Protein AF-0000000085146302 (afdb_homodimer)

Organism: Naumovozyma dairenensis (strain ATCC 10597 / BCRC 20456 / CBS 421 / NBRC 0211 / NRRL Y-12639) (NCBI:txid1071378)

Structure (mmCIF, N/CA/C/O backbone):
data_AF-0000000085146302-model_v1
#
loop_
_entity.id
_entity.type
_entity.pdbx_description
1 polymer 'Uncharacterized protein'
#
loop_
_atom_site.group_PDB
_atom_site.id
_atom_site.type_symbol
_atom_site.label_atom_id
_atom_site.label_alt_id
_atom_site.label_comp_id
_atom_site.label_asym_id
_atom_site.label_entity_id
_atom_site.label_seq_id
_atom_site.pdbx_PDB_ins_code
_atom_site.Cartn_x
_atom_site.Cartn_y
_atom_site.Cartn_z
_atom_site.occupancy
_atom_site.B_iso_or_equiv
_atom_site.auth_seq_id
_atom_site.auth_comp_id
_atom_site.auth_asym_id
_atom_site.auth_atom_id
_atom_site.pdbx_PDB_model_num
ATOM 1 N N . MET A 1 1 ? -20.672 -5.762 -52.5 1 43.91 1 MET A N 1
ATOM 2 C CA . MET A 1 1 ? -19.625 -5.207 -51.688 1 43.91 1 MET A CA 1
ATOM 3 C C . MET A 1 1 ? -20.172 -4.16 -50.719 1 43.91 1 MET A C 1
ATOM 5 O O . MET A 1 1 ? -19.797 -4.121 -49.531 1 43.91 1 MET A O 1
ATOM 9 N N . ILE A 1 2 ? -21.203 -3.416 -51.094 1 57.03 2 ILE A N 1
ATOM 10 C CA . ILE A 1 2 ? -21.766 -2.328 -50.312 1 57.03 2 ILE A CA 1
ATOM 11 C C . ILE A 1 2 ? -22.656 -2.9 -49.219 1 57.03 2 ILE A C 1
ATOM 13 O O . ILE A 1 2 ? -22.609 -2.439 -48.062 1 57.03 2 ILE A O 1
ATOM 17 N N . LEU A 1 3 ? -23.328 -4.004 -49.469 1 56.38 3 LEU A N 1
ATOM 18 C CA . LEU A 1 3 ? -24.25 -4.547 -48.469 1 56.38 3 LEU A CA 1
ATOM 19 C C . LEU A 1 3 ? -23.5 -5.188 -47.312 1 56.38 3 LEU A C 1
ATOM 21 O O . LEU A 1 3 ? -23.922 -5.074 -46.156 1 56.38 3 LEU A O 1
ATOM 25 N N . TYR A 1 4 ? -22.344 -5.801 -47.562 1 54.72 4 TYR A N 1
ATOM 26 C CA . TYR A 1 4 ? -21.531 -6.402 -46.531 1 54.72 4 TYR A CA 1
ATOM 27 C C . TYR A 1 4 ? -20.891 -5.332 -45.656 1 54.72 4 TYR A C 1
ATOM 29 O O . TYR A 1 4 ? -20.844 -5.469 -44.406 1 54.72 4 TYR A O 1
ATOM 37 N N . LEU A 1 5 ? -20.594 -4.203 -46.219 1 54.47 5 LEU A N 1
ATOM 38 C CA . LEU A 1 5 ? -20.016 -3.105 -45.469 1 54.47 5 LEU A CA 1
ATOM 39 C C . LEU A 1 5 ? -21.062 -2.469 -44.562 1 54.47 5 LEU A C 1
ATOM 41 O O . LEU A 1 5 ? -20.766 -2.141 -43.406 1 54.47 5 LEU A O 1
ATOM 45 N N . ILE A 1 6 ? -22.281 -2.51 -44.938 1 56.41 6 ILE A N 1
ATOM 46 C CA . ILE A 1 6 ? -23.328 -1.913 -44.125 1 56.41 6 ILE A CA 1
ATOM 47 C C . ILE A 1 6 ? -23.641 -2.816 -42.938 1 56.41 6 ILE A C 1
ATOM 49 O O . ILE A 1 6 ? -23.812 -2.336 -41.812 1 56.41 6 ILE A O 1
ATOM 53 N N . SER A 1 7 ? -23.484 -4.117 -43.125 1 54.34 7 SER A N 1
ATOM 54 C CA . SER A 1 7 ? -23.75 -5.039 -42.031 1 54.34 7 SER A CA 1
ATOM 55 C C . SER A 1 7 ? -22.672 -4.977 -40.969 1 54.34 7 SER A C 1
ATOM 57 O O . SER A 1 7 ? -22.953 -5.043 -39.75 1 54.34 7 SER A O 1
ATOM 59 N N . VAL A 1 8 ? -21.438 -4.73 -41.375 1 54.62 8 VAL A N 1
ATOM 60 C CA . VAL A 1 8 ? -20.328 -4.621 -40.438 1 54.62 8 VAL A CA 1
ATOM 61 C C . VAL A 1 8 ? -20.422 -3.301 -39.656 1 54.62 8 VAL A C 1
ATOM 63 O O . VAL A 1 8 ? -20.234 -3.264 -38.438 1 54.62 8 VAL A O 1
ATOM 66 N N . ILE A 1 9 ? -20.891 -2.275 -40.312 1 56.91 9 ILE A N 1
ATOM 67 C CA . ILE A 1 9 ? -21.047 -0.98 -39.656 1 56.91 9 ILE A CA 1
ATOM 68 C C . ILE A 1 9 ? -22.203 -1.035 -38.656 1 56.91 9 ILE A C 1
ATOM 70 O O . ILE A 1 9 ? -22.094 -0.535 -37.562 1 56.91 9 ILE A O 1
ATOM 74 N N . LEU A 1 10 ? -23.25 -1.774 -38.969 1 55.81 10 LEU A N 1
ATOM 75 C CA . LEU A 1 10 ? -24.391 -1.891 -38.031 1 55.81 10 LEU A CA 1
ATOM 76 C C . LEU A 1 10 ? -24.016 -2.723 -36.812 1 55.81 10 LEU A C 1
ATOM 78 O O . LEU A 1 10 ? -24.422 -2.4 -35.688 1 55.81 10 LEU A O 1
ATOM 82 N N . LEU A 1 11 ? -23.141 -3.691 -37 1 54.12 11 LEU A N 1
ATOM 83 C CA . LEU A 1 11 ? -22.688 -4.5 -35.875 1 54.12 11 LEU A CA 1
ATOM 84 C C . LEU A 1 11 ? -21.75 -3.695 -34.969 1 54.12 11 LEU A C 1
ATOM 86 O O . LEU A 1 11 ? -21.859 -3.775 -33.75 1 54.12 11 LEU A O 1
ATOM 90 N N . VAL A 1 12 ? -20.984 -2.826 -35.594 1 53.62 12 VAL A N 1
ATOM 91 C CA . VAL A 1 12 ? -20.094 -1.975 -34.812 1 53.62 12 VAL A CA 1
ATOM 92 C C . VAL A 1 12 ? -20.906 -0.922 -34.062 1 53.62 12 VAL A C 1
ATOM 94 O O . VAL A 1 12 ? -20.656 -0.652 -32.875 1 53.62 12 VAL A O 1
ATOM 97 N N . ILE A 1 13 ? -21.969 -0.398 -34.688 1 56.03 13 ILE A N 1
ATOM 98 C CA . ILE A 1 13 ? -22.828 0.582 -34.031 1 56.03 13 ILE A CA 1
ATOM 99 C C . ILE A 1 13 ? -23.609 -0.085 -32.906 1 56.03 13 ILE A C 1
ATOM 101 O O . ILE A 1 13 ? -23.719 0.475 -31.797 1 56.03 13 ILE A O 1
ATOM 105 N N . LEU A 1 14 ? -24.031 -1.31 -33.062 1 52.62 14 LEU A N 1
ATOM 106 C CA . LEU A 1 14 ? -24.734 -2.023 -32 1 52.62 14 LEU A CA 1
ATOM 107 C C . LEU A 1 14 ? -23.797 -2.34 -30.828 1 52.62 14 LEU A C 1
ATOM 109 O O . LEU A 1 14 ? -24.172 -2.223 -29.672 1 52.62 14 LEU A O 1
ATOM 113 N N . LEU A 1 15 ? -22.531 -2.605 -31.172 1 50.91 15 LEU A N 1
ATOM 114 C CA . LEU A 1 15 ? -21.547 -2.838 -30.109 1 50.91 15 LEU A CA 1
ATOM 115 C C . LEU A 1 15 ? -21.219 -1.539 -29.391 1 50.91 15 LEU A C 1
ATOM 117 O O . LEU A 1 15 ? -21.062 -1.53 -28.172 1 50.91 15 LEU A O 1
ATOM 121 N N . LEU A 1 16 ? -21.297 -0.45 -30.109 1 52.97 16 LEU A N 1
ATOM 122 C CA . LEU A 1 16 ? -21.062 0.848 -29.484 1 52.97 16 LEU A CA 1
ATOM 123 C C . LEU A 1 16 ? -22.25 1.268 -28.641 1 52.97 16 LEU A C 1
ATOM 125 O O . LEU A 1 16 ? -22.078 1.798 -27.531 1 52.97 16 LEU A O 1
ATOM 129 N N . ILE A 1 17 ? -23.438 0.984 -29.078 1 51.91 17 ILE A N 1
ATOM 130 C CA . ILE A 1 17 ? -24.625 1.326 -28.312 1 51.91 17 ILE A CA 1
ATOM 131 C C . ILE A 1 17 ? -24.703 0.463 -27.047 1 51.91 17 ILE A C 1
ATOM 133 O O . ILE A 1 17 ? -25 0.961 -25.969 1 51.91 17 ILE A O 1
ATOM 137 N N . THR A 1 18 ? -24.328 -0.783 -27.172 1 47.75 18 THR A N 1
ATOM 138 C CA . THR A 1 18 ? -24.344 -1.646 -26 1 47.75 18 THR A CA 1
ATOM 139 C C . THR A 1 18 ? -23.25 -1.246 -25.016 1 47.75 18 THR A C 1
ATOM 141 O O . THR A 1 18 ? -23.453 -1.251 -23.812 1 47.75 18 THR A O 1
ATOM 144 N N . ASN A 1 19 ? -22.125 -0.803 -25.562 1 46.56 19 ASN A N 1
ATOM 145 C CA . ASN A 1 19 ? -21.078 -0.301 -24.672 1 46.56 19 ASN A CA 1
ATOM 146 C C . ASN A 1 19 ? -21.469 1.032 -24.047 1 46.56 19 ASN A C 1
ATOM 148 O O . ASN A 1 19 ? -21.172 1.274 -22.875 1 46.56 19 ASN A O 1
ATOM 152 N N . LEU A 1 20 ? -22.156 1.914 -24.766 1 48.25 20 LEU A N 1
ATOM 153 C CA . LEU A 1 20 ? -22.656 3.164 -24.203 1 48.25 20 LEU A CA 1
ATOM 154 C C . LEU A 1 20 ? -23.781 2.9 -23.203 1 48.25 20 LEU A C 1
ATOM 156 O O . LEU A 1 20 ? -23.828 3.535 -22.156 1 48.25 20 LEU A O 1
ATOM 160 N N . LYS A 1 21 ? -24.719 1.999 -23.375 1 46.62 21 LYS A N 1
ATOM 161 C CA . LYS A 1 21 ? -25.75 1.611 -22.406 1 46.62 21 LYS A CA 1
ATOM 162 C C . LYS A 1 21 ? -25.125 1.039 -21.141 1 46.62 21 LYS A C 1
ATOM 164 O O . LYS A 1 21 ? -25.547 1.381 -20.031 1 46.62 21 LYS A O 1
ATOM 169 N N . ASN A 1 22 ? -24.156 0.199 -21.344 1 40.78 22 ASN A N 1
ATOM 170 C CA . ASN A 1 22 ? -23.484 -0.353 -20.172 1 40.78 22 ASN A CA 1
ATOM 171 C C . ASN A 1 22 ? -22.703 0.719 -19.406 1 40.78 22 ASN A C 1
ATOM 173 O O . ASN A 1 22 ? -22.656 0.699 -18.188 1 40.78 22 ASN A O 1
ATOM 177 N N . PHE A 1 23 ? -22.234 1.723 -20.094 1 42.69 23 PHE A N 1
ATOM 178 C CA . PHE A 1 23 ? -21.641 2.902 -19.484 1 42.69 23 PHE A CA 1
ATOM 179 C C . PHE A 1 23 ? -22.703 3.75 -18.797 1 42.69 23 PHE A C 1
ATOM 181 O O . PHE A 1 23 ? -22.5 4.195 -17.656 1 42.69 23 PHE A O 1
ATOM 188 N N . ILE A 1 24 ? -23.906 3.934 -19.359 1 45.41 24 ILE A N 1
ATOM 189 C CA . ILE A 1 24 ? -24.969 4.715 -18.766 1 45.41 24 ILE A CA 1
ATOM 190 C C . ILE A 1 24 ? -25.578 3.943 -17.594 1 45.41 24 ILE A C 1
ATOM 192 O O . ILE A 1 24 ? -25.828 4.512 -16.531 1 45.41 24 ILE A O 1
ATOM 196 N N . ILE A 1 25 ? -25.75 2.693 -17.719 1 38.34 25 ILE A N 1
ATOM 197 C CA . ILE A 1 25 ? -26.281 1.894 -16.625 1 38.34 25 ILE A CA 1
ATOM 198 C C . ILE A 1 25 ? -25.281 1.847 -15.484 1 38.34 25 ILE A C 1
ATOM 200 O O . ILE A 1 25 ? -25.656 1.959 -14.312 1 38.34 25 ILE A O 1
ATOM 204 N N . ARG A 1 26 ? -24.062 1.767 -15.789 1 37.09 26 ARG A N 1
ATOM 205 C CA . ARG A 1 26 ? -23.047 1.844 -14.758 1 37.09 26 ARG A CA 1
ATOM 206 C C . ARG A 1 26 ? -23.016 3.229 -14.117 1 37.09 26 ARG A C 1
ATOM 208 O O . ARG A 1 26 ? -22.844 3.352 -12.906 1 37.09 26 ARG A O 1
ATOM 215 N N . LYS A 1 27 ? -23.344 4.254 -14.844 1 38.81 27 LYS A N 1
ATOM 216 C CA . LYS A 1 27 ? -23.484 5.605 -14.312 1 38.81 27 LYS A CA 1
ATOM 217 C C . LYS A 1 27 ? -24.75 5.742 -13.469 1 38.81 27 LYS A C 1
ATOM 219 O O . LYS A 1 27 ? -24.75 6.406 -12.43 1 38.81 27 LYS A O 1
ATOM 224 N N . LEU A 1 28 ? -25.828 5.105 -13.883 1 36.06 28 LEU A N 1
ATOM 225 C CA . LEU A 1 28 ? -27.062 5.203 -13.102 1 36.06 28 LEU A CA 1
ATOM 226 C C . LEU A 1 28 ? -26.969 4.344 -11.844 1 36.06 28 LEU A C 1
ATOM 228 O O . LEU A 1 28 ? -27.453 4.75 -10.781 1 36.06 28 LEU A O 1
ATOM 232 N N . LYS A 1 29 ? -26.422 3.164 -11.906 1 33.31 29 LYS A N 1
ATOM 233 C CA . LYS A 1 29 ? -26.297 2.332 -10.711 1 33.31 29 LYS A CA 1
ATOM 234 C C . LYS A 1 29 ? -25.312 2.939 -9.719 1 33.31 29 LYS A C 1
ATOM 236 O O . LYS A 1 29 ? -25.516 2.838 -8.508 1 33.31 29 LYS A O 1
ATOM 241 N N . PHE A 1 30 ? -24.297 3.648 -10.125 1 29.28 30 PHE A N 1
ATOM 242 C CA . PHE A 1 30 ? -23.453 4.379 -9.18 1 29.28 30 PHE A CA 1
ATOM 243 C C . PHE A 1 30 ? -24.234 5.531 -8.555 1 29.28 30 PHE A C 1
ATOM 245 O O . PHE A 1 30 ? -23.953 5.93 -7.422 1 29.28 30 PHE A O 1
ATOM 252 N N . LYS A 1 31 ? -25.266 6.098 -9.133 1 34.97 31 LYS A N 1
ATOM 253 C CA . LYS A 1 31 ? -26.125 7.105 -8.508 1 34.97 31 LYS A CA 1
ATOM 254 C C . LYS A 1 31 ? -26.969 6.5 -7.395 1 34.97 31 LYS A C 1
ATOM 256 O O . LYS A 1 31 ? -27.125 7.098 -6.328 1 34.97 31 LYS A O 1
ATOM 261 N N . ASN A 1 32 ? -27.516 5.281 -7.629 1 30.31 32 ASN A N 1
ATOM 262 C CA . ASN A 1 32 ? -28.359 4.699 -6.598 1 30.31 32 ASN A CA 1
ATOM 263 C C . ASN A 1 32 ? -27.531 4.129 -5.449 1 30.31 32 ASN A C 1
ATOM 265 O O . ASN A 1 32 ? -28.031 3.984 -4.332 1 30.31 32 ASN A O 1
ATOM 269 N N . LEU A 1 33 ? -26.422 3.592 -5.715 1 26.34 33 LEU A N 1
ATOM 270 C CA . LEU A 1 33 ? -25.609 3.186 -4.574 1 26.34 33 LEU A CA 1
ATOM 271 C C . LEU A 1 33 ? -25.219 4.391 -3.73 1 26.34 33 LEU A C 1
ATOM 273 O O . LEU A 1 33 ? -24.938 4.254 -2.535 1 26.34 33 LEU A O 1
ATOM 277 N N . LYS A 1 34 ? -25.234 5.555 -4.293 1 28.42 34 LYS A N 1
ATOM 278 C CA . LYS A 1 34 ? -25.141 6.773 -3.496 1 28.42 34 LYS A CA 1
ATOM 279 C C . LYS A 1 34 ? -26.297 6.875 -2.5 1 28.42 34 LYS A C 1
ATOM 281 O O . LYS A 1 34 ? -26.125 7.387 -1.392 1 28.42 34 LYS A O 1
ATOM 286 N N . GLN A 1 35 ? -27.516 6.406 -2.941 1 26.92 35 GLN A N 1
ATOM 287 C CA . GLN A 1 35 ? -28.641 6.621 -2.035 1 26.92 35 GLN A CA 1
ATOM 288 C C . GLN A 1 35 ? -28.578 5.664 -0.849 1 26.92 35 GLN A C 1
ATOM 290 O O . GLN A 1 35 ? -29.062 5.984 0.238 1 26.92 35 GLN A O 1
ATOM 295 N N . MET A 1 36 ? -28.266 4.398 -1.15 1 26.12 36 MET A N 1
ATOM 296 C CA . MET A 1 36 ? -28.484 3.467 -0.046 1 26.12 36 MET A CA 1
ATOM 297 C C . MET A 1 36 ? -27.484 3.715 1.079 1 26.12 36 MET A C 1
ATOM 299 O O . MET A 1 36 ? -27.688 3.27 2.209 1 26.12 36 MET A O 1
ATOM 303 N N . THR A 1 37 ? -26.297 4.078 0.722 1 25.42 37 THR A N 1
ATOM 304 C CA . THR A 1 37 ? -25.484 4.309 1.912 1 25.42 37 THR A CA 1
ATOM 305 C C . THR A 1 37 ? -26.016 5.488 2.713 1 25.42 37 THR A C 1
ATOM 307 O O . THR A 1 37 ? -25.344 5.988 3.621 1 25.42 37 THR A O 1
ATOM 310 N N . LYS A 1 38 ? -27.203 5.98 2.326 1 26.89 38 LYS A N 1
ATOM 311 C CA . LYS A 1 38 ? -27.797 7.102 3.055 1 26.89 38 LYS A CA 1
ATOM 312 C C . LYS A 1 38 ? -28.156 6.699 4.48 1 26.89 38 LYS A C 1
ATOM 314 O O . LYS A 1 38 ? -28.406 7.559 5.332 1 26.89 38 LYS A O 1
ATOM 319 N N . SER A 1 39 ? -28.719 5.5 4.613 1 23.88 39 SER A N 1
ATOM 320 C CA . SER A 1 39 ? -29.469 5.398 5.855 1 23.88 39 SER A CA 1
ATOM 321 C C . SER A 1 39 ? -28.547 5.387 7.066 1 23.88 39 SER A C 1
ATOM 323 O O . SER A 1 39 ? -29 5.191 8.195 1 23.88 39 SER A O 1
ATOM 325 N N . SER A 1 40 ? -27.375 4.938 6.965 1 22.52 40 SER A N 1
ATOM 326 C CA . SER A 1 40 ? -26.953 5.121 8.352 1 22.52 40 SER A CA 1
ATOM 327 C C . SER A 1 40 ? -27 6.594 8.75 1 22.52 40 SER A C 1
ATOM 329 O O . SER A 1 40 ? -26.844 7.473 7.902 1 22.52 40 SER A O 1
ATOM 331 N N . GLU A 1 41 ? -27.656 7.133 9.859 1 24.08 41 GLU A N 1
ATOM 332 C CA . GLU A 1 41 ? -27.812 8.492 10.375 1 24.08 41 GLU A CA 1
ATOM 333 C C . GLU A 1 41 ? -26.578 9.336 10.078 1 24.08 41 GLU A C 1
ATOM 335 O O . GLU A 1 41 ? -26.031 9.984 10.977 1 24.08 41 GLU A O 1
ATOM 340 N N . LEU A 1 42 ? -25.75 8.914 9.047 1 23.14 42 LEU A N 1
ATOM 341 C CA . LEU A 1 42 ? -24.641 9.812 8.789 1 23.14 42 LEU A CA 1
ATOM 342 C C . LEU A 1 42 ? -25.125 11.133 8.188 1 23.14 42 LEU A C 1
ATOM 344 O O . LEU A 1 42 ? -26.203 11.18 7.578 1 23.14 42 LEU A O 1
ATOM 348 N N . LEU A 1 43 ? -24.328 12.328 8.055 1 22.61 43 LEU A N 1
ATOM 349 C CA . LEU A 1 43 ? -24.734 13.68 7.695 1 22.61 43 LEU A CA 1
ATOM 350 C C . LEU A 1 43 ? -25.344 13.719 6.293 1 22.61 43 LEU A C 1
ATOM 352 O O . LEU A 1 43 ? -24.984 12.906 5.438 1 22.61 43 LEU A O 1
ATOM 356 N N . PRO A 1 44 ? -26.562 14.352 5.898 1 23.28 44 PRO A N 1
ATOM 357 C CA . PRO A 1 44 ? -27.344 14.539 4.676 1 23.28 44 PRO A CA 1
ATOM 358 C C . PRO A 1 44 ? -26.469 14.711 3.436 1 23.28 44 PRO A C 1
ATOM 360 O O . PRO A 1 44 ? -25.422 15.367 3.498 1 23.28 44 PRO A O 1
ATOM 363 N N . ARG A 1 45 ? -26.562 13.867 2.543 1 25.33 45 ARG A N 1
ATOM 364 C CA . ARG A 1 45 ? -25.953 13.859 1.219 1 25.33 45 ARG A CA 1
ATOM 365 C C . ARG A 1 45 ? -26.297 15.125 0.446 1 25.33 45 ARG A C 1
ATOM 367 O O . ARG A 1 45 ? -27.469 15.5 0.359 1 25.33 45 ARG A O 1
ATOM 374 N N . TYR A 1 46 ? -25.438 16.078 -0.078 1 21.36 46 TYR A N 1
ATOM 375 C CA . TYR A 1 46 ? -25.5 17.391 -0.696 1 21.36 46 TYR A CA 1
ATOM 376 C C . TYR A 1 46 ? -26.172 17.328 -2.059 1 21.36 46 TYR A C 1
ATOM 378 O O . TYR A 1 46 ? -26.703 18.328 -2.547 1 21.36 46 TYR A O 1
ATOM 386 N N . ASN A 1 47 ? -26.344 16.234 -2.842 1 24.7 47 ASN A N 1
ATOM 387 C CA . ASN A 1 47 ? -26.578 16.5 -4.262 1 24.7 47 ASN A CA 1
ATOM 388 C C . ASN A 1 47 ? -28.062 16.688 -4.562 1 24.7 47 ASN A C 1
ATOM 390 O O . ASN A 1 47 ? -28.438 16.891 -5.719 1 24.7 47 ASN A O 1
ATOM 394 N N . ASP A 1 48 ? -29.047 16.172 -3.922 1 25.39 48 ASP A N 1
ATOM 395 C CA . ASP A 1 48 ? -30.406 16.266 -4.426 1 25.39 48 ASP A CA 1
ATOM 396 C C . ASP A 1 48 ? -30.828 17.719 -4.586 1 25.39 48 ASP A C 1
ATOM 398 O O . ASP A 1 48 ? -32.031 18.016 -4.691 1 25.39 48 ASP A O 1
ATOM 402 N N . ILE A 1 49 ? -30.047 18.781 -4.48 1 24.66 49 ILE A N 1
ATOM 403 C CA . ILE A 1 49 ? -30.594 20.125 -4.551 1 24.66 49 ILE A CA 1
ATOM 404 C C . ILE A 1 49 ? -30.766 20.531 -6.012 1 24.66 49 ILE A C 1
ATOM 406 O O . ILE A 1 49 ? -31.016 21.703 -6.309 1 24.66 49 ILE A O 1
ATOM 410 N N . GLN A 1 50 ? -30.781 19.719 -7 1 21.92 50 GLN A N 1
ATOM 411 C CA . GLN A 1 50 ? -30.703 20.484 -8.242 1 21.92 50 GLN A CA 1
ATOM 412 C C . GLN A 1 50 ? -32.062 21.031 -8.625 1 21.92 50 GLN A C 1
ATOM 414 O O . GLN A 1 50 ? -32.188 22.188 -9.023 1 21.92 50 GLN A O 1
ATOM 419 N N . ASN A 1 51 ? -33.062 20.391 -9.359 1 22.7 51 ASN A N 1
ATOM 420 C CA . ASN A 1 51 ? -33.906 20.906 -10.445 1 22.7 51 ASN A CA 1
ATOM 421 C C . ASN A 1 51 ? -35.094 21.703 -9.922 1 22.7 51 ASN A C 1
ATOM 423 O O . ASN A 1 51 ? -35.938 22.141 -10.703 1 22.7 51 ASN A O 1
ATOM 427 N N . SER A 1 52 ? -35.969 21.297 -9.047 1 23.14 52 SER A N 1
ATOM 428 C CA . SER A 1 52 ? -37.25 21.953 -9.008 1 23.14 52 SER A CA 1
ATOM 429 C C . SER A 1 52 ? -37.094 23.469 -8.883 1 23.14 52 SER A C 1
ATOM 431 O O . SER A 1 52 ? -36.281 23.953 -8.109 1 23.14 52 SER A O 1
ATOM 433 N N . SER A 1 53 ? -37.594 24.422 -10 1 23.88 53 SER A N 1
ATOM 434 C CA . SER A 1 53 ? -37.594 25.875 -10.227 1 23.88 53 SER A CA 1
ATOM 435 C C . SER A 1 53 ? -38.094 26.625 -8.992 1 23.88 53 SER A C 1
ATOM 437 O O . SER A 1 53 ? -38 27.859 -8.938 1 23.88 53 SER A O 1
ATOM 439 N N . GLY A 1 54 ? -39.344 26.25 -8.57 1 21.91 54 GLY A N 1
ATOM 440 C CA . GLY A 1 54 ? -40.031 27.156 -7.66 1 21.91 54 GLY A CA 1
ATOM 441 C C . GLY A 1 54 ? -39.094 27.734 -6.594 1 21.91 54 GLY A C 1
ATOM 442 O O . GLY A 1 54 ? -38.125 27.094 -6.207 1 21.91 54 GLY A O 1
ATOM 443 N N . SER A 1 55 ? -38.969 29.188 -6.539 1 21.03 55 SER A N 1
ATOM 444 C CA . SER A 1 55 ? -38.25 30.078 -5.652 1 21.03 55 SER A CA 1
ATOM 445 C C . SER A 1 55 ? -38.25 29.562 -4.219 1 21.03 55 SER A C 1
ATOM 447 O O . SER A 1 55 ? -37.969 30.312 -3.283 1 21.03 55 SER A O 1
ATOM 449 N N . GLN A 1 56 ? -38.875 28.516 -4.09 1 21.02 56 GLN A N 1
ATOM 450 C CA . GLN A 1 56 ? -39.156 28.5 -2.662 1 21.02 56 GLN A CA 1
ATOM 451 C C . GLN A 1 56 ? -37.906 28.781 -1.831 1 21.02 56 GLN A C 1
ATOM 453 O O . GLN A 1 56 ? -36.844 28.266 -2.121 1 21.02 56 GLN A O 1
ATOM 458 N N . ASN A 1 57 ? -37.969 30 -1.171 1 19.53 57 ASN A N 1
ATOM 459 C CA . ASN A 1 57 ? -37.125 30.656 -0.166 1 19.53 57 ASN A CA 1
ATOM 460 C C . ASN A 1 57 ? -36.469 29.625 0.749 1 19.53 57 ASN A C 1
ATOM 462 O O . ASN A 1 57 ? -37.125 28.922 1.49 1 19.53 57 ASN A O 1
ATOM 466 N N . ILE A 1 58 ? -35.75 28.938 0.176 1 22.38 58 ILE A N 1
ATOM 467 C CA . ILE A 1 58 ? -34.969 28.062 1.049 1 22.38 58 ILE A CA 1
ATOM 468 C C . ILE A 1 58 ? -34.562 28.828 2.301 1 22.38 58 ILE A C 1
ATOM 470 O O . ILE A 1 58 ? -33.719 29.75 2.227 1 22.38 58 ILE A O 1
ATOM 474 N N . SER A 1 59 ? -35.562 29.203 3.027 1 20.98 59 SER A N 1
ATOM 475 C CA . SER A 1 59 ? -35.375 29.828 4.332 1 20.98 59 SER A CA 1
ATOM 476 C C . SER A 1 59 ? -34.062 29.344 4.992 1 20.98 59 SER A C 1
ATOM 478 O O . SER A 1 59 ? -33.562 28.266 4.676 1 20.98 59 SER A O 1
ATOM 480 N N . THR A 1 60 ? -33.312 30.328 5.473 1 20.38 60 THR A N 1
ATOM 481 C CA . THR A 1 60 ? -32.188 30.453 6.379 1 20.38 60 THR A CA 1
ATOM 482 C C . THR A 1 60 ? -32.188 29.312 7.387 1 20.38 60 THR A C 1
ATOM 484 O O . THR A 1 60 ? -33.031 29.25 8.281 1 20.38 60 THR A O 1
ATOM 487 N N . LEU A 1 61 ? -32.188 28.203 6.898 1 22.73 61 LEU A N 1
ATOM 488 C CA . LEU A 1 61 ? -32.156 27.297 8.031 1 22.73 61 LEU A CA 1
ATOM 489 C C . LEU A 1 61 ? -31.266 27.844 9.148 1 22.73 61 LEU A C 1
ATOM 491 O O . LEU A 1 61 ? -30.062 28.062 8.945 1 22.73 61 LEU A O 1
ATOM 495 N N . SER A 1 62 ? -31.672 28.766 9.836 1 22.25 62 SER A N 1
ATOM 496 C CA . SER A 1 62 ? -31.156 29.391 11.055 1 22.25 62 SER A CA 1
ATOM 497 C C . SER A 1 62 ? -30.359 28.375 11.891 1 22.25 62 SER A C 1
ATOM 499 O O . SER A 1 62 ? -30.766 27.219 12.031 1 22.25 62 SER A O 1
ATOM 501 N N . LEU A 1 63 ? -28.969 28.453 11.875 1 23.58 63 LEU A N 1
ATOM 502 C CA . LEU A 1 63 ? -28.016 28.031 12.906 1 23.58 63 LEU A CA 1
ATOM 503 C C . LEU A 1 63 ? -28.75 27.688 14.195 1 23.58 63 LEU A C 1
ATOM 505 O O . LEU A 1 63 ? -28.125 27.297 15.188 1 23.58 63 LEU A O 1
ATOM 509 N N . ASN A 1 64 ? -30.047 27.984 14.125 1 24 64 ASN A N 1
ATOM 510 C CA . ASN A 1 64 ? -30.969 27.734 15.227 1 24 64 ASN A CA 1
ATOM 511 C C . ASN A 1 64 ? -31.359 26.266 15.32 1 24 64 ASN A C 1
ATOM 513 O O . ASN A 1 64 ? -31.984 25.844 16.281 1 24 64 ASN A O 1
ATOM 517 N N . GLU A 1 65 ? -31.391 25.641 14.117 1 25.62 65 GLU A N 1
ATOM 518 C CA . GLU A 1 65 ? -31.969 24.359 14.484 1 25.62 65 GLU A CA 1
ATOM 519 C C . GLU A 1 65 ? -30.891 23.375 14.953 1 25.62 65 GLU A C 1
ATOM 521 O O . GLU A 1 65 ? -30.422 22.547 14.172 1 25.62 65 GLU A O 1
ATOM 526 N N . ILE A 1 66 ? -29.469 23.797 15.258 1 28.8 66 ILE A N 1
ATOM 527 C CA . ILE A 1 66 ? -28.828 23.203 16.422 1 28.8 66 ILE A CA 1
ATOM 528 C C . ILE A 1 66 ? -29.875 22.531 17.297 1 28.8 66 ILE A C 1
ATOM 530 O O . ILE A 1 66 ? -30.812 23.172 17.766 1 28.8 66 ILE A O 1
ATOM 534 N N . ASP A 1 67 ? -30.156 21.312 16.844 1 29.64 67 ASP A N 1
ATOM 535 C CA . ASP A 1 67 ? -31.047 20.734 17.844 1 29.64 67 ASP A CA 1
ATOM 536 C C . ASP A 1 67 ? -30.953 21.469 19.172 1 29.64 67 ASP A C 1
ATOM 538 O O . ASP A 1 67 ? -29.875 21.562 19.766 1 29.64 67 ASP A O 1
ATOM 542 N N . THR A 1 68 ? -31.5 22.578 19.312 1 28.94 68 THR A N 1
ATOM 543 C CA . THR A 1 68 ? -31.922 23.062 20.625 1 28.94 68 THR A CA 1
ATOM 544 C C . THR A 1 68 ? -32.125 21.906 21.594 1 28.94 68 THR A C 1
ATOM 546 O O . THR A 1 68 ? -33.219 21.375 21.734 1 28.94 68 THR A O 1
ATOM 549 N N . TYR A 1 69 ? -31.188 20.906 21.406 1 32.41 69 TYR A N 1
ATOM 550 C CA . TYR A 1 69 ? -31.266 20.203 22.688 1 32.41 69 TYR A CA 1
ATOM 551 C C . TYR A 1 69 ? -31.531 21.172 23.828 1 32.41 69 TYR A C 1
ATOM 553 O O . TYR A 1 69 ? -31.016 22.297 23.828 1 32.41 69 TYR A O 1
ATOM 561 N N . PRO A 1 70 ? -32.469 21.203 24.469 1 34.94 70 PRO A N 1
ATOM 562 C CA . PRO A 1 70 ? -32.625 22.203 25.516 1 34.94 70 PRO A CA 1
ATOM 563 C C . PRO A 1 70 ? -31.312 22.766 26.047 1 34.94 70 PRO A C 1
ATOM 565 O O . PRO A 1 70 ? -30.281 22.094 25.953 1 34.94 70 PRO A O 1
ATOM 568 N N . GLU A 1 71 ? -30.922 24.203 26.188 1 40.19 71 GLU A N 1
ATOM 569 C CA . GLU A 1 71 ? -29.922 24.875 27.016 1 40.19 71 GLU A CA 1
ATOM 570 C C . GLU A 1 71 ? -29.156 23.875 27.875 1 40.19 71 GLU A C 1
ATOM 572 O O . GLU A 1 71 ? -28.047 24.156 28.344 1 40.19 71 GLU A O 1
ATOM 577 N N . THR A 1 72 ? -29.609 22.656 28.109 1 47.16 72 THR A N 1
ATOM 578 C CA . THR A 1 72 ? -29.344 21.734 29.203 1 47.16 72 THR A CA 1
ATOM 579 C C . THR A 1 72 ? -28.266 20.719 28.812 1 47.16 72 THR A C 1
ATOM 581 O O . THR A 1 72 ? -27.672 20.062 29.672 1 47.16 72 THR A O 1
ATOM 584 N N . HIS A 1 73 ? -27.703 20.453 27.391 1 58.72 73 HIS A N 1
ATOM 585 C CA . HIS A 1 73 ? -26.906 19.234 27.281 1 58.72 73 HIS A CA 1
ATOM 586 C C . HIS A 1 73 ? -25.469 19.562 26.875 1 58.72 73 HIS A C 1
ATOM 588 O O . HIS A 1 73 ? -24.797 18.719 26.281 1 58.72 73 HIS A O 1
ATOM 594 N N . TYR A 1 74 ? -24.969 20.781 26.812 1 70.62 74 TYR A N 1
ATOM 595 C CA . TYR A 1 74 ? -23.547 20.984 26.594 1 70.62 74 TYR A CA 1
ATOM 596 C C . TYR A 1 74 ? -22.719 20.438 27.766 1 70.62 74 TYR A C 1
ATOM 598 O O . TYR A 1 74 ? -23.234 20.312 28.875 1 70.62 74 TYR A O 1
ATOM 606 N N . GLN A 1 75 ? -21.531 20.156 27.312 1 81.38 75 GLN A N 1
ATOM 607 C CA . GLN A 1 75 ? -20.625 19.719 28.375 1 81.38 75 GLN A CA 1
ATOM 608 C C . GLN A 1 75 ? -19.703 20.844 28.812 1 81.38 75 GLN A C 1
ATOM 610 O O . GLN A 1 75 ? -19.562 21.109 30 1 81.38 75 GLN A O 1
ATOM 615 N N . LEU A 1 76 ? -19.25 21.656 27.797 1 89.56 76 LEU A N 1
ATOM 616 C CA . LEU A 1 76 ? -18.344 22.766 28.094 1 89.56 76 LEU A CA 1
ATOM 617 C C . LEU A 1 76 ? -18.766 24.031 27.344 1 89.56 76 LEU A C 1
ATOM 619 O O . LEU A 1 76 ? -19.234 23.953 26.203 1 89.56 76 LEU A O 1
ATOM 623 N N . LYS A 1 77 ? -18.719 25.109 27.969 1 91 77 LYS A N 1
ATOM 624 C CA . LYS A 1 77 ? -18.734 26.391 27.281 1 91 77 LYS A CA 1
ATOM 625 C C . LYS A 1 77 ? -17.312 26.906 27.062 1 91 77 LYS A C 1
ATOM 627 O O . LYS A 1 77 ? -16.531 26.984 28.016 1 91 77 LYS A O 1
ATOM 632 N N . ILE A 1 78 ? -17.047 27.219 25.844 1 89.31 78 ILE A N 1
ATOM 633 C CA . ILE A 1 78 ? -15.672 27.578 25.531 1 89.31 78 ILE A CA 1
ATOM 634 C C . ILE A 1 78 ? -15.641 28.938 24.828 1 89.31 78 ILE A C 1
ATOM 636 O O . ILE A 1 78 ? -16.609 29.328 24.172 1 89.31 78 ILE A O 1
ATOM 640 N N . LYS A 1 79 ? -14.586 29.641 25.016 1 87.81 79 LYS A N 1
ATOM 641 C CA . LYS A 1 79 ? -14.305 30.891 24.312 1 87.81 79 LYS A CA 1
ATOM 642 C C . LYS A 1 79 ? -13.164 30.703 23.312 1 87.81 79 LYS A C 1
ATOM 644 O O . LYS A 1 79 ? -12.062 30.297 23.688 1 87.81 79 LYS A O 1
ATOM 649 N N . ILE A 1 80 ? -13.398 31.062 22.094 1 84.44 80 ILE A N 1
ATOM 650 C CA . ILE A 1 80 ? -12.391 30.891 21.047 1 84.44 80 ILE A CA 1
ATOM 651 C C . ILE A 1 80 ? -11.305 31.953 21.203 1 84.44 80 ILE A C 1
ATOM 653 O O . ILE A 1 80 ? -11.594 33.156 21.188 1 84.44 80 ILE A O 1
ATOM 657 N N . ILE A 1 81 ? -10.109 31.531 21.359 1 82.5 81 ILE A N 1
ATOM 658 C CA . ILE A 1 81 ? -8.984 32.438 21.562 1 82.5 81 ILE A CA 1
ATOM 659 C C . ILE A 1 81 ? -8.188 32.562 20.266 1 82.5 81 ILE A C 1
ATOM 661 O O . ILE A 1 81 ? -7.801 33.688 19.875 1 82.5 81 ILE A O 1
ATOM 665 N N . TYR A 1 82 ? -7.898 31.484 19.672 1 80.12 82 TYR A N 1
ATOM 666 C CA . TYR A 1 82 ? -7.195 31.438 18.391 1 80.12 82 TYR A CA 1
ATOM 667 C C . TYR A 1 82 ? -7.926 30.531 17.406 1 80.12 82 TYR A C 1
ATOM 669 O O . TYR A 1 82 ? -8.57 29.562 17.797 1 80.12 82 TYR A O 1
ATOM 677 N N . ILE A 1 83 ? -7.883 30.875 16.141 1 76.31 83 ILE A N 1
ATOM 678 C CA . ILE A 1 83 ? -8.57 30.062 15.148 1 76.31 83 ILE A CA 1
ATOM 679 C C . ILE A 1 83 ? -7.828 30.141 13.812 1 76.31 83 ILE A C 1
ATOM 681 O O . ILE A 1 83 ? -7.309 31.203 13.445 1 76.31 83 ILE A O 1
ATOM 685 N N . ASN A 1 84 ? -7.656 29.078 13.172 1 74.56 84 ASN A N 1
ATOM 686 C CA . ASN A 1 84 ? -7.254 29.016 11.766 1 74.56 84 ASN A CA 1
ATOM 687 C C . ASN A 1 84 ? -8.227 28.172 10.938 1 74.56 84 ASN A C 1
ATOM 689 O O . ASN A 1 84 ? -9.375 27.984 11.336 1 74.56 84 ASN A O 1
ATOM 693 N N . ASN A 1 85 ? -7.812 27.766 9.781 1 69.12 85 ASN A N 1
ATOM 694 C CA . ASN A 1 85 ? -8.742 27.094 8.867 1 69.12 85 ASN A CA 1
ATOM 695 C C . ASN A 1 85 ? -9.086 25.688 9.344 1 69.12 85 ASN A C 1
ATOM 697 O O . ASN A 1 85 ? -10.117 25.141 8.961 1 69.12 85 ASN A O 1
ATOM 701 N N . ARG A 1 86 ? -8.234 25.172 10.344 1 76.38 86 ARG A N 1
ATOM 702 C CA . ARG A 1 86 ? -8.43 23.766 10.648 1 76.38 86 ARG A CA 1
ATOM 703 C C . ARG A 1 86 ? -8.602 23.547 12.148 1 76.38 86 ARG A C 1
ATOM 705 O O . ARG A 1 86 ? -9.25 22.594 12.578 1 76.38 86 ARG A O 1
ATOM 712 N N . TYR A 1 87 ? -8.016 24.469 12.852 1 81.38 87 TYR A N 1
ATOM 713 C CA . TYR A 1 87 ? -7.988 24.234 14.289 1 81.38 87 TYR A CA 1
ATOM 714 C C . TYR A 1 87 ? -8.328 25.516 15.055 1 81.38 87 TYR A C 1
ATOM 716 O O . TYR A 1 87 ? -8.203 26.625 14.516 1 81.38 87 TYR A O 1
ATOM 724 N N . THR A 1 88 ? -8.797 25.297 16.266 1 82.44 88 THR A N 1
ATOM 725 C CA . THR A 1 88 ? -9.008 26.422 17.172 1 82.44 88 THR A CA 1
ATOM 726 C C . THR A 1 88 ? -8.484 26.094 18.562 1 82.44 88 THR A C 1
ATOM 728 O O . THR A 1 88 ? -8.438 24.922 18.953 1 82.44 88 THR A O 1
ATOM 731 N N . ILE A 1 89 ? -7.988 27.094 19.188 1 86.12 89 ILE A N 1
ATOM 732 C CA . ILE A 1 89 ? -7.676 27.016 20.609 1 86.12 89 ILE A CA 1
ATOM 733 C C . ILE A 1 89 ? -8.711 27.812 21.406 1 86.12 89 ILE A C 1
ATOM 735 O O . ILE A 1 89 ? -8.922 29 21.141 1 86.12 89 ILE A O 1
ATOM 739 N N . ALA A 1 90 ? -9.305 27.094 22.297 1 87.5 90 ALA A N 1
ATOM 740 C CA . ALA A 1 90 ? -10.367 27.719 23.078 1 87.5 90 ALA A CA 1
ATOM 741 C C . ALA A 1 90 ? -10.102 27.562 24.578 1 87.5 90 ALA A C 1
ATOM 743 O O . ALA A 1 90 ? -9.391 26.641 25 1 87.5 90 ALA A O 1
ATOM 744 N N . ARG A 1 91 ? -10.648 28.484 25.266 1 89.06 91 ARG A N 1
ATOM 745 C CA . ARG A 1 91 ? -10.586 28.438 26.719 1 89.06 91 ARG A CA 1
ATOM 746 C C . ARG A 1 91 ? -11.914 27.984 27.312 1 89.06 91 ARG A C 1
ATOM 748 O O . ARG A 1 91 ? -12.977 28.438 26.891 1 89.06 91 ARG A O 1
ATOM 755 N N . ILE A 1 92 ? -11.789 27.078 28.25 1 90.5 92 ILE A N 1
ATOM 756 C CA . ILE A 1 92 ? -13.008 26.641 28.938 1 90.5 92 ILE A CA 1
ATOM 757 C C . ILE A 1 92 ? -13.484 27.734 29.891 1 90.5 92 ILE A C 1
ATOM 759 O O . ILE A 1 92 ? -12.766 28.141 30.797 1 90.5 92 ILE A O 1
ATOM 763 N N . ILE A 1 93 ? -14.688 28.172 29.703 1 92.88 93 ILE A N 1
ATOM 764 C CA . ILE A 1 93 ? -15.203 29.266 30.531 1 92.88 93 ILE A CA 1
ATOM 765 C C . ILE A 1 93 ? -16.219 28.719 31.531 1 92.88 93 ILE A C 1
ATOM 767 O O . ILE A 1 93 ? -16.406 29.297 32.594 1 92.88 93 ILE A O 1
ATOM 771 N N . SER A 1 94 ? -16.922 27.672 31.141 1 90.62 94 SER A N 1
ATOM 772 C CA . SER A 1 94 ? -17.844 27.016 32.062 1 90.62 94 SER A CA 1
ATOM 773 C C . SER A 1 94 ? -18.031 25.531 31.703 1 90.62 94 SER A C 1
ATOM 775 O O . SER A 1 94 ? -17.672 25.109 30.609 1 90.62 94 SER A O 1
ATOM 777 N N . LYS A 1 95 ? -18.406 24.766 32.625 1 88.56 95 LYS A N 1
ATOM 778 C CA . LYS A 1 95 ? -18.672 23.344 32.406 1 88.56 95 LYS A CA 1
ATOM 779 C C . LYS A 1 95 ? -19.953 22.906 33.094 1 88.56 95 LYS A C 1
ATOM 781 O O . LYS A 1 95 ? -20.266 23.375 34.188 1 88.56 95 LYS A O 1
ATOM 786 N N . ARG A 1 96 ? -20.578 22.094 32.438 1 85.19 96 ARG A N 1
ATOM 787 C CA . ARG A 1 96 ? -21.812 21.547 33.031 1 85.19 96 ARG A CA 1
ATOM 788 C C . ARG A 1 96 ? -21.5 20.609 34.188 1 85.19 96 ARG A C 1
ATOM 790 O O . ARG A 1 96 ? -20.438 20.016 34.25 1 85.19 96 ARG A O 1
ATOM 797 N N . ILE A 1 97 ? -22.5 20.562 35.062 1 79.75 97 ILE A N 1
ATOM 798 C CA . ILE A 1 97 ? -22.375 19.641 36.188 1 79.75 97 ILE A CA 1
ATOM 799 C C . ILE A 1 97 ? -22.297 18.219 35.688 1 79.75 97 ILE A C 1
ATOM 801 O O . ILE A 1 97 ? -23.031 17.828 34.781 1 79.75 97 ILE A O 1
ATOM 805 N N . GLY A 1 98 ? -21.359 17.438 36.125 1 79.25 98 GLY A N 1
ATOM 806 C CA . GLY A 1 98 ? -21.266 16.031 35.781 1 79.25 98 GLY A CA 1
ATOM 807 C C . GLY A 1 98 ? -20.172 15.758 34.75 1 79.25 98 GLY A C 1
ATOM 808 O O . GLY A 1 98 ? -19.844 14.602 34.5 1 79.25 98 GLY A O 1
ATOM 809 N N . VAL A 1 99 ? -19.734 16.812 34.125 1 83.69 99 VAL A N 1
ATOM 810 C CA . VAL A 1 99 ? -18.641 16.609 33.188 1 83.69 99 VAL A CA 1
ATOM 811 C C . VAL A 1 99 ? -17.391 16.156 33.938 1 83.69 99 VAL A C 1
ATOM 813 O O . VAL A 1 99 ? -17.141 16.594 35.062 1 83.69 99 VAL A O 1
ATOM 816 N N . HIS A 1 100 ? -16.734 15.273 33.344 1 84.69 100 HIS A N 1
ATOM 817 C CA . HIS A 1 100 ? -15.555 14.695 33.969 1 84.69 100 HIS A CA 1
ATOM 818 C C . HIS A 1 100 ? -14.648 15.781 34.562 1 84.69 100 HIS A C 1
ATOM 820 O O . HIS A 1 100 ? -14.422 16.812 33.906 1 84.69 100 HIS A O 1
ATOM 826 N N . PRO A 1 101 ? -14.062 15.594 35.688 1 84.44 101 PRO A N 1
ATOM 827 C CA . PRO A 1 101 ? -13.297 16.625 36.406 1 84.44 101 PRO A CA 1
ATOM 828 C C . PRO A 1 101 ? -11.977 16.969 35.719 1 84.44 101 PRO A C 1
ATOM 830 O O . PRO A 1 101 ? -11.344 17.969 36.062 1 84.44 101 PRO A O 1
ATOM 833 N N . ILE A 1 102 ? -11.594 16.25 34.719 1 86.31 102 ILE A N 1
ATOM 834 C CA . ILE A 1 102 ? -10.344 16.531 34.031 1 86.31 102 ILE A CA 1
ATOM 835 C C . ILE A 1 102 ? -10.438 17.875 33.312 1 86.31 102 ILE A C 1
ATOM 837 O O . ILE A 1 102 ? -9.422 18.547 33.094 1 86.31 102 ILE A O 1
ATOM 841 N N . TRP A 1 103 ? -11.625 18.188 33 1 88.88 103 TRP A N 1
ATOM 842 C CA . TRP A 1 103 ? -11.852 19.469 32.375 1 88.88 103 TRP A CA 1
ATOM 843 C C . TRP A 1 103 ? -12.023 20.578 33.406 1 88.88 103 TRP A C 1
ATOM 845 O O . TRP A 1 103 ? -12.938 20.531 34.219 1 88.88 103 TRP A O 1
ATOM 855 N N . GLU A 1 104 ? -11.164 21.547 33.375 1 88.5 104 GLU A N 1
ATOM 856 C CA . GLU A 1 104 ? -11.227 22.641 34.344 1 88.5 104 GLU A CA 1
ATOM 857 C C . GLU A 1 104 ? -11.414 23.984 33.656 1 88.5 104 GLU A C 1
ATOM 859 O O . GLU A 1 104 ? -10.906 24.203 32.531 1 88.5 104 GLU A O 1
ATOM 864 N N . ILE A 1 105 ? -12.039 24.812 34.375 1 89.62 105 ILE A N 1
ATOM 865 C CA . ILE A 1 105 ? -12.234 26.172 33.906 1 89.62 105 ILE A CA 1
ATOM 866 C C . ILE A 1 105 ? -10.875 26.844 33.688 1 89.62 105 ILE A C 1
ATOM 868 O O . ILE A 1 105 ? -9.977 26.703 34.531 1 89.62 105 ILE A O 1
ATOM 872 N N . ASN A 1 106 ? -10.742 27.5 32.562 1 88.94 106 ASN A N 1
ATOM 873 C CA . ASN A 1 106 ? -9.555 28.234 32.125 1 88.94 106 ASN A CA 1
ATOM 874 C C . ASN A 1 106 ? -8.531 27.328 31.453 1 88.94 106 ASN A C 1
ATOM 876 O O . ASN A 1 106 ? -7.52 27.797 30.938 1 88.94 106 ASN A O 1
ATOM 880 N N . ASP A 1 107 ? -8.773 26.078 31.422 1 89.62 107 ASP A N 1
ATOM 881 C CA . ASP A 1 107 ? -7.961 25.219 30.578 1 89.62 107 ASP A CA 1
ATOM 882 C C . ASP A 1 107 ? -8.078 25.625 29.109 1 89.62 107 ASP A C 1
ATOM 884 O O . ASP A 1 107 ? -9.109 26.141 28.688 1 89.62 107 ASP A O 1
ATOM 888 N N . LEU A 1 108 ? -7.02 25.453 28.453 1 89.31 108 LEU A N 1
ATOM 889 C CA . LEU A 1 108 ? -7.082 25.594 27 1 89.31 108 LEU A CA 1
ATOM 890 C C . LEU A 1 108 ? -7.289 24.25 26.328 1 89.31 108 LEU A C 1
ATOM 892 O O . LEU A 1 108 ? -6.766 23.234 26.781 1 89.31 108 LEU A O 1
ATOM 896 N N . ILE A 1 109 ? -8.07 24.297 25.281 1 89.5 109 ILE A N 1
ATOM 897 C CA . ILE A 1 109 ? -8.305 23.062 24.531 1 89.5 109 ILE A CA 1
ATOM 898 C C . ILE A 1 109 ? -8.133 23.328 23.031 1 89.5 109 ILE A C 1
ATOM 900 O O . ILE A 1 109 ? -8.453 24.422 22.547 1 89.5 109 ILE A O 1
ATOM 904 N N . ILE A 1 110 ? -7.609 22.359 22.359 1 88.69 110 ILE A N 1
ATOM 905 C CA . ILE A 1 110 ? -7.465 22.422 20.906 1 88.69 110 ILE A CA 1
ATOM 906 C C . ILE A 1 110 ? -8.523 21.531 20.25 1 88.69 110 ILE A C 1
ATOM 908 O O . ILE A 1 110 ? -8.711 20.375 20.641 1 88.69 110 ILE A O 1
ATOM 912 N N . LEU A 1 111 ? -9.18 22.125 19.281 1 85.12 111 LEU A N 1
ATOM 913 C CA . LEU A 1 111 ? -10.242 21.438 18.562 1 85.12 111 LEU A CA 1
ATOM 914 C C . LEU A 1 111 ? -10.039 21.547 17.047 1 85.12 111 LEU A C 1
ATOM 916 O O . LEU A 1 111 ? -9.516 22.547 16.562 1 85.12 111 LEU A O 1
ATOM 920 N N . SER A 1 112 ? -10.406 20.469 16.391 1 78.94 112 SER A N 1
ATOM 921 C CA . SER A 1 112 ? -10.5 20.562 14.938 1 78.94 112 SER A CA 1
ATOM 922 C C . SER A 1 112 ? -11.789 21.25 14.508 1 78.94 112 SER A C 1
ATOM 924 O O . SER A 1 112 ? -12.844 21.031 15.102 1 78.94 112 SER A O 1
ATOM 926 N N . ILE A 1 113 ? -11.711 22.266 13.594 1 70.94 113 ILE A N 1
ATOM 927 C CA . ILE A 1 113 ? -12.852 23.062 13.156 1 70.94 113 ILE A CA 1
ATOM 928 C C . ILE A 1 113 ? -13.531 22.375 11.969 1 70.94 113 ILE A C 1
ATOM 930 O O . ILE A 1 113 ? -14.602 22.797 11.531 1 70.94 113 ILE A O 1
ATOM 934 N N . ASN A 1 114 ? -13.742 21.094 11.922 1 60.62 114 ASN A N 1
ATOM 935 C CA . ASN A 1 114 ? -14.391 20.391 10.828 1 60.62 114 ASN A CA 1
ATOM 936 C C . ASN A 1 114 ? -15.602 21.156 10.305 1 60.62 114 ASN A C 1
ATOM 938 O O . ASN A 1 114 ? -16.75 20.797 10.586 1 60.62 114 ASN A O 1
ATOM 942 N N . ASN A 1 115 ? -15.484 22.312 9.523 1 53.62 115 ASN A N 1
ATOM 943 C CA . ASN A 1 115 ? -16.531 23.047 8.844 1 53.62 115 ASN A CA 1
ATOM 944 C C . ASN A 1 115 ? -17.312 23.938 9.805 1 53.62 115 ASN A C 1
ATOM 946 O O . ASN A 1 115 ? -18.438 24.344 9.516 1 53.62 115 ASN A O 1
ATOM 950 N N . LEU A 1 116 ? -16.844 24.062 10.984 1 61 116 LEU A N 1
ATOM 951 C CA . LEU A 1 116 ? -17.484 24.953 11.953 1 61 116 LEU A CA 1
ATOM 952 C C . LEU A 1 116 ? -17.125 26.406 11.672 1 61 116 LEU A C 1
ATOM 954 O O . LEU A 1 116 ? -15.969 26.719 11.367 1 61 116 LEU A O 1
ATOM 958 N N . LYS A 1 117 ? -18.156 27.172 11.484 1 64.19 117 LYS A N 1
ATOM 959 C CA . LYS A 1 117 ? -17.938 28.609 11.352 1 64.19 117 LYS A CA 1
ATOM 960 C C . LYS A 1 117 ? -17.766 29.266 12.719 1 64.19 117 LYS A C 1
ATOM 962 O O . LYS A 1 117 ? -18.75 29.562 13.398 1 64.19 117 LYS A O 1
ATOM 967 N N . LEU A 1 118 ? -16.578 29.328 13.195 1 70.44 118 LEU A N 1
ATOM 968 C CA . LEU A 1 118 ? -16.266 29.938 14.484 1 70.44 118 LEU A CA 1
ATOM 969 C C . LEU A 1 118 ? -15.625 31.312 14.305 1 70.44 118 LEU A C 1
ATOM 971 O O . LEU A 1 118 ? -14.977 31.562 13.281 1 70.44 118 LEU A O 1
ATOM 975 N N . LYS A 1 119 ? -16.062 32.156 15.188 1 71.81 119 LYS A N 1
ATOM 976 C CA . LYS A 1 119 ? -15.453 33.5 15.195 1 71.81 119 LYS A CA 1
ATOM 977 C C . LYS A 1 119 ? -14.602 33.688 16.453 1 71.81 119 LYS A C 1
ATOM 979 O O . LYS A 1 119 ? -14.906 33.156 17.516 1 71.81 119 LYS A O 1
ATOM 984 N N . LEU A 1 120 ? -13.609 34.438 16.25 1 75.31 120 LEU A N 1
ATOM 985 C CA . LEU A 1 120 ? -12.75 34.781 17.375 1 75.31 120 LEU A CA 1
ATOM 986 C C . LEU A 1 120 ? -13.562 35.438 18.484 1 75.31 120 LEU A C 1
ATOM 988 O O . LEU A 1 120 ? -14.445 36.281 18.219 1 75.31 120 LEU A O 1
ATOM 992 N N . ASP A 1 121 ? -13.258 35.094 19.656 1 73.81 121 ASP A N 1
ATOM 993 C CA . ASP A 1 121 ? -13.812 35.656 20.875 1 73.81 121 ASP A CA 1
ATOM 994 C C . ASP A 1 121 ? -15.281 35.281 21.031 1 73.81 121 ASP A C 1
ATOM 996 O O . ASP A 1 121 ? -16 35.875 21.844 1 73.81 121 ASP A O 1
ATOM 1000 N N . GLU A 1 122 ? -15.641 34.344 20.25 1 79.69 122 GLU A N 1
ATOM 1001 C CA . GLU A 1 122 ? -17 33.844 20.359 1 79.69 122 GLU A CA 1
ATOM 1002 C C . GLU A 1 122 ? -17.094 32.719 21.406 1 79.69 122 GLU A C 1
ATOM 1004 O O . GLU A 1 122 ? -16.141 31.953 21.578 1 79.69 122 GLU A O 1
ATOM 1009 N N . ASN A 1 123 ? -18.188 32.844 22.141 1 85.06 123 ASN A N 1
ATOM 1010 C CA . ASN A 1 123 ? -18.484 31.719 23.047 1 85.06 123 ASN A CA 1
ATOM 1011 C C . ASN A 1 123 ? -19.234 30.609 22.328 1 85.06 123 ASN A C 1
ATOM 1013 O O . ASN A 1 123 ? -20.109 30.875 21.5 1 85.06 123 ASN A O 1
ATOM 1017 N N . PHE A 1 124 ? -18.766 29.453 22.562 1 83.75 124 PHE A N 1
ATOM 1018 C CA . PHE A 1 124 ? -19.359 28.297 21.891 1 83.75 124 PHE A CA 1
ATOM 1019 C C . PHE A 1 124 ? -19.656 27.188 22.891 1 83.75 124 PHE A C 1
ATOM 1021 O O . PHE A 1 124 ? -18.844 26.891 23.766 1 83.75 124 PHE A O 1
ATOM 1028 N N . ASN A 1 125 ? -20.875 26.672 22.859 1 82.88 125 ASN A N 1
ATOM 1029 C CA . ASN A 1 125 ? -21.25 25.516 23.656 1 82.88 125 ASN A CA 1
ATOM 1030 C C . ASN A 1 125 ? -20.781 24.219 23.016 1 82.88 125 ASN A C 1
ATOM 1032 O O . ASN A 1 125 ? -21.281 23.812 21.953 1 82.88 125 ASN A O 1
ATOM 1036 N N . PHE A 1 126 ? -19.844 23.562 23.734 1 80.06 126 PHE A N 1
ATOM 1037 C CA . PHE A 1 126 ? -19.234 22.344 23.203 1 80.06 126 PHE A CA 1
ATOM 1038 C C . PHE A 1 126 ? -19.891 21.109 23.812 1 80.06 126 PHE A C 1
ATOM 1040 O O . PHE A 1 126 ? -19.922 20.969 25.031 1 80.06 126 PHE A O 1
ATOM 1047 N N . THR A 1 127 ? -20.344 20.203 22.953 1 72.06 127 THR A N 1
ATOM 1048 C CA . THR A 1 127 ? -21.234 19.156 23.422 1 72.06 127 THR A CA 1
ATOM 1049 C C . THR A 1 127 ? -20.484 17.844 23.609 1 72.06 127 THR A C 1
ATOM 1051 O O . THR A 1 127 ? -20.969 16.922 24.281 1 72.06 127 THR A O 1
ATOM 1054 N N . ASN A 1 128 ? -19.344 17.766 23.031 1 78.31 128 ASN A N 1
ATOM 1055 C CA . ASN A 1 128 ? -18.672 16.469 23.094 1 78.31 128 ASN A CA 1
ATOM 1056 C C . ASN A 1 128 ? -17.172 16.641 23.344 1 78.31 128 ASN A C 1
ATOM 1058 O O . ASN A 1 128 ? -16.406 16.984 22.438 1 78.31 128 ASN A O 1
ATOM 1062 N N . THR A 1 129 ? -16.828 16.25 24.547 1 77.44 129 THR A N 1
ATOM 1063 C CA . THR A 1 129 ? -15.43 16.406 24.953 1 77.44 129 THR A CA 1
ATOM 1064 C C . THR A 1 129 ? -14.539 15.398 24.219 1 77.44 129 THR A C 1
ATOM 1066 O O . THR A 1 129 ? -13.32 15.547 24.203 1 77.44 129 THR A O 1
ATOM 1069 N N . THR A 1 130 ? -15.125 14.422 23.516 1 74.5 130 THR A N 1
ATOM 1070 C CA . THR A 1 130 ? -14.344 13.414 22.812 1 74.5 130 THR A CA 1
ATOM 1071 C C . THR A 1 130 ? -13.672 14.023 21.578 1 74.5 130 THR A C 1
ATOM 1073 O O . THR A 1 130 ? -12.719 13.453 21.047 1 74.5 130 THR A O 1
ATOM 1076 N N . ASN A 1 131 ? -14.07 15.227 21.188 1 77.19 131 ASN A N 1
ATOM 1077 C CA . ASN A 1 131 ? -13.516 15.867 20 1 77.19 131 ASN A CA 1
ATOM 1078 C C . ASN A 1 131 ? -12.344 16.781 20.344 1 77.19 131 ASN A C 1
ATOM 1080 O O . ASN A 1 131 ? -11.742 17.375 19.453 1 77.19 131 ASN A O 1
ATOM 1084 N N . VAL A 1 132 ? -12.117 16.844 21.641 1 85.06 132 VAL A N 1
ATOM 1085 C CA . VAL A 1 132 ? -10.953 17.625 22.047 1 85.06 132 VAL A CA 1
ATOM 1086 C C . VAL A 1 132 ? -9.672 16.875 21.688 1 85.06 132 VAL A C 1
ATOM 1088 O O . VAL A 1 132 ? -9.484 15.719 22.094 1 85.06 132 VAL A O 1
ATOM 1091 N N . LEU A 1 133 ? -8.805 17.5 21.016 1 85.25 133 LEU A N 1
ATOM 1092 C CA . LEU A 1 133 ? -7.562 16.875 20.562 1 85.25 133 LEU A CA 1
ATOM 1093 C C . LEU A 1 133 ? -6.496 16.953 21.656 1 85.25 133 LEU A C 1
ATOM 1095 O O . LEU A 1 133 ? -5.715 16.016 21.828 1 85.25 133 LEU A O 1
ATOM 1099 N N . PHE A 1 134 ? -6.508 18.078 22.281 1 88.25 134 PHE A N 1
ATOM 1100 C CA . PHE A 1 134 ? -5.438 18.312 23.234 1 88.25 134 PHE A CA 1
ATOM 1101 C C . PHE A 1 134 ? -5.867 19.344 24.281 1 88.25 134 PHE A C 1
ATOM 1103 O O . PHE A 1 134 ? -6.496 20.344 23.953 1 88.25 134 PHE A O 1
ATOM 1110 N N . ARG A 1 135 ? -5.574 19 25.5 1 88.69 135 ARG A N 1
ATOM 1111 C CA . ARG A 1 135 ? -5.855 19.891 26.625 1 88.69 135 ARG A CA 1
ATOM 1112 C C . ARG A 1 135 ? -4.566 20.453 27.219 1 88.69 135 ARG A C 1
ATOM 1114 O O . ARG A 1 135 ? -3.605 19.719 27.438 1 88.69 135 ARG A O 1
ATOM 1121 N N . ILE A 1 136 ? -4.543 21.719 27.438 1 86.12 136 ILE A N 1
ATOM 1122 C CA . ILE A 1 136 ? -3.447 22.391 28.125 1 86.12 136 ILE A CA 1
ATOM 1123 C C . ILE A 1 136 ? -3.936 22.953 29.453 1 86.12 136 ILE A C 1
ATOM 1125 O O . ILE A 1 136 ? -4.594 24 29.5 1 86.12 136 ILE A O 1
ATOM 1129 N N . PRO A 1 137 ? -3.57 22.328 30.484 1 86 137 PRO A N 1
ATOM 1130 C CA . PRO A 1 137 ? -4.035 22.781 31.797 1 86 137 PRO A CA 1
ATOM 1131 C C . PRO A 1 137 ? -3.568 24.203 32.125 1 86 137 PRO A C 1
ATOM 1133 O O . PRO A 1 137 ? -2.443 24.578 31.781 1 86 137 PRO A O 1
ATOM 1136 N N . PHE A 1 138 ? -4.438 24.953 32.781 1 78.5 138 PHE A N 1
ATOM 1137 C CA . PHE A 1 138 ? -4.156 26.344 33.125 1 78.5 138 PHE A CA 1
ATOM 1138 C C . PHE A 1 138 ? -2.965 26.438 34.094 1 78.5 138 PHE A C 1
ATOM 1140 O O . PHE A 1 138 ? -2.152 27.359 34 1 78.5 138 PHE A O 1
ATOM 1147 N N . ASN A 1 139 ? -2.85 25.562 35.062 1 68.12 139 ASN A N 1
ATOM 1148 C CA . ASN A 1 139 ? -1.805 25.609 36.062 1 68.12 139 ASN A CA 1
ATOM 1149 C C . ASN A 1 139 ? -0.469 25.109 35.531 1 68.12 139 ASN A C 1
ATOM 1151 O O . ASN A 1 139 ? 0.532 25.109 36.25 1 68.12 139 ASN A O 1
ATOM 1155 N N . SER A 1 140 ? -0.473 24.656 34.406 1 60.06 140 SER A N 1
ATOM 1156 C CA . SER A 1 140 ? 0.801 24.172 33.906 1 60.06 140 SER A CA 1
ATOM 1157 C C . SER A 1 140 ? 1.739 25.312 33.562 1 60.06 140 SER A C 1
ATOM 1159 O O . SER A 1 140 ? 1.336 26.281 32.906 1 60.06 140 SER A O 1
ATOM 1161 N N . ILE A 1 141 ? 2.396 25.953 34.625 1 48.25 141 ILE A N 1
ATOM 1162 C CA . ILE A 1 141 ? 3.295 27.109 34.75 1 48.25 141 ILE A CA 1
ATOM 1163 C C . ILE A 1 141 ? 3.859 27.438 33.375 1 48.25 141 ILE A C 1
ATOM 1165 O O . ILE A 1 141 ? 3.949 28.609 33 1 48.25 141 ILE A O 1
ATOM 1169 N N . SER A 1 142 ? 4.809 26.719 32.938 1 48.34 142 SER A N 1
ATOM 1170 C CA . SER A 1 142 ? 5.945 27.125 32.125 1 48.34 142 SER A CA 1
ATOM 1171 C C . SER A 1 142 ? 5.492 27.609 30.734 1 48.34 142 SER A C 1
ATOM 1173 O O . SER A 1 142 ? 5.926 28.672 30.266 1 48.34 142 SER A O 1
ATOM 1175 N N . LEU A 1 143 ? 5.184 26.922 29.781 1 51.12 143 LEU A N 1
ATOM 1176 C CA . LEU A 1 143 ? 5.316 27.078 28.344 1 51.12 143 LEU A CA 1
ATOM 1177 C C . LEU A 1 143 ? 3.969 27.391 27.703 1 51.12 143 LEU A C 1
ATOM 1179 O O . LEU A 1 143 ? 3.906 28.047 26.656 1 51.12 143 LEU A O 1
ATOM 1183 N N . SER A 1 144 ? 2.75 26.984 28.391 1 54.16 144 SER A N 1
ATOM 1184 C CA . SER A 1 144 ? 1.606 26.516 27.609 1 54.16 144 SER A CA 1
ATOM 1185 C C . SER A 1 144 ? 0.642 27.672 27.312 1 54.16 144 SER A C 1
ATOM 1187 O O . SER A 1 144 ? -0.05 27.641 26.281 1 54.16 144 SER A O 1
ATOM 1189 N N . HIS A 1 145 ? 0.65 28.766 28.188 1 58.66 145 HIS A N 1
ATOM 1190 C CA . HIS A 1 145 ? -0.376 29.75 27.875 1 58.66 145 HIS A CA 1
ATOM 1191 C C . HIS A 1 145 ? 0.238 31 27.266 1 58.66 145 HIS A C 1
ATOM 1193 O O . HIS A 1 145 ? -0.432 32.031 27.141 1 58.66 145 HIS A O 1
ATOM 1199 N N . ASN A 1 146 ? 1.532 30.781 26.812 1 75.38 146 ASN A N 1
ATOM 1200 C CA . ASN A 1 146 ? 2.23 31.844 26.109 1 75.38 146 ASN A CA 1
ATOM 1201 C C . ASN A 1 146 ? 1.723 32 24.672 1 75.38 146 ASN A C 1
ATOM 1203 O O . ASN A 1 146 ? 1.576 31.016 23.953 1 75.38 146 ASN A O 1
ATOM 1207 N N . HIS A 1 147 ? 1.455 33.25 24.391 1 76.38 147 HIS A N 1
ATOM 1208 C CA . HIS A 1 147 ? 0.92 33.625 23.078 1 76.38 147 HIS A CA 1
ATOM 1209 C C . HIS A 1 147 ? 1.792 33.062 21.953 1 76.38 147 HIS A C 1
ATOM 1211 O O . HIS A 1 147 ? 1.28 32.469 20.984 1 76.38 147 HIS A O 1
ATOM 1217 N N . ASP A 1 148 ? 3.086 33.219 22.141 1 76.69 148 ASP A N 1
ATOM 1218 C CA . ASP A 1 148 ? 4.012 32.781 21.094 1 76.69 148 ASP A CA 1
ATOM 1219 C C . ASP A 1 148 ? 3.926 31.266 20.891 1 76.69 148 ASP A C 1
ATOM 1221 O O . ASP A 1 148 ? 3.951 30.797 19.75 1 76.69 148 ASP A O 1
ATOM 1225 N N . TYR A 1 149 ? 3.857 30.516 21.969 1 83.19 149 TYR A N 1
ATOM 1226 C CA . TYR A 1 149 ? 3.738 29.062 21.906 1 83.19 149 TYR A CA 1
ATOM 1227 C C . TYR A 1 149 ? 2.439 28.656 21.219 1 83.19 149 TYR A C 1
ATOM 1229 O O . TYR A 1 149 ? 2.443 27.797 20.328 1 83.19 149 TYR A O 1
ATOM 1237 N N . LEU A 1 150 ? 1.334 29.25 21.625 1 83.25 150 LEU A N 1
ATOM 1238 C CA . LEU A 1 150 ? 0.021 28.859 21.125 1 83.25 150 LEU A CA 1
ATOM 1239 C C . LEU A 1 150 ? -0.104 29.172 19.625 1 83.25 150 LEU A C 1
ATOM 1241 O O . LEU A 1 150 ? -0.672 28.375 18.875 1 83.25 150 LEU A O 1
ATOM 1245 N N . VAL A 1 151 ? 0.446 30.266 19.219 1 78.88 151 VAL A N 1
ATOM 1246 C CA . VAL A 1 151 ? 0.409 30.656 17.812 1 78.88 151 VAL A CA 1
ATOM 1247 C C . VAL A 1 151 ? 1.248 29.688 17 1 78.88 151 VAL A C 1
ATOM 1249 O O . VAL A 1 151 ? 0.821 29.234 15.922 1 78.88 151 VAL A O 1
ATOM 1252 N N . LYS A 1 152 ? 2.414 29.422 17.484 1 82.31 152 LYS A N 1
ATOM 1253 C CA . LYS A 1 152 ? 3.287 28.484 16.781 1 82.31 152 LYS A CA 1
ATOM 1254 C C . LYS A 1 152 ? 2.656 27.094 16.703 1 82.31 152 LYS A C 1
ATOM 1256 O O . LYS A 1 152 ? 2.74 26.438 15.664 1 82.31 152 LYS A O 1
ATOM 1261 N N . LEU A 1 153 ? 2.072 26.688 17.828 1 86.56 153 LEU A N 1
ATOM 1262 C CA . LEU A 1 153 ? 1.424 25.391 17.859 1 86.56 153 LEU A CA 1
ATOM 1263 C C . LEU A 1 153 ? 0.308 25.297 16.828 1 86.56 153 LEU A C 1
ATOM 1265 O O . LEU A 1 153 ? 0.257 24.359 16.047 1 86.56 153 LEU A O 1
ATOM 1269 N N . LEU A 1 154 ? -0.549 26.25 16.812 1 82.88 154 LEU A N 1
ATOM 1270 C CA . LEU A 1 154 ? -1.661 26.25 15.867 1 82.88 154 LEU A CA 1
ATOM 1271 C C . LEU A 1 154 ? -1.153 26.281 14.43 1 82.88 154 LEU A C 1
ATOM 1273 O O . LEU A 1 154 ? -1.758 25.672 13.539 1 82.88 154 LEU A O 1
ATOM 1277 N N . THR A 1 155 ? -0.079 27.016 14.242 1 79.88 155 THR A N 1
ATOM 1278 C CA . THR A 1 155 ? 0.491 27.125 12.906 1 79.88 155 THR A CA 1
ATOM 1279 C C . THR A 1 155 ? 1.021 25.766 12.43 1 79.88 155 THR A C 1
ATOM 1281 O O . THR A 1 155 ? 0.746 25.344 11.305 1 79.88 155 THR A O 1
ATOM 1284 N N . VAL A 1 156 ? 1.779 25.125 13.289 1 84.56 156 VAL A N 1
ATOM 1285 C CA . VAL A 1 156 ? 2.367 23.844 12.93 1 84.56 156 VAL A CA 1
ATOM 1286 C C . VAL A 1 156 ? 1.263 22.812 12.703 1 84.56 156 VAL A C 1
ATOM 1288 O O . VAL A 1 156 ? 1.358 21.969 11.805 1 84.56 156 VAL A O 1
ATOM 1291 N N . LEU A 1 157 ? 0.237 22.922 13.461 1 84.5 157 LEU A N 1
ATOM 1292 C CA . LEU A 1 157 ? -0.882 22 13.297 1 84.5 157 LEU A CA 1
ATOM 1293 C C . LEU A 1 157 ? -1.589 22.234 11.961 1 84.5 157 LEU A C 1
ATOM 1295 O O . LEU A 1 157 ? -2.049 21.297 11.32 1 84.5 157 LEU A O 1
ATOM 1299 N N . ASN A 1 158 ? -1.657 23.438 11.57 1 79.94 158 ASN A N 1
ATOM 1300 C CA . ASN A 1 158 ? -2.355 23.812 10.344 1 79.94 158 ASN A CA 1
ATOM 1301 C C . ASN A 1 158 ? -1.672 23.234 9.109 1 79.94 158 ASN A C 1
ATOM 1303 O O . ASN A 1 158 ? -2.324 22.969 8.102 1 79.94 158 ASN A O 1
ATOM 1307 N N . VAL A 1 159 ? -0.409 23.094 9.211 1 81.94 159 VAL A N 1
ATOM 1308 C CA . VAL A 1 159 ? 0.316 22.594 8.047 1 81.94 159 VAL A CA 1
ATOM 1309 C C . VAL A 1 159 ? 0.587 21.094 8.203 1 81.94 159 VAL A C 1
ATOM 1311 O O . VAL A 1 159 ? 1.662 20.625 7.836 1 81.94 159 VAL A O 1
ATOM 1314 N N . ASN A 1 160 ? -0.203 20.328 8.828 1 87.44 160 ASN A N 1
ATOM 1315 C CA . ASN A 1 160 ? -0.316 18.875 8.852 1 87.44 160 ASN A CA 1
ATOM 1316 C C . ASN A 1 160 ? 0.751 18.234 9.742 1 87.44 160 ASN A C 1
ATOM 1318 O O . ASN A 1 160 ? 1.155 17.094 9.516 1 87.44 160 ASN A O 1
ATOM 1322 N N . ALA A 1 161 ? 1.204 18.938 10.766 1 90.06 161 ALA A N 1
ATOM 1323 C CA . ALA A 1 161 ? 2.24 18.406 11.641 1 90.06 161 ALA A CA 1
ATOM 1324 C C . ALA A 1 161 ? 1.794 17.094 12.273 1 90.06 161 ALA A C 1
ATOM 1326 O O . ALA A 1 161 ? 2.598 16.172 12.445 1 90.06 161 ALA A O 1
ATOM 1327 N N . ILE A 1 162 ? 0.522 17.016 12.633 1 90.81 162 ILE A N 1
ATOM 1328 C CA . ILE A 1 162 ? 0.014 15.805 13.258 1 90.81 162 ILE A CA 1
ATOM 1329 C C . ILE A 1 162 ? 0.085 14.648 12.266 1 90.81 162 ILE A C 1
ATOM 1331 O O . ILE A 1 162 ? 0.531 13.555 12.609 1 90.81 162 ILE A O 1
ATOM 1335 N N . GLY A 1 163 ? -0.344 14.883 11.094 1 91.56 163 GLY A N 1
ATOM 1336 C CA . GLY A 1 163 ? -0.275 13.867 10.055 1 91.56 163 GLY A CA 1
ATOM 1337 C C . GLY A 1 163 ? 1.143 13.422 9.75 1 91.56 163 GLY A C 1
ATOM 1338 O O . GLY A 1 163 ? 1.404 12.219 9.609 1 91.56 163 GLY A O 1
ATOM 1339 N N . TRP A 1 164 ? 2.041 14.375 9.648 1 94.31 164 TRP A N 1
ATOM 1340 C CA . TRP A 1 164 ? 3.449 14.062 9.43 1 94.31 164 TRP A CA 1
ATOM 1341 C C . TRP A 1 164 ? 3.99 13.172 10.555 1 94.31 164 TRP A C 1
ATOM 1343 O O . TRP A 1 164 ? 4.605 12.141 10.289 1 94.31 164 TRP A O 1
ATOM 1353 N N . ASN A 1 165 ? 3.744 13.641 11.734 1 94.69 165 ASN A N 1
ATOM 1354 C CA . ASN A 1 165 ? 4.25 12.891 12.883 1 94.69 165 ASN A CA 1
ATOM 1355 C C . ASN A 1 165 ? 3.73 11.461 12.891 1 94.69 165 ASN A C 1
ATOM 1357 O O . ASN A 1 165 ? 4.488 10.523 13.148 1 94.69 165 ASN A O 1
ATOM 1361 N N . HIS A 1 166 ? 2.521 11.328 12.602 1 94.31 166 HIS A N 1
ATOM 1362 C CA . HIS A 1 166 ? 1.917 10 12.586 1 94.31 166 HIS A CA 1
ATOM 1363 C C . HIS A 1 166 ? 2.486 9.148 11.453 1 94.31 166 HIS A C 1
ATOM 1365 O O . HIS A 1 166 ? 2.818 7.977 11.664 1 94.31 166 HIS A O 1
ATOM 1371 N N . ALA A 1 167 ? 2.572 9.695 10.297 1 95.19 167 ALA A N 1
ATOM 1372 C CA . ALA A 1 167 ? 3.08 8.984 9.125 1 95.19 167 ALA A CA 1
ATOM 1373 C C . ALA A 1 167 ? 4.504 8.484 9.359 1 95.19 167 ALA A C 1
ATOM 1375 O O . ALA A 1 167 ? 4.848 7.371 8.961 1 95.19 167 ALA A O 1
ATOM 1376 N N . LEU A 1 168 ? 5.312 9.266 10.031 1 96.06 168 LEU A N 1
ATOM 1377 C CA . LEU A 1 168 ? 6.727 8.961 10.242 1 96.06 168 LEU A CA 1
ATOM 1378 C C . LEU A 1 168 ? 6.906 7.969 11.383 1 96.06 168 LEU A C 1
ATOM 1380 O O . LEU A 1 168 ? 7.91 7.254 11.445 1 96.06 168 LEU A O 1
ATOM 1384 N N . ASN A 1 169 ? 5.887 7.914 12.227 1 92 169 ASN A N 1
ATOM 1385 C CA . ASN A 1 169 ? 6.07 7.141 13.453 1 92 169 ASN A CA 1
ATOM 1386 C C . ASN A 1 169 ? 5.359 5.793 13.375 1 92 169 ASN A C 1
ATOM 1388 O O . ASN A 1 169 ? 5.688 4.867 14.117 1 92 169 ASN A O 1
ATOM 1392 N N . GLN A 1 170 ? 4.465 5.629 12.57 1 90.94 170 GLN A N 1
ATOM 1393 C CA . GLN A 1 170 ? 3.676 4.406 12.578 1 90.94 170 GLN A CA 1
ATOM 1394 C C . GLN A 1 170 ? 4.504 3.215 12.094 1 90.94 170 GLN A C 1
ATOM 1396 O O . GLN A 1 170 ? 5.383 3.367 11.25 1 90.94 170 GLN A O 1
ATOM 1401 N N . PRO A 1 171 ? 4.148 2.051 12.625 1 86.62 171 PRO A N 1
ATOM 1402 C CA . PRO A 1 171 ? 4.953 0.869 12.312 1 86.62 171 PRO A CA 1
ATOM 1403 C C . PRO A 1 171 ? 4.945 0.526 10.82 1 86.62 171 PRO A C 1
ATOM 1405 O O . PRO A 1 171 ? 5.938 0.016 10.297 1 86.62 171 PRO A O 1
ATOM 1408 N N . ARG A 1 172 ? 3.959 0.771 10.125 1 90.25 172 ARG A N 1
ATOM 1409 C CA . ARG A 1 172 ? 3.834 0.426 8.719 1 90.25 172 ARG A CA 1
ATOM 1410 C C . ARG A 1 172 ? 4.812 1.232 7.867 1 90.25 172 ARG A C 1
ATOM 1412 O O . ARG A 1 172 ? 5.062 0.896 6.707 1 90.25 172 ARG A O 1
ATOM 1419 N N . SER A 1 173 ? 5.309 2.35 8.352 1 91.81 173 SER A N 1
ATOM 1420 C CA . SER A 1 173 ? 6.203 3.223 7.598 1 91.81 173 SER A CA 1
ATOM 1421 C C . SER A 1 173 ? 7.566 2.572 7.391 1 91.81 173 SER A C 1
ATOM 1423 O O . SER A 1 173 ? 8.32 2.971 6.5 1 91.81 173 SER A O 1
ATOM 1425 N N . GLN A 1 174 ? 7.945 1.646 8.242 1 88.69 174 GLN A N 1
ATOM 1426 C CA . GLN A 1 174 ? 9.219 0.935 8.234 1 88.69 174 GLN A CA 1
ATOM 1427 C C . GLN A 1 174 ? 10.391 1.897 8.43 1 88.69 174 GLN A C 1
ATOM 1429 O O . GLN A 1 174 ? 11.484 1.667 7.906 1 88.69 174 GLN A O 1
ATOM 1434 N N . LEU A 1 175 ? 10.109 3.035 9.047 1 94.5 175 LEU A N 1
ATOM 1435 C CA . LEU A 1 175 ? 11.148 4.043 9.266 1 94.5 175 LEU A CA 1
ATOM 1436 C C . LEU A 1 175 ? 11.789 3.875 10.641 1 94.5 175 LEU A C 1
ATOM 1438 O O . LEU A 1 175 ? 11.086 3.689 11.633 1 94.5 175 LEU A O 1
ATOM 1442 N N . ARG A 1 176 ? 13.125 3.836 10.617 1 93.19 176 ARG A N 1
ATOM 1443 C CA . ARG A 1 176 ? 13.992 3.826 11.797 1 93.19 176 ARG A CA 1
ATOM 1444 C C . ARG A 1 176 ? 15.148 4.805 11.625 1 93.19 176 ARG A C 1
ATOM 1446 O O . ARG A 1 176 ? 15.484 5.195 10.508 1 93.19 176 ARG A O 1
ATOM 1453 N N . PRO A 1 177 ? 15.656 5.238 12.812 1 94.81 177 PRO A N 1
ATOM 1454 C CA . PRO A 1 177 ? 16.781 6.164 12.688 1 94.81 177 PRO A CA 1
ATOM 1455 C C . PRO A 1 177 ? 17.844 5.676 11.695 1 94.81 177 PRO A C 1
ATOM 1457 O O . PRO A 1 177 ? 18.141 4.48 11.648 1 94.81 177 PRO A O 1
ATOM 1460 N N . GLY A 1 178 ? 18.312 6.574 10.883 1 96.25 178 GLY A N 1
ATOM 1461 C CA . GLY A 1 178 ? 19.344 6.258 9.922 1 96.25 178 GLY A CA 1
ATOM 1462 C C . GLY A 1 178 ? 18.812 5.926 8.547 1 96.25 178 GLY A C 1
ATOM 1463 O O . GLY A 1 178 ? 19.547 5.914 7.562 1 96.25 178 GLY A O 1
ATOM 1464 N N . LYS A 1 179 ? 17.547 5.621 8.391 1 97.44 179 LYS A N 1
ATOM 1465 C CA . LYS A 1 179 ? 16.938 5.289 7.105 1 97.44 179 LYS A CA 1
ATOM 1466 C C . LYS A 1 179 ? 16.578 6.551 6.324 1 97.44 179 LYS A C 1
ATOM 1468 O O . LYS A 1 179 ? 16.312 7.602 6.91 1 97.44 179 LYS A O 1
ATOM 1473 N N . TRP A 1 180 ? 16.531 6.445 5.023 1 98.25 180 TRP A N 1
ATOM 1474 C CA . TRP A 1 180 ? 16.25 7.566 4.137 1 98.25 180 TRP A CA 1
ATOM 1475 C C . TRP A 1 180 ? 14.742 7.742 3.961 1 98.25 180 TRP A C 1
ATOM 1477 O O . TRP A 1 180 ? 14.016 6.766 3.729 1 98.25 180 TRP A O 1
ATOM 1487 N N . VAL A 1 181 ? 14.312 8.938 4.074 1 98.62 181 VAL A N 1
ATOM 1488 C CA . VAL A 1 181 ? 12.945 9.305 3.734 1 98.62 181 VAL A CA 1
ATOM 1489 C C . VAL A 1 181 ? 12.953 10.453 2.725 1 98.62 181 VAL A C 1
ATOM 1491 O O . VAL A 1 181 ? 13.727 11.398 2.857 1 98.62 181 VAL A O 1
ATOM 1494 N N . LEU A 1 182 ? 12.211 10.312 1.676 1 98.44 182 LEU A N 1
ATOM 1495 C CA . LEU A 1 182 ? 12.031 11.359 0.673 1 98.44 182 LEU A CA 1
ATOM 1496 C C . LEU A 1 182 ? 10.703 12.086 0.875 1 98.44 182 LEU A C 1
ATOM 1498 O O . LEU A 1 182 ? 9.664 11.453 1.021 1 98.44 182 LEU A O 1
ATOM 1502 N N . ILE A 1 183 ? 10.727 13.359 0.898 1 97.12 183 ILE A N 1
ATOM 1503 C CA . ILE A 1 183 ? 9.547 14.219 1.013 1 97.12 183 ILE A CA 1
ATOM 1504 C C . ILE A 1 183 ? 9.406 15.078 -0.239 1 97.12 183 ILE A C 1
ATOM 1506 O O . ILE A 1 183 ? 10.148 16.047 -0.412 1 97.12 183 ILE A O 1
ATOM 1510 N N . PRO A 1 184 ? 8.492 14.703 -1.104 1 94.88 184 PRO A N 1
ATOM 1511 C CA . PRO A 1 184 ? 8.227 15.555 -2.266 1 94.88 184 PRO A CA 1
ATOM 1512 C C . PRO A 1 184 ? 7.281 16.703 -1.948 1 94.88 184 PRO A C 1
ATOM 1514 O O . PRO A 1 184 ? 6.395 16.578 -1.104 1 94.88 184 PRO A O 1
ATOM 1517 N N . ALA A 1 185 ? 7.453 17.844 -2.617 1 89.31 185 ALA A N 1
ATOM 1518 C CA . ALA A 1 185 ? 6.574 19 -2.41 1 89.31 185 ALA A CA 1
ATOM 1519 C C . ALA A 1 185 ? 6.418 19.797 -3.695 1 89.31 185 ALA A C 1
ATOM 1521 O O . ALA A 1 185 ? 7.355 19.906 -4.488 1 89.31 185 ALA A O 1
ATOM 1522 N N . LEU A 1 186 ? 5.254 20.312 -3.803 1 83.81 186 LEU A N 1
ATOM 1523 C CA . LEU A 1 186 ? 5 21.266 -4.887 1 83.81 186 LEU A CA 1
ATOM 1524 C C . LEU A 1 186 ? 5.344 22.688 -4.457 1 83.81 186 LEU A C 1
ATOM 1526 O O . LEU A 1 186 ? 5.07 23.078 -3.32 1 83.81 186 LEU A O 1
ATOM 1530 N N . THR A 1 187 ? 5.871 23.453 -5.32 1 77.81 187 THR A N 1
ATOM 1531 C CA . THR A 1 187 ? 6.281 24.812 -4.984 1 77.81 187 THR A CA 1
ATOM 1532 C C . THR A 1 187 ? 5.176 25.812 -5.328 1 77.81 187 THR A C 1
ATOM 1534 O O . THR A 1 187 ? 5.414 27.016 -5.355 1 77.81 187 THR A O 1
ATOM 1537 N N . ASP A 1 188 ? 4.059 25.359 -5.621 1 70.88 188 ASP A N 1
ATOM 1538 C CA . ASP A 1 188 ? 2.984 26.219 -6.117 1 70.88 188 ASP A CA 1
ATOM 1539 C C . ASP A 1 188 ? 2.465 27.141 -5.016 1 70.88 188 ASP A C 1
ATOM 1541 O O . ASP A 1 188 ? 1.953 28.219 -5.301 1 70.88 188 ASP A O 1
ATOM 1545 N N . ASN A 1 189 ? 2.545 26.688 -3.816 1 70.19 189 ASN A N 1
ATOM 1546 C CA . ASN A 1 189 ? 2.072 27.516 -2.721 1 70.19 189 ASN A CA 1
ATOM 1547 C C . ASN A 1 189 ? 2.957 27.375 -1.484 1 70.19 189 ASN A C 1
ATOM 1549 O O . ASN A 1 189 ? 3.625 26.359 -1.308 1 70.19 189 ASN A O 1
ATOM 1553 N N . VAL A 1 190 ? 2.893 28.406 -0.728 1 71.62 190 VAL A N 1
ATOM 1554 C CA . VAL A 1 190 ? 3.746 28.516 0.452 1 71.62 190 VAL A CA 1
ATOM 1555 C C . VAL A 1 190 ? 3.352 27.438 1.468 1 71.62 190 VAL A C 1
ATOM 1557 O O . VAL A 1 190 ? 4.207 26.891 2.166 1 71.62 190 VAL A O 1
ATOM 1560 N N . ASP A 1 191 ? 2.072 27.062 1.528 1 74.56 191 ASP A N 1
ATOM 1561 C CA . ASP A 1 191 ? 1.607 26.078 2.504 1 74.56 191 ASP A CA 1
ATOM 1562 C C . ASP A 1 191 ? 2.217 24.703 2.234 1 74.56 191 ASP A C 1
ATOM 1564 O O . ASP A 1 191 ? 2.582 24 3.168 1 74.56 191 ASP A O 1
ATOM 1568 N N . ASN A 1 192 ? 2.373 24.438 0.99 1 80 192 ASN A N 1
ATOM 1569 C CA . ASN A 1 192 ? 2.969 23.156 0.63 1 80 192 ASN A CA 1
ATOM 1570 C C . ASN A 1 192 ? 4.438 23.094 1.038 1 80 192 ASN A C 1
ATOM 1572 O O . ASN A 1 192 ? 4.898 22.062 1.543 1 80 192 ASN A O 1
ATOM 1576 N N . ILE A 1 193 ? 5.082 24.172 0.876 1 81.56 193 ILE A N 1
ATOM 1577 C CA . ILE A 1 193 ? 6.5 24.234 1.217 1 81.56 193 ILE A CA 1
ATOM 1578 C C . ILE A 1 193 ? 6.668 24.188 2.734 1 81.56 193 ILE A C 1
ATOM 1580 O O . ILE A 1 193 ? 7.523 23.469 3.246 1 81.56 193 ILE A O 1
ATOM 1584 N N . THR A 1 194 ? 5.859 24.984 3.398 1 82.12 194 THR A N 1
ATOM 1585 C CA . THR A 1 194 ? 5.93 24.984 4.855 1 82.12 194 THR A CA 1
ATOM 1586 C C . THR A 1 194 ? 5.625 23.609 5.422 1 82.12 194 THR A C 1
ATOM 1588 O O . THR A 1 194 ? 6.305 23.141 6.34 1 82.12 194 THR A O 1
ATOM 1591 N N . SER A 1 195 ? 4.609 23.016 4.84 1 87 195 SER A N 1
ATOM 1592 C CA . SER A 1 195 ? 4.266 21.672 5.281 1 87 195 SER A CA 1
ATOM 1593 C C . SER A 1 195 ? 5.434 20.703 5.09 1 87 195 SER A C 1
ATOM 1595 O O . SER A 1 195 ? 5.766 19.938 5.996 1 87 195 SER A O 1
ATOM 1597 N N . ALA A 1 196 ? 6.043 20.828 3.98 1 90.38 196 ALA A N 1
ATOM 1598 C CA . ALA A 1 196 ? 7.176 19.953 3.691 1 90.38 196 ALA A CA 1
ATOM 1599 C C . ALA A 1 196 ? 8.312 20.188 4.68 1 90.38 196 ALA A C 1
ATOM 1601 O O . ALA A 1 196 ? 8.938 19.234 5.152 1 90.38 196 ALA A O 1
ATOM 1602 N N . LEU A 1 197 ? 8.586 21.422 5.027 1 89 197 LEU A N 1
ATOM 1603 C CA . LEU A 1 197 ? 9.656 21.75 5.957 1 89 197 LEU A CA 1
ATOM 1604 C C . LEU A 1 197 ? 9.352 21.219 7.355 1 89 197 LEU A C 1
ATOM 1606 O O . LEU A 1 197 ? 10.25 20.781 8.07 1 89 197 LEU A O 1
ATOM 1610 N N . VAL A 1 198 ? 8.086 21.297 7.684 1 90.06 198 VAL A N 1
ATOM 1611 C CA . VAL A 1 198 ? 7.672 20.719 8.961 1 90.06 198 VAL A CA 1
ATOM 1612 C C . VAL A 1 198 ? 7.906 19.203 8.938 1 90.06 198 VAL A C 1
ATOM 1614 O O . VAL A 1 198 ? 8.406 18.641 9.914 1 90.06 198 VAL A O 1
ATOM 1617 N N . GLY A 1 199 ? 7.578 18.578 7.836 1 94.25 199 GLY A N 1
ATOM 1618 C CA . GLY A 1 199 ? 7.863 17.172 7.676 1 94.25 199 GLY A CA 1
ATOM 1619 C C . GLY A 1 199 ? 9.336 16.844 7.789 1 94.25 199 GLY A C 1
ATOM 1620 O O . GLY A 1 199 ? 9.711 15.852 8.43 1 94.25 199 GLY A O 1
ATOM 1621 N N . VAL A 1 200 ? 10.141 17.703 7.223 1 95.06 200 VAL A N 1
ATOM 1622 C CA . VAL A 1 200 ? 11.594 17.516 7.273 1 95.06 200 VAL A CA 1
ATOM 1623 C C . VAL A 1 200 ? 12.07 17.578 8.719 1 95.06 200 VAL A C 1
ATOM 1625 O O . VAL A 1 200 ? 12.836 16.734 9.172 1 95.06 200 VAL A O 1
ATOM 1628 N N . ARG A 1 201 ? 11.648 18.547 9.391 1 93.75 201 ARG A N 1
ATOM 1629 C CA . ARG A 1 201 ? 12.078 18.734 10.773 1 93.75 201 ARG A CA 1
ATOM 1630 C C . ARG A 1 201 ? 11.672 17.547 11.641 1 93.75 201 ARG A C 1
ATOM 1632 O O . ARG A 1 201 ? 12.477 17.031 12.414 1 93.75 201 ARG A O 1
ATOM 1639 N N . LEU A 1 202 ? 10.445 17.141 11.492 1 95.62 202 LEU A N 1
ATOM 1640 C CA . LEU A 1 202 ? 9.961 16.016 12.289 1 95.62 202 LEU A CA 1
ATOM 1641 C C . LEU A 1 202 ? 10.727 14.734 11.953 1 95.62 202 LEU A C 1
ATOM 1643 O O . LEU A 1 202 ? 11.039 13.945 12.844 1 95.62 202 LEU A O 1
ATOM 1647 N N . ALA A 1 203 ? 11.023 14.516 10.688 1 97.62 203 ALA A N 1
ATOM 1648 C CA . ALA A 1 203 ? 11.812 13.359 10.281 1 97.62 203 ALA A CA 1
ATOM 1649 C C . ALA A 1 203 ? 13.219 13.414 10.875 1 97.62 203 ALA A C 1
ATOM 1651 O O . ALA A 1 203 ? 13.727 12.414 11.383 1 97.62 203 ALA A O 1
ATOM 1652 N N . ALA A 1 204 ? 13.828 14.617 10.867 1 96 204 ALA A N 1
ATOM 1653 C CA . ALA A 1 204 ? 15.172 14.797 11.414 1 96 204 ALA A CA 1
ATOM 1654 C C . ALA A 1 204 ? 15.195 14.531 12.914 1 96 204 ALA A C 1
ATOM 1656 O O . ALA A 1 204 ? 16.141 13.93 13.43 1 96 204 ALA A O 1
ATOM 1657 N N . LEU A 1 205 ? 14.195 14.984 13.555 1 94 205 LEU A N 1
ATOM 1658 C CA . LEU A 1 205 ? 14.109 14.781 14.992 1 94 205 LEU A CA 1
ATOM 1659 C C . LEU A 1 205 ? 14.055 13.297 15.328 1 94 205 LEU A C 1
ATOM 1661 O O . LEU A 1 205 ? 14.383 12.891 16.453 1 94 205 LEU A O 1
ATOM 1665 N N . ARG A 1 206 ? 13.719 12.477 14.375 1 94.56 206 ARG A N 1
ATOM 1666 C CA . ARG A 1 206 ? 13.617 11.031 14.586 1 94.56 206 ARG A CA 1
ATOM 1667 C C . ARG A 1 206 ? 14.906 10.328 14.172 1 94.56 206 ARG A C 1
ATOM 1669 O O . ARG A 1 206 ? 15 9.102 14.25 1 94.56 206 ARG A O 1
ATOM 1676 N N . GLY A 1 207 ? 15.82 11.117 13.711 1 95.81 207 GLY A N 1
ATOM 1677 C CA . GLY A 1 207 ? 17.109 10.555 13.344 1 95.81 207 GLY A CA 1
ATOM 1678 C C . GLY A 1 207 ? 17.141 10 11.938 1 95.81 207 GLY A C 1
ATOM 1679 O O . GLY A 1 207 ? 18.016 9.211 11.586 1 95.81 207 GLY A O 1
ATOM 1680 N N . LEU A 1 208 ? 16.203 10.305 11.141 1 97.75 208 LEU A N 1
ATOM 1681 C CA . LEU A 1 208 ? 16.156 9.852 9.758 1 97.75 208 LEU A CA 1
ATOM 1682 C C . LEU A 1 208 ? 17.062 10.703 8.875 1 97.75 208 LEU A C 1
ATOM 1684 O O . LEU A 1 208 ? 17.359 11.852 9.211 1 97.75 208 LEU A O 1
ATOM 1688 N N . ARG A 1 209 ? 17.5 10.148 7.852 1 98.31 209 ARG A N 1
ATOM 1689 C CA . ARG A 1 209 ? 18.125 10.914 6.781 1 98.31 209 ARG A CA 1
ATOM 1690 C C . ARG A 1 209 ? 17.094 11.438 5.793 1 98.31 209 ARG A C 1
ATOM 1692 O O . ARG A 1 209 ? 16.328 10.656 5.211 1 98.31 209 ARG A O 1
ATOM 1699 N N . VAL A 1 210 ? 17.047 12.758 5.574 1 98.44 210 VAL A N 1
ATOM 1700 C CA . VAL A 1 210 ? 15.883 13.344 4.91 1 98.44 210 VAL A CA 1
ATOM 1701 C C . VAL A 1 210 ? 16.297 13.945 3.572 1 98.44 210 VAL A C 1
ATOM 1703 O O . VAL A 1 210 ? 17.25 14.719 3.508 1 98.44 210 VAL A O 1
ATOM 1706 N N . ALA A 1 211 ? 15.664 13.547 2.51 1 98.5 211 ALA A N 1
ATOM 1707 C CA . ALA A 1 211 ? 15.742 14.164 1.188 1 98.5 211 ALA A CA 1
ATOM 1708 C C . ALA A 1 211 ? 14.461 14.922 0.854 1 98.5 211 ALA A C 1
ATOM 1710 O O . ALA A 1 211 ? 13.359 14.461 1.167 1 98.5 211 ALA A O 1
ATOM 1711 N N . LEU A 1 212 ? 14.602 16.125 0.304 1 96.69 212 LEU A N 1
ATOM 1712 C CA . LEU A 1 212 ? 13.484 16.922 -0.19 1 96.69 212 LEU A CA 1
ATOM 1713 C C . LEU A 1 212 ? 13.602 17.156 -1.692 1 96.69 212 LEU A C 1
ATOM 1715 O O . LEU A 1 212 ? 14.68 17.484 -2.189 1 96.69 212 LEU A O 1
ATOM 1719 N N . VAL A 1 213 ? 12.523 16.875 -2.416 1 94.88 213 VAL A N 1
ATOM 1720 C CA . VAL A 1 213 ? 12.5 17.188 -3.84 1 94.88 213 VAL A CA 1
ATOM 1721 C C . VAL A 1 213 ? 11.352 18.141 -4.137 1 94.88 213 VAL A C 1
ATOM 1723 O O . VAL A 1 213 ? 10.203 17.875 -3.766 1 94.88 213 VAL A O 1
ATOM 1726 N N . LEU A 1 214 ? 11.672 19.25 -4.746 1 90.44 214 LEU A N 1
ATOM 1727 C CA . LEU A 1 214 ? 10.68 20.25 -5.098 1 90.44 214 LEU A CA 1
ATOM 1728 C C . LEU A 1 214 ? 10.242 20.109 -6.551 1 90.44 214 LEU A C 1
ATOM 1730 O O . LEU A 1 214 ? 11.078 20.016 -7.453 1 90.44 214 LEU A O 1
ATOM 1734 N N . PHE A 1 215 ? 8.953 19.969 -6.715 1 86.56 215 PHE A N 1
ATOM 1735 C CA . PHE A 1 215 ? 8.383 19.922 -8.055 1 86.56 215 PHE A CA 1
ATOM 1736 C C . PHE A 1 215 ? 7.66 21.219 -8.383 1 86.56 215 PHE A C 1
ATOM 1738 O O . PHE A 1 215 ? 6.984 21.797 -7.523 1 86.56 215 PHE A O 1
ATOM 1745 N N . HIS A 1 216 ? 8.016 21.797 -9.469 1 72.81 216 HIS A N 1
ATOM 1746 C CA . HIS A 1 216 ? 7.402 23.047 -9.883 1 72.81 216 HIS A CA 1
ATOM 1747 C C . HIS A 1 216 ? 6.078 22.797 -10.594 1 72.81 216 HIS A C 1
ATOM 1749 O O . HIS A 1 216 ? 5.957 21.859 -11.383 1 72.81 216 HIS A O 1
ATOM 1755 N N . ASP A 1 217 ? 5.055 23.375 -9.883 1 57.03 217 ASP A N 1
ATOM 1756 C CA . ASP A 1 217 ? 3.848 23.406 -10.703 1 57.03 217 ASP A CA 1
ATOM 1757 C C . ASP A 1 217 ? 3.984 24.406 -11.852 1 57.03 217 ASP A C 1
ATOM 1759 O O . ASP A 1 217 ? 4.434 25.531 -11.648 1 57.03 217 ASP A O 1
ATOM 1763 N N . VAL A 1 218 ? 4.02 23.906 -13.039 1 47.94 218 VAL A N 1
ATOM 1764 C CA . VAL A 1 218 ? 4.18 24.734 -14.227 1 47.94 218 VAL A CA 1
ATOM 1765 C C . VAL A 1 218 ? 3.346 26.016 -14.086 1 47.94 218 VAL A C 1
ATOM 1767 O O . VAL A 1 218 ? 3.643 27.031 -14.711 1 47.94 218 VAL A O 1
ATOM 1770 N N . LEU A 1 219 ? 2.303 25.891 -13.367 1 46.22 219 LEU A N 1
ATOM 1771 C CA . LEU A 1 219 ? 1.341 26.984 -13.414 1 46.22 219 LEU A CA 1
ATOM 1772 C C . LEU A 1 219 ? 1.719 28.078 -12.43 1 46.22 219 LEU A C 1
ATOM 1774 O O . LEU A 1 219 ? 1.154 29.172 -12.469 1 46.22 219 LEU A O 1
ATOM 1778 N N . SER A 1 220 ? 2.459 27.656 -11.508 1 48.69 220 SER A N 1
ATOM 1779 C CA . SER A 1 220 ? 2.619 28.719 -10.516 1 48.69 220 SER A CA 1
ATOM 1780 C C . SER A 1 220 ? 3.945 29.453 -10.688 1 48.69 220 SER A C 1
ATOM 1782 O O . SER A 1 220 ? 4.969 28.828 -10.977 1 48.69 220 SER A O 1
ATOM 1784 N N . ASN A 1 221 ? 3.863 30.547 -11.188 1 44.94 221 ASN A N 1
ATOM 1785 C CA . ASN A 1 221 ? 4.898 31.562 -11.352 1 44.94 221 ASN A CA 1
ATOM 1786 C C . ASN A 1 221 ? 5.68 31.781 -10.062 1 44.94 221 ASN A C 1
ATOM 1788 O O . ASN A 1 221 ? 6.562 32.656 -10 1 44.94 221 ASN A O 1
ATOM 1792 N N . HIS A 1 222 ? 5.168 31.234 -9.039 1 48.81 222 HIS A N 1
ATOM 1793 C CA . HIS A 1 222 ? 5.812 31.641 -7.793 1 48.81 222 HIS A CA 1
ATOM 1794 C C . HIS A 1 222 ? 6.965 30.703 -7.441 1 48.81 222 HIS A C 1
ATOM 1796 O O . HIS A 1 222 ? 6.738 29.531 -7.113 1 48.81 222 HIS A O 1
ATOM 1802 N N . VAL A 1 223 ? 8.047 30.969 -8.133 1 48.91 223 VAL A N 1
ATOM 1803 C CA . VAL A 1 223 ? 9.281 30.25 -7.82 1 48.91 223 VAL A CA 1
ATOM 1804 C C . VAL A 1 223 ? 9.781 30.656 -6.434 1 48.91 223 VAL A C 1
ATOM 1806 O O . VAL A 1 223 ? 10.156 31.812 -6.211 1 48.91 223 VAL A O 1
ATOM 1809 N N . ALA A 1 224 ? 9.289 29.969 -5.367 1 55.81 224 ALA A N 1
ATOM 1810 C CA . ALA A 1 224 ? 10.039 30.188 -4.133 1 55.81 224 ALA A CA 1
ATOM 1811 C C . ALA A 1 224 ? 11.539 30.219 -4.41 1 55.81 224 ALA A C 1
ATOM 1813 O O . ALA A 1 224 ? 12.023 29.578 -5.348 1 55.81 224 ALA A O 1
ATOM 1814 N N . ASN A 1 225 ? 12.172 31.344 -3.98 1 64 225 ASN A N 1
ATOM 1815 C CA . ASN A 1 225 ? 13.625 31.391 -4.027 1 64 225 ASN A CA 1
ATOM 1816 C C . ASN A 1 225 ? 14.242 30.078 -3.531 1 64 225 ASN A C 1
ATOM 1818 O O . ASN A 1 225 ? 14.227 29.797 -2.332 1 64 225 ASN A O 1
ATOM 1822 N N . THR A 1 226 ? 14.617 29.266 -4.414 1 74.75 226 THR A N 1
ATOM 1823 C CA . THR A 1 226 ? 15.141 27.922 -4.16 1 74.75 226 THR A CA 1
ATOM 1824 C C . THR A 1 226 ? 16.297 27.984 -3.17 1 74.75 226 THR A C 1
ATOM 1826 O O . THR A 1 226 ? 16.453 27.078 -2.334 1 74.75 226 THR A O 1
ATOM 1829 N N . ASP A 1 227 ? 17.047 29.109 -3.174 1 79 227 ASP A N 1
ATOM 1830 C CA . ASP A 1 227 ? 18.188 29.203 -2.268 1 79 227 ASP A CA 1
ATOM 1831 C C . ASP A 1 227 ? 17.734 29.406 -0.825 1 79 227 ASP A C 1
ATOM 1833 O O . ASP A 1 227 ? 18.266 28.781 0.094 1 79 227 ASP A O 1
ATOM 1837 N N . ASP A 1 228 ? 16.859 30.266 -0.672 1 78.25 228 ASP A N 1
ATOM 1838 C CA . ASP A 1 228 ? 16.297 30.484 0.659 1 78.25 228 ASP A CA 1
ATOM 1839 C C . ASP A 1 228 ? 15.664 29.219 1.206 1 78.25 228 ASP A C 1
ATOM 1841 O O . ASP A 1 228 ? 15.82 28.891 2.383 1 78.25 228 ASP A O 1
ATOM 1845 N N . LEU A 1 229 ? 15.062 28.516 0.317 1 83.25 229 LEU A N 1
ATOM 1846 C CA . LEU A 1 229 ? 14.406 27.281 0.74 1 83.25 229 LEU A CA 1
ATOM 1847 C C . LEU A 1 229 ? 15.43 26.219 1.12 1 83.25 229 LEU A C 1
ATOM 1849 O O . LEU A 1 229 ? 15.211 25.438 2.055 1 83.25 229 LEU A O 1
ATOM 1853 N N . LYS A 1 230 ? 16.5 26.203 0.413 1 88.69 230 LYS A N 1
ATOM 1854 C CA . LYS A 1 230 ? 17.562 25.25 0.725 1 88.69 230 LYS A CA 1
ATOM 1855 C C . LYS A 1 230 ? 18.156 25.516 2.111 1 88.69 230 LYS A C 1
ATOM 1857 O O . LYS A 1 230 ? 18.406 24.578 2.867 1 88.69 230 LYS A O 1
ATOM 1862 N N . GLU A 1 231 ? 18.391 26.719 2.406 1 87.31 231 GLU A N 1
ATOM 1863 C CA . GLU A 1 231 ? 18.906 27.078 3.727 1 87.31 231 GLU A CA 1
ATOM 1864 C C . GLU A 1 231 ? 17.953 26.641 4.828 1 87.31 231 GLU A C 1
ATOM 1866 O O . GLU A 1 231 ? 18.375 26.047 5.824 1 87.31 231 GLU A O 1
ATOM 1871 N N . LYS A 1 232 ? 16.688 26.906 4.602 1 84.81 232 LYS A N 1
ATOM 1872 C CA . LYS A 1 232 ? 15.68 26.5 5.586 1 84.81 232 LYS A CA 1
ATOM 1873 C C . LYS A 1 232 ? 15.617 24.984 5.719 1 84.81 232 LYS A C 1
ATOM 1875 O O . LYS A 1 232 ? 15.422 24.453 6.816 1 84.81 232 LYS A O 1
ATOM 1880 N N . PHE A 1 233 ? 15.781 24.344 4.598 1 91.19 233 PHE A N 1
ATOM 1881 C CA . PHE A 1 233 ? 15.797 22.875 4.57 1 91.19 233 PHE A CA 1
ATOM 1882 C C . PHE A 1 233 ? 16.953 22.344 5.414 1 91.19 233 PHE A C 1
ATOM 1884 O O . PHE A 1 233 ? 16.75 21.438 6.23 1 91.19 233 PHE A O 1
ATOM 1891 N N . LEU A 1 234 ? 18.078 22.891 5.273 1 93.06 234 LEU A N 1
ATOM 1892 C CA . LEU A 1 234 ? 19.25 22.453 6.031 1 93.06 234 LEU A CA 1
ATOM 1893 C C . LEU A 1 234 ? 19.078 22.766 7.516 1 93.06 234 LEU A C 1
ATOM 1895 O O . LEU A 1 234 ? 19.422 21.953 8.367 1 93.06 234 LEU A O 1
ATOM 1899 N N . GLU A 1 235 ? 18.516 23.906 7.777 1 88.38 235 GLU A N 1
ATOM 1900 C CA . GLU A 1 235 ? 18.266 24.281 9.164 1 88.38 235 GLU A CA 1
ATOM 1901 C C . GLU A 1 235 ? 17.281 23.312 9.828 1 88.38 235 GLU A C 1
ATOM 1903 O O . GLU A 1 235 ? 17.375 23.062 11.023 1 88.38 235 GLU A O 1
ATOM 1908 N N . ALA A 1 236 ? 16.375 22.812 9.016 1 91.31 236 ALA A N 1
ATOM 1909 C CA . ALA A 1 236 ? 15.383 21.875 9.539 1 91.31 236 ALA A CA 1
ATOM 1910 C C . ALA A 1 236 ? 15.977 20.5 9.758 1 91.31 236 ALA A C 1
ATOM 1912 O O . ALA A 1 236 ? 15.336 19.625 10.344 1 91.31 236 ALA A O 1
ATOM 1913 N N . GLY A 1 237 ? 17.203 20.281 9.297 1 94.38 237 GLY A N 1
ATOM 1914 C CA . GLY A 1 237 ? 17.875 19.016 9.523 1 94.38 237 GLY A CA 1
ATOM 1915 C C . GLY A 1 237 ? 17.922 18.125 8.289 1 94.38 237 GLY A C 1
ATOM 1916 O O . GLY A 1 237 ? 18.281 16.953 8.367 1 94.38 237 GLY A O 1
ATOM 1917 N N . GLY A 1 238 ? 17.562 18.656 7.16 1 96.56 238 GLY A N 1
ATOM 1918 C CA . GLY A 1 238 ? 17.594 17.906 5.914 1 96.56 238 GLY A CA 1
ATOM 1919 C C . GLY A 1 238 ? 19.016 17.609 5.438 1 96.56 238 GLY A C 1
ATOM 1920 O O . GLY A 1 238 ? 19.938 18.344 5.77 1 96.56 238 GLY A O 1
ATOM 1921 N N . GLU A 1 239 ? 19.141 16.625 4.609 1 97.62 239 GLU A N 1
ATOM 1922 C CA . GLU A 1 239 ? 20.469 16.188 4.16 1 97.62 239 GLU A CA 1
ATOM 1923 C C . GLU A 1 239 ? 20.625 16.359 2.652 1 97.62 239 GLU A C 1
ATOM 1925 O O . GLU A 1 239 ? 21.672 16.766 2.168 1 97.62 239 GLU A O 1
ATOM 1930 N N . LEU A 1 240 ? 19.625 16.047 1.883 1 97.88 240 LEU A N 1
ATOM 1931 C CA . LEU A 1 240 ? 19.688 16.078 0.426 1 97.88 240 LEU A CA 1
ATOM 1932 C C . LEU A 1 240 ? 18.562 16.938 -0.152 1 97.88 240 LEU A C 1
ATOM 1934 O O . LEU A 1 240 ? 17.391 16.594 -0.057 1 97.88 240 LEU A O 1
ATOM 1938 N N . PHE A 1 241 ? 18.953 18.109 -0.68 1 95.75 241 PHE A N 1
ATOM 1939 C CA . PHE A 1 241 ? 18.031 19.047 -1.292 1 95.75 241 PHE A CA 1
ATOM 1940 C C . PHE A 1 241 ? 18.016 18.891 -2.809 1 95.75 241 PHE A C 1
ATOM 1942 O O . PHE A 1 241 ? 19.047 19.031 -3.459 1 95.75 241 PHE A O 1
ATOM 1949 N N . LEU A 1 242 ? 16.812 18.562 -3.398 1 94.56 242 LEU A N 1
ATOM 1950 C CA . LEU A 1 242 ? 16.703 18.266 -4.82 1 94.56 242 LEU A CA 1
ATOM 1951 C C . LEU A 1 242 ? 15.609 19.109 -5.469 1 94.56 242 LEU A C 1
ATOM 1953 O O . LEU A 1 242 ? 14.703 19.594 -4.785 1 94.56 242 LEU A O 1
ATOM 1957 N N . THR A 1 243 ? 15.773 19.344 -6.738 1 89.56 243 THR A N 1
ATOM 1958 C CA . THR A 1 243 ? 14.75 19.984 -7.555 1 89.56 243 THR A CA 1
ATOM 1959 C C . THR A 1 243 ? 14.367 19.109 -8.742 1 89.56 243 THR A C 1
ATOM 1961 O O . THR A 1 243 ? 15.227 18.438 -9.328 1 89.56 243 THR A O 1
ATOM 1964 N N . GLY A 1 244 ? 13.102 19.031 -9.016 1 85 244 GLY A N 1
ATOM 1965 C CA . GLY A 1 244 ? 12.594 18.219 -10.109 1 85 244 GLY A CA 1
ATOM 1966 C C . GLY A 1 244 ? 13.188 18.578 -11.453 1 85 244 GLY A C 1
ATOM 1967 O O . GLY A 1 244 ? 13.117 17.797 -12.398 1 85 244 GLY A O 1
ATOM 1968 N N . GLU A 1 245 ? 13.766 19.734 -11.586 1 79.38 245 GLU A N 1
ATOM 1969 C CA . GLU A 1 245 ? 14.328 20.219 -12.844 1 79.38 245 GLU A CA 1
ATOM 1970 C C . GLU A 1 245 ? 15.711 19.625 -13.102 1 79.38 245 GLU A C 1
ATOM 1972 O O . GLU A 1 245 ? 16.188 19.594 -14.234 1 79.38 245 GLU A O 1
ATOM 1977 N N . GLU A 1 246 ? 16.328 19.172 -12.078 1 82.56 246 GLU A N 1
ATOM 1978 C CA . GLU A 1 246 ? 17.625 18.516 -12.211 1 82.56 246 GLU A CA 1
ATOM 1979 C C . GLU A 1 246 ? 17.484 17 -12.336 1 82.56 246 GLU A C 1
ATOM 1981 O O . GLU A 1 246 ? 16.359 16.5 -12.477 1 82.56 246 GLU A O 1
ATOM 1986 N N . ASP A 1 247 ? 18.531 16.297 -12.445 1 90.94 247 ASP A N 1
ATOM 1987 C CA . ASP A 1 247 ? 18.516 14.844 -12.453 1 90.94 247 ASP A CA 1
ATOM 1988 C C . ASP A 1 247 ? 18.344 14.281 -11.047 1 90.94 247 ASP A C 1
ATOM 1990 O O . ASP A 1 247 ? 19.234 13.586 -10.539 1 90.94 247 ASP A O 1
ATOM 1994 N N . TRP A 1 248 ? 17.234 14.672 -10.461 1 93.94 248 TRP A N 1
ATOM 1995 C CA . TRP A 1 248 ? 17 14.383 -9.055 1 93.94 248 TRP A CA 1
ATOM 1996 C C . TRP A 1 248 ? 16.938 12.875 -8.812 1 93.94 248 TRP A C 1
ATOM 1998 O O . TRP A 1 248 ? 17.266 12.398 -7.73 1 93.94 248 TRP A O 1
ATOM 2008 N N . VAL A 1 249 ? 16.5 12.078 -9.836 1 95 249 VAL A N 1
ATOM 2009 C CA . VAL A 1 249 ? 16.438 10.625 -9.703 1 95 249 VAL A CA 1
ATOM 2010 C C . VAL A 1 249 ? 17.844 10.062 -9.5 1 95 249 VAL A C 1
ATOM 2012 O O . VAL A 1 249 ? 18.078 9.281 -8.578 1 95 249 VAL A O 1
ATOM 2015 N N . PHE A 1 250 ? 18.75 10.523 -10.344 1 95.62 250 PHE A N 1
ATOM 2016 C CA . PHE A 1 250 ? 20.141 10.078 -10.25 1 95.62 250 PHE A CA 1
ATOM 2017 C C . PHE A 1 250 ? 20.75 10.5 -8.922 1 95.62 250 PHE A C 1
ATOM 2019 O O . PHE A 1 250 ? 21.422 9.703 -8.258 1 95.62 250 PHE A O 1
ATOM 2026 N N . GLN A 1 251 ? 20.547 11.734 -8.578 1 96.62 251 GLN A N 1
ATOM 2027 C CA . GLN A 1 251 ? 21.109 12.25 -7.332 1 96.62 251 GLN A CA 1
ATOM 2028 C C . GLN A 1 251 ? 20.578 11.461 -6.133 1 96.62 251 GLN A C 1
ATOM 2030 O O . GLN A 1 251 ? 21.344 11.156 -5.207 1 96.62 251 GLN A O 1
ATOM 2035 N N . THR A 1 252 ? 19.312 11.109 -6.129 1 97.38 252 THR A N 1
ATOM 2036 C CA . THR A 1 252 ? 18.719 10.328 -5.055 1 97.38 252 THR A CA 1
ATOM 2037 C C . THR A 1 252 ? 19.344 8.938 -4.992 1 97.38 252 THR A C 1
ATOM 2039 O O . THR A 1 252 ? 19.719 8.469 -3.916 1 97.38 252 THR A O 1
ATOM 2042 N N . MET A 1 253 ? 19.484 8.289 -6.152 1 96.38 253 MET A N 1
ATOM 2043 C CA . MET A 1 253 ? 20.047 6.945 -6.203 1 96.38 253 MET A CA 1
ATOM 2044 C C . MET A 1 253 ? 21.5 6.949 -5.754 1 96.38 253 MET A C 1
ATOM 2046 O O . MET A 1 253 ? 21.938 6.047 -5.035 1 96.38 253 MET A O 1
ATOM 2050 N N . ASP A 1 254 ? 22.188 7.977 -6.164 1 96.5 254 ASP A N 1
ATOM 2051 C CA . ASP A 1 254 ? 23.594 8.086 -5.777 1 96.5 254 ASP A CA 1
ATOM 2052 C C . ASP A 1 254 ? 23.734 8.266 -4.266 1 96.5 254 ASP A C 1
ATOM 2054 O O . ASP A 1 254 ? 24.547 7.594 -3.629 1 96.5 254 ASP A O 1
ATOM 2058 N N . ALA A 1 255 ? 22.938 9.094 -3.707 1 97.06 255 ALA A N 1
ATOM 2059 C CA . ALA A 1 255 ? 23 9.383 -2.277 1 97.06 255 ALA A CA 1
ATOM 2060 C C . ALA A 1 255 ? 22.625 8.148 -1.454 1 97.06 255 ALA A C 1
ATOM 2062 O O . ALA A 1 255 ? 23.016 8.031 -0.29 1 97.06 255 ALA A O 1
ATOM 2063 N N . THR A 1 256 ? 21.875 7.227 -1.989 1 97.38 256 THR A N 1
ATOM 2064 C CA . THR A 1 256 ? 21.391 6.051 -1.277 1 97.38 256 THR A CA 1
ATOM 2065 C C . THR A 1 256 ? 22.141 4.801 -1.721 1 97.38 256 THR A C 1
ATOM 2067 O O . THR A 1 256 ? 21.625 3.686 -1.598 1 97.38 256 THR A O 1
ATOM 2070 N N . ASP A 1 257 ? 23.266 4.973 -2.41 1 95.88 257 ASP A N 1
ATOM 2071 C CA . ASP A 1 257 ? 24.156 3.893 -2.832 1 95.88 257 ASP A CA 1
ATOM 2072 C C . ASP A 1 257 ? 23.469 2.982 -3.848 1 95.88 257 ASP A C 1
ATOM 2074 O O . ASP A 1 257 ? 23.641 1.763 -3.814 1 95.88 257 ASP A O 1
ATOM 2078 N N . GLY A 1 258 ? 22.547 3.582 -4.52 1 95.31 258 GLY A N 1
ATOM 2079 C CA . GLY A 1 258 ? 21.922 2.869 -5.617 1 95.31 258 GLY A CA 1
ATOM 2080 C C . GLY A 1 258 ? 20.703 2.061 -5.18 1 95.31 258 GLY A C 1
ATOM 2081 O O . GLY A 1 258 ? 20.031 1.446 -6.008 1 95.31 258 GLY A O 1
ATOM 2082 N N . GLU A 1 259 ? 20.344 2.043 -3.984 1 95.5 259 GLU A N 1
ATOM 2083 C CA . GLU A 1 259 ? 19.281 1.192 -3.477 1 95.5 259 GLU A CA 1
ATOM 2084 C C . GLU A 1 259 ? 17.938 1.92 -3.506 1 95.5 259 GLU A C 1
ATOM 2086 O O . GLU A 1 259 ? 16.891 1.285 -3.594 1 95.5 259 GLU A O 1
ATOM 2091 N N . GLY A 1 260 ? 17.969 3.264 -3.414 1 97.31 260 GLY A N 1
ATOM 2092 C CA . GLY A 1 260 ? 16.75 4.043 -3.303 1 97.31 260 GLY A CA 1
ATOM 2093 C C . GLY A 1 260 ? 16.375 4.371 -1.868 1 97.31 260 GLY A C 1
ATOM 2094 O O . GLY A 1 260 ? 17.031 3.916 -0.932 1 97.31 260 GLY A O 1
ATOM 2095 N N . VAL A 1 261 ? 15.375 5.125 -1.702 1 98.19 261 VAL A N 1
ATOM 2096 C CA . VAL A 1 261 ? 14.969 5.574 -0.373 1 98.19 261 VAL A CA 1
ATOM 2097 C C . VAL A 1 261 ? 14.109 4.504 0.293 1 98.19 261 VAL A C 1
ATOM 2099 O O . VAL A 1 261 ? 13.453 3.711 -0.388 1 98.19 261 VAL A O 1
ATOM 2102 N N . HIS A 1 262 ? 14.109 4.492 1.592 1 98 262 HIS A N 1
ATOM 2103 C CA . HIS A 1 262 ? 13.336 3.525 2.361 1 98 262 HIS A CA 1
ATOM 2104 C C . HIS A 1 262 ? 11.844 3.859 2.33 1 98 262 HIS A C 1
ATOM 2106 O O . HIS A 1 262 ? 11.008 2.963 2.229 1 98 262 HIS A O 1
ATOM 2112 N N . SER A 1 263 ? 11.547 5.109 2.453 1 98.25 263 SER A N 1
ATOM 2113 C CA . SER A 1 263 ? 10.148 5.523 2.434 1 98.25 263 SER A CA 1
ATOM 2114 C C . SER A 1 263 ? 9.984 6.879 1.759 1 98.25 263 SER A C 1
ATOM 2116 O O . SER A 1 263 ? 10.945 7.648 1.656 1 98.25 263 SER A O 1
ATOM 2118 N N . ILE A 1 264 ? 8.836 7.094 1.248 1 98 264 ILE A N 1
ATOM 2119 C CA . ILE A 1 264 ? 8.375 8.352 0.672 1 98 264 ILE A CA 1
ATOM 2120 C C . ILE A 1 264 ? 7.109 8.82 1.386 1 98 264 ILE A C 1
ATOM 2122 O O . ILE A 1 264 ? 6.172 8.039 1.567 1 98 264 ILE A O 1
ATOM 2126 N N . VAL A 1 265 ? 7.082 10.023 1.81 1 97 265 VAL A N 1
ATOM 2127 C CA . VAL A 1 265 ? 5.887 10.539 2.469 1 97 265 VAL A CA 1
ATOM 2128 C C . VAL A 1 265 ? 5.324 11.711 1.674 1 97 265 VAL A C 1
ATOM 2130 O O . VAL A 1 265 ? 6.023 12.703 1.444 1 97 265 VAL A O 1
ATOM 2133 N N . VAL A 1 266 ? 4.094 11.586 1.292 1 93.31 266 VAL A N 1
ATOM 2134 C CA . VAL A 1 266 ? 3.432 12.602 0.481 1 93.31 266 VAL A CA 1
ATOM 2135 C C . VAL A 1 266 ? 2.289 13.234 1.274 1 93.31 266 VAL A C 1
ATOM 2137 O O . VAL A 1 266 ? 1.417 12.531 1.786 1 93.31 266 VAL A O 1
ATOM 2140 N N . ASP A 1 267 ? 2.354 14.523 1.422 1 90.88 267 ASP A N 1
ATOM 2141 C CA . ASP A 1 267 ? 1.226 15.258 1.985 1 90.88 267 ASP A CA 1
ATOM 2142 C C . ASP A 1 267 ? 0.145 15.492 0.933 1 90.88 267 ASP A C 1
ATOM 2144 O O . ASP A 1 267 ? 0.359 16.234 -0.027 1 90.88 267 ASP A O 1
ATOM 2148 N N . CYS A 1 268 ? -1.014 14.852 1.113 1 87.38 268 CYS A N 1
ATOM 2149 C CA . CYS A 1 268 ? -2.072 14.883 0.11 1 87.38 268 CYS A CA 1
ATOM 2150 C C . CYS A 1 268 ? -3.096 15.969 0.426 1 87.38 268 CYS A C 1
ATOM 2152 O O . CYS A 1 268 ? -4.164 16.016 -0.186 1 87.38 268 CYS A O 1
ATOM 2154 N N . ASN A 1 269 ? -2.875 16.656 1.368 1 78.19 269 ASN A N 1
ATOM 2155 C CA . ASN A 1 269 ? -3.795 17.75 1.665 1 78.19 269 ASN A CA 1
ATOM 2156 C C . ASN A 1 269 ? -3.818 18.781 0.542 1 78.19 269 ASN A C 1
ATOM 2158 O O . ASN A 1 269 ? -2.793 19.047 -0.092 1 78.19 269 ASN A O 1
ATOM 2162 N N . GLU A 1 270 ? -5.16 18.688 -0.331 1 58.88 270 GLU A N 1
ATOM 2163 C CA . GLU A 1 270 ? -5.371 19.578 -1.464 1 58.88 270 GLU A CA 1
ATOM 2164 C C . GLU A 1 270 ? -4.891 21 -1.145 1 58.88 270 GLU A C 1
ATOM 2166 O O . GLU A 1 270 ? -5.613 21.781 -0.528 1 58.88 270 GLU A O 1
ATOM 2171 N N . PHE A 1 271 ? -3.645 21.047 -1.244 1 53 271 PHE A N 1
ATOM 2172 C CA . PHE A 1 271 ? -3.486 22.5 -1.313 1 53 271 PHE A CA 1
ATOM 2173 C C . PHE A 1 271 ? -3.791 23.016 -2.717 1 53 271 PHE A C 1
ATOM 2175 O O . PHE A 1 271 ? -3.711 22.25 -3.688 1 53 271 PHE A O 1
ATOM 2182 N N . GLN A 1 272 ? -4.77 23.922 -3.064 1 49.09 272 GLN A N 1
ATOM 2183 C CA . GLN A 1 272 ? -5.594 24.562 -4.082 1 49.09 272 GLN A CA 1
ATOM 2184 C C . GLN A 1 272 ? -5.184 24.125 -5.484 1 49.09 272 GLN A C 1
ATOM 2186 O O . GLN A 1 272 ? -6.016 24.062 -6.391 1 49.09 272 GLN A O 1
ATOM 2191 N N . THR A 1 273 ? -4 24.016 -6.02 1 49.47 273 THR A N 1
ATOM 2192 C CA . THR A 1 273 ? -3.721 24.156 -7.441 1 49.47 273 THR A CA 1
ATOM 2193 C C . THR A 1 273 ? -2.955 22.938 -7.969 1 49.47 273 THR A C 1
ATOM 2195 O O . THR A 1 273 ? -2.75 22.812 -9.18 1 49.47 273 THR A O 1
ATOM 2198 N N . GLY A 1 274 ? -3.35 21.625 -7.391 1 62.75 274 GLY A N 1
ATOM 2199 C CA . GLY A 1 274 ? -2.375 20.828 -8.117 1 62.75 274 GLY A CA 1
ATOM 2200 C C . GLY A 1 274 ? -2.596 19.344 -7.973 1 62.75 274 GLY A C 1
ATOM 2201 O O . GLY A 1 274 ? -1.64 18.578 -7.797 1 62.75 274 GLY A O 1
ATOM 2202 N N . LYS A 1 275 ? -3.916 18.953 -8.336 1 73.56 275 LYS A N 1
ATOM 2203 C CA . LYS A 1 275 ? -4.215 17.531 -8.172 1 73.56 275 LYS A CA 1
ATOM 2204 C C . LYS A 1 275 ? -3.4 16.688 -9.156 1 73.56 275 LYS A C 1
ATOM 2206 O O . LYS A 1 275 ? -2.785 15.688 -8.758 1 73.56 275 LYS A O 1
ATOM 2211 N N . ASP A 1 276 ? -3.348 17.125 -10.352 1 76.81 276 ASP A N 1
ATOM 2212 C CA . ASP A 1 276 ? -2.613 16.375 -11.375 1 76.81 276 ASP A CA 1
ATOM 2213 C C . ASP A 1 276 ? -1.12 16.344 -11.055 1 76.81 276 ASP A C 1
ATOM 2215 O O . ASP A 1 276 ? -0.456 15.328 -11.297 1 76.81 276 ASP A O 1
ATOM 2219 N N . ALA A 1 277 ? -0.728 17.469 -10.523 1 79.81 277 ALA A N 1
ATOM 2220 C CA . ALA A 1 277 ? 0.691 17.562 -10.188 1 79.81 277 ALA A CA 1
ATOM 2221 C C . ALA A 1 277 ? 1.041 16.594 -9.055 1 79.81 277 ALA A C 1
ATOM 2223 O O . ALA A 1 277 ? 2.105 15.969 -9.078 1 79.81 277 ALA A O 1
ATOM 2224 N N . ILE A 1 278 ? 0.136 16.438 -8.156 1 82.19 278 ILE A N 1
ATOM 2225 C CA . ILE A 1 278 ? 0.379 15.539 -7.035 1 82.19 278 ILE A CA 1
ATOM 2226 C C . ILE A 1 278 ? 0.383 14.094 -7.527 1 82.19 278 ILE A C 1
ATOM 2228 O O . ILE A 1 278 ? 1.237 13.297 -7.129 1 82.19 278 ILE A O 1
ATOM 2232 N N . GLU A 1 279 ? -0.558 13.766 -8.383 1 85 279 GLU A N 1
ATOM 2233 C CA . GLU A 1 279 ? -0.638 12.414 -8.93 1 85 279 GLU A CA 1
ATOM 2234 C C . GLU A 1 279 ? 0.628 12.055 -9.695 1 85 279 GLU A C 1
ATOM 2236 O O . GLU A 1 279 ? 1.172 10.961 -9.539 1 85 279 GLU A O 1
ATOM 2241 N N . SER A 1 280 ? 1.098 12.992 -10.477 1 84.12 280 SER A N 1
ATOM 2242 C CA . SER A 1 280 ? 2.328 12.773 -11.234 1 84.12 280 SER A CA 1
ATOM 2243 C C . SER A 1 280 ? 3.531 12.648 -10.305 1 84.12 280 SER A C 1
ATOM 2245 O O . SER A 1 280 ? 4.422 11.828 -10.547 1 84.12 280 SER A O 1
ATOM 2247 N N . MET A 1 281 ? 3.518 13.453 -9.32 1 86.44 281 MET A N 1
ATOM 2248 C CA . MET A 1 281 ? 4.598 13.438 -8.336 1 86.44 281 MET A CA 1
ATOM 2249 C C . MET A 1 281 ? 4.691 12.07 -7.66 1 86.44 281 MET A C 1
ATOM 2251 O O . MET A 1 281 ? 5.789 11.547 -7.465 1 86.44 281 MET A O 1
ATOM 2255 N N . ILE A 1 282 ? 3.574 11.5 -7.359 1 87.44 282 ILE A N 1
ATOM 2256 C CA . ILE A 1 282 ? 3.539 10.195 -6.707 1 87.44 282 ILE A CA 1
ATOM 2257 C C . ILE A 1 282 ? 4.164 9.141 -7.621 1 87.44 282 ILE A C 1
ATOM 2259 O O . ILE A 1 282 ? 5.02 8.367 -7.188 1 87.44 282 ILE A O 1
ATOM 2263 N N . ILE A 1 283 ? 3.832 9.117 -8.859 1 85.94 283 ILE A N 1
ATOM 2264 C CA . ILE A 1 283 ? 4.34 8.156 -9.836 1 85.94 283 ILE A CA 1
ATOM 2265 C C . ILE A 1 283 ? 5.855 8.305 -9.953 1 85.94 283 ILE A C 1
ATOM 2267 O O . ILE A 1 283 ? 6.586 7.309 -9.93 1 85.94 283 ILE A O 1
ATOM 2271 N N . ASP A 1 284 ? 6.254 9.531 -10.047 1 87.12 284 ASP A N 1
ATOM 2272 C CA . ASP A 1 284 ? 7.672 9.812 -10.234 1 87.12 284 ASP A CA 1
ATOM 2273 C C . ASP A 1 284 ? 8.484 9.359 -9.031 1 87.12 284 ASP A C 1
ATOM 2275 O O . ASP A 1 284 ? 9.578 8.812 -9.18 1 87.12 284 ASP A O 1
ATOM 2279 N N . CYS A 1 285 ? 7.973 9.562 -7.895 1 92.62 285 CYS A N 1
ATOM 2280 C CA . CYS A 1 285 ? 8.727 9.273 -6.68 1 92.62 285 CYS A CA 1
ATOM 2281 C C . CYS A 1 285 ? 8.875 7.773 -6.473 1 92.62 285 CYS A C 1
ATOM 2283 O O . CYS A 1 285 ? 9.852 7.316 -5.875 1 92.62 285 CYS A O 1
ATOM 2285 N N . LEU A 1 286 ? 7.945 6.992 -6.98 1 92.31 286 LEU A N 1
ATOM 2286 C CA . LEU A 1 286 ? 8 5.543 -6.801 1 92.31 286 LEU A CA 1
ATOM 2287 C C . LEU A 1 286 ? 9.227 4.961 -7.496 1 92.31 286 LEU A C 1
ATOM 2289 O O . LEU A 1 286 ? 9.719 3.896 -7.109 1 92.31 286 LEU A O 1
ATOM 2293 N N . VAL A 1 287 ? 9.766 5.664 -8.43 1 90.56 287 VAL A N 1
ATOM 2294 C CA . VAL A 1 287 ? 10.906 5.203 -9.211 1 90.56 287 VAL A CA 1
ATOM 2295 C C . VAL A 1 287 ? 12.141 5.105 -8.312 1 90.56 287 VAL A C 1
ATOM 2297 O O . VAL A 1 287 ? 12.984 4.23 -8.508 1 90.56 287 VAL A O 1
ATOM 2300 N N . VAL A 1 288 ? 12.211 5.914 -7.27 1 95.44 288 VAL A N 1
ATOM 2301 C CA . VAL A 1 288 ? 13.422 5.969 -6.453 1 95.44 288 VAL A CA 1
ATOM 2302 C C . VAL A 1 288 ? 13.203 5.203 -5.152 1 95.44 288 VAL A C 1
ATOM 2304 O O . VAL A 1 288 ? 14 5.309 -4.219 1 95.44 288 VAL A O 1
ATOM 2307 N N . SER A 1 289 ? 12.07 4.523 -5.082 1 96.38 289 SER A N 1
ATOM 2308 C CA . SER A 1 289 ? 11.852 3.662 -3.924 1 96.38 289 SER A CA 1
ATOM 2309 C C . SER A 1 289 ? 12.75 2.432 -3.975 1 96.38 289 SER A C 1
ATOM 2311 O O . SER A 1 289 ? 12.945 1.839 -5.039 1 96.38 289 SER A O 1
ATOM 2313 N N . ARG A 1 290 ? 13.32 2.061 -2.895 1 96.44 290 ARG A N 1
ATOM 2314 C CA . ARG A 1 290 ? 14.078 0.813 -2.842 1 96.44 290 ARG A CA 1
ATOM 2315 C C . ARG A 1 290 ? 13.148 -0.394 -2.846 1 96.44 290 ARG A C 1
ATOM 2317 O O . ARG A 1 290 ? 11.938 -0.252 -2.658 1 96.44 290 ARG A O 1
ATOM 2324 N N . LYS A 1 291 ? 13.719 -1.613 -3.025 1 94 291 LYS A N 1
ATOM 2325 C CA . LYS A 1 291 ? 12.945 -2.834 -2.82 1 94 291 LYS A CA 1
ATOM 2326 C C . LYS A 1 291 ? 12.352 -2.879 -1.414 1 94 291 LYS A C 1
ATOM 2328 O O . LYS A 1 291 ? 13.023 -2.533 -0.44 1 94 291 LYS A O 1
ATOM 2333 N N . ASN A 1 292 ? 11.047 -3.254 -1.337 1 93.69 292 ASN A N 1
ATOM 2334 C CA . ASN A 1 292 ? 10.289 -3.312 -0.092 1 93.69 292 ASN A CA 1
ATOM 2335 C C . ASN A 1 292 ? 10.102 -1.928 0.519 1 93.69 292 ASN A C 1
ATOM 2337 O O . ASN A 1 292 ? 9.891 -1.8 1.727 1 93.69 292 ASN A O 1
ATOM 2341 N N . GLY A 1 293 ? 10.305 -0.864 -0.244 1 96.19 293 GLY A N 1
ATOM 2342 C CA . GLY A 1 293 ? 10.078 0.49 0.234 1 96.19 293 GLY A CA 1
ATOM 2343 C C . GLY A 1 293 ? 8.609 0.792 0.485 1 96.19 293 GLY A C 1
ATOM 2344 O O . GLY A 1 293 ? 7.738 0.003 0.118 1 96.19 293 GLY A O 1
ATOM 2345 N N . THR A 1 294 ? 8.367 1.882 1.114 1 97.44 294 THR A N 1
ATOM 2346 C CA . THR A 1 294 ? 7 2.256 1.466 1 97.44 294 THR A CA 1
ATOM 2347 C C . THR A 1 294 ? 6.711 3.697 1.053 1 97.44 294 THR A C 1
ATOM 2349 O O . THR A 1 294 ? 7.523 4.59 1.291 1 97.44 294 THR A O 1
ATOM 2352 N N . LEU A 1 295 ? 5.633 3.916 0.346 1 97.38 295 LEU A N 1
ATOM 2353 C CA . LEU A 1 295 ? 5.098 5.25 0.1 1 97.38 295 LEU A CA 1
ATOM 2354 C C . LEU A 1 295 ? 3.895 5.527 0.996 1 97.38 295 LEU A C 1
ATOM 2356 O O . LEU A 1 295 ? 2.93 4.758 1.003 1 97.38 295 LEU A O 1
ATOM 2360 N N . ILE A 1 296 ? 3.928 6.57 1.703 1 97 296 ILE A N 1
ATOM 2361 C CA . ILE A 1 296 ? 2.891 6.914 2.67 1 97 296 ILE A CA 1
ATOM 2362 C C . ILE A 1 296 ? 2.133 8.148 2.195 1 97 296 ILE A C 1
ATOM 2364 O O . ILE A 1 296 ? 2.734 9.203 1.951 1 97 296 ILE A O 1
ATOM 2368 N N . LEU A 1 297 ? 0.874 7.977 2.029 1 94.44 297 LEU A N 1
ATOM 2369 C CA . LEU A 1 297 ? -0.026 9.086 1.743 1 94.44 297 LEU A CA 1
ATOM 2370 C C . LEU A 1 297 ? -0.647 9.633 3.027 1 94.44 297 LEU A C 1
ATOM 2372 O O . LEU A 1 297 ? -1.407 8.93 3.697 1 94.44 297 LEU A O 1
ATOM 2376 N N . THR A 1 298 ? -0.298 10.797 3.348 1 91.88 298 THR A N 1
ATOM 2377 C CA . THR A 1 298 ? -0.867 11.375 4.559 1 91.88 298 THR A CA 1
ATOM 2378 C C . THR A 1 298 ? -1.754 12.57 4.227 1 91.88 298 THR A C 1
ATOM 2380 O O . THR A 1 298 ? -1.474 13.312 3.281 1 91.88 298 THR A O 1
ATOM 2383 N N . GLY A 1 299 ? -2.805 12.656 4.949 1 82.88 299 GLY A N 1
ATOM 2384 C CA . GLY A 1 299 ? -3.75 13.742 4.777 1 82.88 299 GLY A CA 1
ATOM 2385 C C . GLY A 1 299 ? -4.844 13.758 5.828 1 82.88 299 GLY A C 1
ATOM 2386 O O . GLY A 1 299 ? -4.918 12.859 6.664 1 82.88 299 GLY A O 1
ATOM 2387 N N . GLN A 1 300 ? -5.477 14.797 5.883 1 70.75 300 GLN A N 1
ATOM 2388 C CA . GLN A 1 300 ? -6.59 14.93 6.812 1 70.75 300 GLN A CA 1
ATOM 2389 C C . GLN A 1 300 ? -7.918 15.039 6.066 1 70.75 300 GLN A C 1
ATOM 2391 O O . GLN A 1 300 ? -7.984 15.641 4.988 1 70.75 300 GLN A O 1
ATOM 2396 N N . GLU A 1 301 ? -8.828 14.102 6.652 1 59.12 301 GLU A N 1
ATOM 2397 C CA . GLU A 1 301 ? -10.18 14.258 6.129 1 59.12 301 GLU A CA 1
ATOM 2398 C C . GLU A 1 301 ? -10.68 15.688 6.312 1 59.12 301 GLU A C 1
ATOM 2400 O O . GLU A 1 301 ? -10.742 16.188 7.434 1 59.12 301 GLU A O 1
ATOM 2405 N N . SER A 1 302 ? -10.367 16.609 5.457 1 57.25 302 SER A N 1
ATOM 2406 C CA . SER A 1 302 ? -10.859 17.984 5.594 1 57.25 302 SER A CA 1
ATOM 2407 C C . SER A 1 302 ? -11.461 18.484 4.289 1 57.25 302 SER A C 1
ATOM 2409 O O . SER A 1 302 ? -11.656 17.719 3.348 1 57.25 302 SER A O 1
ATOM 2411 N N . GLN A 1 303 ? -11.797 19.672 4.363 1 56.25 303 GLN A N 1
ATOM 2412 C CA . GLN A 1 303 ? -12.25 20.438 3.207 1 56.25 303 GLN A CA 1
ATOM 2413 C C . GLN A 1 303 ? -11.273 20.312 2.043 1 56.25 303 GLN A C 1
ATOM 2415 O O . GLN A 1 303 ? -11.656 20.469 0.883 1 56.25 303 GLN A O 1
ATOM 2420 N N . ASP A 1 304 ? -10.141 19.625 2.453 1 62.78 304 ASP A N 1
ATOM 2421 C CA . ASP A 1 304 ? -9.117 19.719 1.418 1 62.78 304 ASP A CA 1
ATOM 2422 C C . ASP A 1 304 ? -9.023 18.406 0.632 1 62.78 304 ASP A C 1
ATOM 2424 O O . ASP A 1 304 ? -8.812 18.422 -0.583 1 62.78 304 ASP A O 1
ATOM 2428 N N . LEU A 1 305 ? -9.242 17.25 1.354 1 70.06 305 LEU A N 1
ATOM 2429 C CA . LEU A 1 305 ? -9.211 15.961 0.66 1 70.06 305 LEU A CA 1
ATOM 2430 C C . LEU A 1 305 ? -10.609 15.367 0.574 1 70.06 305 LEU A C 1
ATOM 2432 O O . LEU A 1 305 ? -11.211 15.031 1.599 1 70.06 305 LEU A O 1
ATOM 2436 N N . LYS A 1 306 ? -11.109 15.359 -0.671 1 75.06 306 LYS A N 1
ATOM 2437 C CA . LYS A 1 306 ? -12.453 14.844 -0.913 1 75.06 306 LYS A CA 1
ATOM 2438 C C . LYS A 1 306 ? -12.406 13.555 -1.73 1 75.06 306 LYS A C 1
ATOM 2440 O O . LYS A 1 306 ? -11.438 13.305 -2.451 1 75.06 306 LYS A O 1
ATOM 2445 N N . PRO A 1 307 ? -13.445 12.836 -1.549 1 78.25 307 PRO A N 1
ATOM 2446 C CA . PRO A 1 307 ? -13.492 11.609 -2.348 1 78.25 307 PRO A CA 1
ATOM 2447 C C . PRO A 1 307 ? -13.359 11.875 -3.846 1 78.25 307 PRO A C 1
ATOM 2449 O O . PRO A 1 307 ? -13.906 12.852 -4.355 1 78.25 307 PRO A O 1
ATOM 2452 N N . HIS A 1 308 ? -12.57 11.078 -4.496 1 78.31 308 HIS A N 1
ATOM 2453 C CA . HIS A 1 308 ? -12.406 11.039 -5.945 1 78.31 308 HIS A CA 1
ATOM 2454 C C . HIS A 1 308 ? -11.664 12.273 -6.449 1 78.31 308 HIS A C 1
ATOM 2456 O O . HIS A 1 308 ? -11.57 12.492 -7.656 1 78.31 308 HIS A O 1
ATOM 2462 N N . ASP A 1 309 ? -11.227 13.102 -5.48 1 78.62 309 ASP A N 1
ATOM 2463 C CA . ASP A 1 309 ? -10.516 14.305 -5.895 1 78.62 309 ASP A CA 1
ATOM 2464 C C . ASP A 1 309 ? -9.094 13.977 -6.355 1 78.62 309 ASP A C 1
ATOM 2466 O O . ASP A 1 309 ? -8.594 14.578 -7.309 1 78.62 309 ASP A O 1
ATOM 2470 N N . LEU A 1 310 ? -8.492 13.141 -5.605 1 86.38 310 LEU A N 1
ATOM 2471 C CA . LEU A 1 310 ? -7.098 12.781 -5.84 1 86.38 310 LEU A CA 1
ATOM 2472 C C . LEU A 1 310 ? -6.934 11.273 -5.957 1 86.38 310 LEU A C 1
ATOM 2474 O O . LEU A 1 310 ? -7.488 10.523 -5.148 1 86.38 310 LEU A O 1
ATOM 2478 N N . LYS A 1 311 ? -6.199 10.906 -7.043 1 88.69 311 LYS A N 1
ATOM 2479 C CA . LYS A 1 311 ? -5.934 9.484 -7.262 1 88.69 311 LYS A CA 1
ATOM 2480 C C . LYS A 1 311 ? -4.457 9.164 -7.07 1 88.69 311 LYS A C 1
ATOM 2482 O O . LYS A 1 311 ? -3.594 10.008 -7.332 1 88.69 311 LYS A O 1
ATOM 2487 N N . CYS A 1 312 ? -4.234 8.039 -6.512 1 91.31 312 CYS A N 1
ATOM 2488 C CA . CYS A 1 312 ? -2.891 7.477 -6.48 1 91.31 312 CYS A CA 1
ATOM 2489 C C . CYS A 1 312 ? -2.727 6.398 -7.543 1 91.31 312 CYS A C 1
ATOM 2491 O O . CYS A 1 312 ? -3.469 5.414 -7.559 1 91.31 312 CYS A O 1
ATOM 2493 N N . ILE A 1 313 ? -1.791 6.645 -8.445 1 90.56 313 ILE A N 1
ATOM 2494 C CA . ILE A 1 313 ? -1.556 5.723 -9.547 1 90.56 313 ILE A CA 1
ATOM 2495 C C . ILE A 1 313 ? -0.161 5.113 -9.43 1 90.56 313 ILE A C 1
ATOM 2497 O O . ILE A 1 313 ? 0.815 5.828 -9.18 1 90.56 313 ILE A O 1
ATOM 2501 N N . SER A 1 314 ? -0.107 3.85 -9.5 1 91.56 314 SER A N 1
ATOM 2502 C CA . SER A 1 314 ? 1.18 3.162 -9.492 1 91.56 314 SER A CA 1
ATOM 2503 C C . SER A 1 314 ? 1.267 2.143 -10.625 1 91.56 314 SER A C 1
ATOM 2505 O O . SER A 1 314 ? 0.243 1.653 -11.102 1 91.56 314 SER A O 1
ATOM 2507 N N . ASP A 1 315 ? 2.475 1.979 -11.078 1 88.75 315 ASP A N 1
ATOM 2508 C CA . ASP A 1 315 ? 2.756 0.898 -12.023 1 88.75 315 ASP A CA 1
ATOM 2509 C C . ASP A 1 315 ? 2.803 -0.451 -11.305 1 88.75 315 ASP A C 1
ATOM 2511 O O . ASP A 1 315 ? 3.674 -0.683 -10.461 1 88.75 315 ASP A O 1
ATOM 2515 N N . VAL A 1 316 ? 1.92 -1.365 -11.672 1 88.06 316 VAL A N 1
ATOM 2516 C CA . VAL A 1 316 ? 1.792 -2.645 -10.984 1 88.06 316 VAL A CA 1
ATOM 2517 C C . VAL A 1 316 ? 3.094 -3.432 -11.109 1 88.06 316 VAL A C 1
ATOM 2519 O O . VAL A 1 316 ? 3.527 -4.086 -10.156 1 88.06 316 VAL A O 1
ATOM 2522 N N . PHE A 1 317 ? 3.707 -3.371 -12.25 1 87.5 317 PHE A N 1
ATOM 2523 C CA . PHE A 1 317 ? 4.961 -4.086 -12.461 1 87.5 317 PHE A CA 1
ATOM 2524 C C . PHE A 1 317 ? 6.004 -3.658 -11.43 1 87.5 317 PHE A C 1
ATOM 2526 O O . PHE A 1 317 ? 6.609 -4.5 -10.766 1 87.5 317 PHE A O 1
ATOM 2533 N N . THR A 1 318 ? 6.117 -2.4 -11.297 1 86.44 318 THR A N 1
ATOM 2534 C CA . THR A 1 318 ? 7.098 -1.857 -10.367 1 86.44 318 THR A CA 1
ATOM 2535 C C . THR A 1 318 ? 6.719 -2.189 -8.93 1 86.44 318 THR A C 1
ATOM 2537 O O . THR A 1 318 ? 7.574 -2.584 -8.133 1 86.44 318 THR A O 1
ATOM 2540 N N . GLN A 1 319 ? 5.496 -2.008 -8.578 1 90.44 319 GLN A N 1
ATOM 2541 C CA . GLN A 1 319 ? 5.051 -2.256 -7.211 1 90.44 319 GLN A CA 1
ATOM 2542 C C . GLN A 1 319 ? 5.266 -3.715 -6.816 1 90.44 319 GLN A C 1
ATOM 2544 O O . GLN A 1 319 ? 5.691 -4.004 -5.699 1 90.44 319 GLN A O 1
ATOM 2549 N N . VAL A 1 320 ? 4.996 -4.609 -7.758 1 89.38 320 VAL A N 1
ATOM 2550 C CA . VAL A 1 320 ? 5.109 -6.031 -7.457 1 89.38 320 VAL A CA 1
ATOM 2551 C C . VAL A 1 320 ? 6.582 -6.441 -7.43 1 89.38 320 VAL A C 1
ATOM 2553 O O . VAL A 1 320 ? 7.043 -7.062 -6.473 1 89.38 320 VAL A O 1
ATOM 2556 N N . THR A 1 321 ? 7.324 -6.043 -8.453 1 88.06 321 THR A N 1
ATOM 2557 C CA . THR A 1 321 ? 8.695 -6.52 -8.586 1 88.06 321 THR A CA 1
ATOM 2558 C C . THR A 1 321 ? 9.57 -5.961 -7.461 1 88.06 321 THR A C 1
ATOM 2560 O O . THR A 1 321 ? 10.492 -6.633 -6.996 1 88.06 321 THR A O 1
ATOM 2563 N N . LYS A 1 322 ? 9.227 -4.746 -6.98 1 90 322 LYS A N 1
ATOM 2564 C CA . LYS A 1 322 ? 9.984 -4.156 -5.883 1 90 322 LYS A CA 1
ATOM 2565 C C . LYS A 1 322 ? 9.305 -4.414 -4.539 1 90 322 LYS A C 1
ATOM 2567 O O . LYS A 1 322 ? 9.828 -4.039 -3.49 1 90 322 LYS A O 1
ATOM 2572 N N . SER A 1 323 ? 8.133 -5.016 -4.637 1 92.62 323 SER A N 1
ATOM 2573 C CA . SER A 1 323 ? 7.348 -5.277 -3.434 1 92.62 323 SER A CA 1
ATOM 2574 C C . SER A 1 323 ? 7.125 -4 -2.631 1 92.62 323 SER A C 1
ATOM 2576 O O . SER A 1 323 ? 7.316 -3.984 -1.413 1 92.62 323 SER A O 1
ATOM 2578 N N . VAL A 1 324 ? 6.773 -2.951 -3.311 1 94.38 324 VAL A N 1
ATOM 2579 C CA . VAL A 1 324 ? 6.559 -1.646 -2.695 1 94.38 324 VAL A CA 1
ATOM 2580 C C . VAL A 1 324 ? 5.203 -1.619 -1.999 1 94.38 324 VAL A C 1
ATOM 2582 O O . VAL A 1 324 ? 4.234 -2.203 -2.492 1 94.38 324 VAL A O 1
ATOM 2585 N N . SER A 1 325 ? 5.152 -0.939 -0.879 1 96.38 325 SER A N 1
ATOM 2586 C CA . SER A 1 325 ? 3.908 -0.697 -0.157 1 96.38 325 SER A CA 1
ATOM 2587 C C . SER A 1 325 ? 3.453 0.751 -0.308 1 96.38 325 SER A C 1
ATOM 2589 O O . SER A 1 325 ? 4.25 1.678 -0.132 1 96.38 325 SER A O 1
ATOM 2591 N N . ILE A 1 326 ? 2.217 0.944 -0.655 1 96.75 326 ILE A N 1
ATOM 2592 C CA . ILE A 1 326 ? 1.594 2.264 -0.619 1 96.75 326 ILE A CA 1
ATOM 2593 C C . ILE A 1 326 ? 0.513 2.295 0.458 1 96.75 326 ILE A C 1
ATOM 2595 O O . ILE A 1 326 ? -0.507 1.61 0.344 1 96.75 326 IL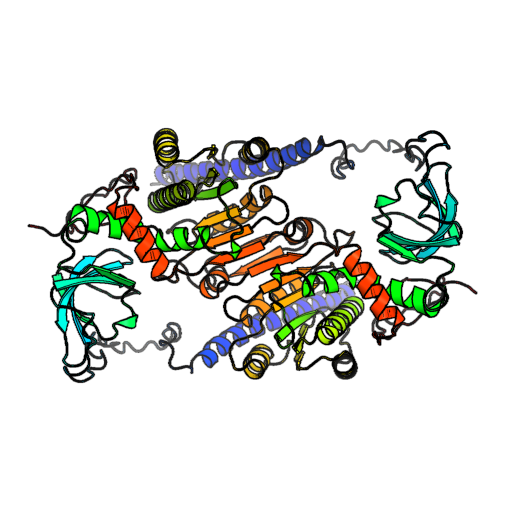E A O 1
ATOM 2599 N N . ILE A 1 327 ? 0.715 3.117 1.475 1 96.62 327 ILE A N 1
ATOM 2600 C CA . ILE A 1 327 ? -0.188 3.055 2.619 1 96.62 327 ILE A CA 1
ATOM 2601 C C . ILE A 1 327 ? -0.831 4.422 2.844 1 96.62 327 ILE A C 1
ATOM 2603 O O . ILE A 1 327 ? -0.198 5.457 2.621 1 96.62 327 ILE A O 1
ATOM 2607 N N . GLY A 1 328 ? -2.064 4.352 3.238 1 94.19 328 GLY A N 1
ATOM 2608 C CA . GLY A 1 328 ? -2.732 5.547 3.729 1 94.19 328 GLY A CA 1
ATOM 2609 C C . GLY A 1 328 ? -2.527 5.777 5.215 1 94.19 328 GLY A C 1
ATOM 2610 O O . GLY A 1 328 ? -2.57 4.836 6.008 1 94.19 328 GLY A O 1
ATOM 2611 N N . SER A 1 329 ? -2.275 6.949 5.523 1 92.62 329 SER A N 1
ATOM 2612 C CA . SER A 1 329 ? -2.107 7.344 6.918 1 92.62 329 SER A CA 1
ATOM 2613 C C . SER A 1 329 ? -3.072 8.461 7.297 1 92.62 329 SER A C 1
ATOM 2615 O O . SER A 1 329 ? -2.908 9.602 6.863 1 92.62 329 SER A O 1
ATOM 2617 N N . ASN A 1 330 ? -4.07 7.91 7.992 1 82.06 330 ASN A N 1
ATOM 2618 C CA . ASN A 1 330 ? -5.086 8.867 8.414 1 82.06 330 ASN A CA 1
ATOM 2619 C C . ASN A 1 330 ? -4.605 9.711 9.594 1 82.06 330 ASN A C 1
ATOM 2621 O O . ASN A 1 330 ? -3.738 9.281 10.359 1 82.06 330 ASN A O 1
ATOM 2625 N N . GLU A 1 331 ? -5.336 10.859 9.734 1 72.38 331 GLU A N 1
ATOM 2626 C CA . GLU A 1 331 ? -4.969 11.875 10.711 1 72.38 331 GLU A CA 1
ATOM 2627 C C . GLU A 1 331 ? -4.414 11.242 11.984 1 72.38 331 GLU A C 1
ATOM 2629 O O . GLU A 1 331 ? -4.664 10.07 12.258 1 72.38 331 GLU A O 1
ATOM 2634 N N . GLY A 1 332 ? -3.379 11.68 12.695 1 78.75 332 GLY A N 1
ATOM 2635 C CA . GLY A 1 332 ? -2.617 11.266 13.867 1 78.75 332 GLY A CA 1
ATOM 2636 C C . GLY A 1 332 ? -3.473 11.086 15.102 1 78.75 332 GLY A C 1
ATOM 2637 O O . GLY A 1 332 ? -4.699 11.188 15.039 1 78.75 332 GLY A O 1
ATOM 2638 N N . THR A 1 333 ? -3.102 10.523 16.109 1 81.38 333 THR A N 1
ATOM 2639 C CA . THR A 1 333 ? -3.725 10.258 17.406 1 81.38 333 THR A CA 1
ATOM 2640 C C . THR A 1 333 ? -3.416 11.383 18.391 1 81.38 333 THR A C 1
ATOM 2642 O O . THR A 1 333 ? -2.664 12.305 18.062 1 81.38 333 THR A O 1
ATOM 2645 N N . ARG A 1 334 ? -4.148 11.438 19.438 1 85.69 334 ARG A N 1
ATOM 2646 C CA . ARG A 1 334 ? -3.865 12.398 20.5 1 85.69 334 ARG A CA 1
ATOM 2647 C C . ARG A 1 334 ? -2.412 12.305 20.953 1 85.69 334 ARG A C 1
ATOM 2649 O O . ARG A 1 334 ? -1.814 13.305 21.359 1 85.69 334 ARG A O 1
ATOM 2656 N N . PHE A 1 335 ? -1.889 11.133 20.781 1 87.62 335 PHE A N 1
ATOM 2657 C CA . PHE A 1 335 ? -0.474 10.953 21.094 1 87.62 335 PHE A CA 1
ATOM 2658 C C . PHE A 1 335 ? 0.388 11.82 20.172 1 87.62 335 PHE A C 1
ATOM 2660 O O . PHE A 1 335 ? 1.345 12.453 20.625 1 87.62 335 PHE A O 1
ATOM 2667 N N . ASP A 1 336 ? 0.027 11.859 18.969 1 90.56 336 ASP A N 1
ATOM 2668 C CA . ASP A 1 336 ? 0.771 12.672 18 1 90.56 336 ASP A CA 1
ATOM 2669 C C . ASP A 1 336 ? 0.664 14.156 18.328 1 90.56 336 ASP A C 1
ATOM 2671 O O . ASP A 1 336 ? 1.642 14.898 18.203 1 90.56 336 ASP A O 1
ATOM 2675 N N . VAL A 1 337 ? -0.514 14.578 18.719 1 88.94 337 VAL A N 1
ATOM 2676 C CA . VAL A 1 337 ? -0.715 15.984 19.062 1 88.94 337 VAL A CA 1
ATOM 2677 C C . VAL A 1 337 ? 0.155 16.344 20.266 1 88.94 337 VAL A C 1
ATOM 2679 O O . VAL A 1 337 ? 0.793 17.406 20.281 1 88.94 337 VAL A O 1
ATOM 2682 N N . ARG A 1 338 ? 0.209 15.531 21.234 1 88.38 338 ARG A N 1
ATOM 2683 C CA . ARG A 1 338 ? 1.028 15.766 22.422 1 88.38 338 ARG A CA 1
ATOM 2684 C C . ARG A 1 338 ? 2.506 15.867 22.047 1 88.38 338 ARG A C 1
ATOM 2686 O O . ARG A 1 338 ? 3.215 16.75 22.547 1 88.38 338 ARG A O 1
ATOM 2693 N N . GLN A 1 339 ? 2.92 15.016 21.203 1 90.88 339 GLN A N 1
ATOM 2694 C CA . GLN A 1 339 ? 4.324 15.031 20.797 1 90.88 339 GLN A CA 1
ATOM 2695 C C . GLN A 1 339 ? 4.664 16.312 20.047 1 90.88 339 GLN A C 1
ATOM 2697 O O . GLN A 1 339 ? 5.672 16.969 20.344 1 90.88 339 GLN A O 1
ATOM 2702 N N . VAL A 1 340 ? 3.812 16.625 19.109 1 91.75 340 VAL A N 1
ATOM 2703 C CA . VAL A 1 340 ? 4.051 17.828 18.328 1 91.75 340 VAL A CA 1
ATOM 2704 C C . VAL A 1 340 ? 4.035 19.047 19.25 1 91.75 340 VAL A C 1
ATOM 2706 O O . VAL A 1 340 ? 4.879 19.938 19.141 1 91.75 340 VAL A O 1
ATOM 2709 N N . SER A 1 341 ? 3.096 19.031 20.156 1 89.75 341 SER A N 1
ATOM 2710 C CA . SER A 1 341 ? 3.023 20.109 21.141 1 89.75 341 SER A CA 1
ATOM 2711 C C . SER A 1 341 ? 4.309 20.203 21.953 1 89.75 341 SER A C 1
ATOM 2713 O O . SER A 1 341 ? 4.793 21.297 22.25 1 89.75 341 SER A O 1
ATOM 2715 N N . GLY A 1 342 ? 4.805 19.078 22.344 1 88.81 342 GLY A N 1
ATOM 2716 C CA . GLY A 1 342 ? 6.066 19.047 23.062 1 88.81 342 GLY A CA 1
ATOM 2717 C C . GLY A 1 342 ? 7.23 19.578 22.25 1 88.81 342 GLY A C 1
ATOM 2718 O O . GLY A 1 342 ? 8.078 20.312 22.781 1 88.81 342 GLY A O 1
ATOM 2719 N N . PHE A 1 343 ? 7.277 19.266 21 1 91.19 343 PHE A N 1
ATOM 2720 C CA . PHE A 1 343 ? 8.336 19.766 20.125 1 91.19 343 PHE A CA 1
ATOM 2721 C C . PHE A 1 343 ? 8.266 21.281 20 1 91.19 343 PHE A C 1
ATOM 2723 O O . PHE A 1 343 ? 9.297 21.953 20 1 91.19 343 PHE A O 1
ATOM 2730 N N . VAL A 1 344 ? 7.07 21.781 19.844 1 88.38 344 VAL A N 1
ATOM 2731 C CA . VAL A 1 344 ? 6.887 23.219 19.734 1 88.38 344 VAL A CA 1
ATOM 2732 C C . VAL A 1 344 ? 7.312 23.891 21.031 1 88.38 344 VAL A C 1
ATOM 2734 O O . VAL A 1 344 ? 7.992 24.922 21.016 1 88.38 344 VAL A O 1
ATOM 2737 N N . GLY A 1 345 ? 6.93 23.312 22.141 1 86.44 345 GLY A N 1
ATOM 2738 C CA . GLY A 1 345 ? 7.293 23.859 23.453 1 86.44 345 GLY A CA 1
ATOM 2739 C C . GLY A 1 345 ? 8.789 23.922 23.672 1 86.44 345 GLY A C 1
ATOM 2740 O O . GLY A 1 345 ? 9.281 24.844 24.328 1 86.44 345 GLY A O 1
ATOM 2741 N N . ARG A 1 346 ? 9.484 23.031 23.078 1 88.5 346 ARG A N 1
ATOM 2742 C CA . ARG A 1 346 ? 10.938 22.984 23.219 1 88.5 346 ARG A CA 1
ATOM 2743 C C . ARG A 1 346 ? 11.617 23.797 22.125 1 88.5 346 ARG A C 1
ATOM 2745 O O . ARG A 1 346 ? 12.844 23.766 22 1 88.5 346 ARG A O 1
ATOM 2752 N N . LYS A 1 347 ? 10.781 24.453 21.281 1 86.69 347 LYS A N 1
ATOM 2753 C CA . LYS A 1 347 ? 11.242 25.359 20.234 1 86.69 347 LYS A CA 1
ATOM 2754 C C . LYS A 1 347 ? 12.078 24.625 19.188 1 86.69 347 LYS A C 1
ATOM 2756 O O . LYS A 1 347 ? 13.133 25.125 18.766 1 86.69 347 LYS A O 1
ATOM 2761 N N . LEU A 1 348 ? 11.617 23.469 18.891 1 87.38 348 LEU A N 1
ATOM 2762 C CA . LEU A 1 348 ? 12.359 22.656 17.938 1 87.38 348 LEU A CA 1
ATOM 2763 C C . LEU A 1 348 ? 11.938 22.953 16.516 1 87.38 348 LEU A C 1
ATOM 2765 O O . LEU A 1 348 ? 12.516 22.422 15.562 1 87.38 348 LEU A O 1
ATOM 2769 N N . PHE A 1 349 ? 10.969 23.766 16.328 1 81.44 349 PHE A N 1
ATOM 2770 C CA . PHE A 1 349 ? 10.555 24.203 15.008 1 81.44 349 PHE A CA 1
ATOM 2771 C C . PHE A 1 349 ? 11.023 25.625 14.742 1 81.44 349 PHE A C 1
ATOM 2773 O O . PHE A 1 349 ? 10.828 26.516 15.57 1 81.44 349 PHE A O 1
ATOM 2780 N N . GLN A 1 350 ? 11.797 25.797 13.656 1 72.5 350 GLN A N 1
ATOM 2781 C CA . GLN A 1 350 ? 12.172 27.141 13.227 1 72.5 350 GLN A CA 1
ATOM 2782 C C . GLN A 1 350 ? 11.406 27.547 11.969 1 72.5 350 GLN A C 1
ATOM 2784 O O . GLN A 1 350 ? 11.844 27.25 10.852 1 72.5 350 GLN A O 1
ATOM 2789 N N . LEU A 1 351 ? 10.203 27.828 12.094 1 66.88 351 LEU A N 1
ATOM 2790 C CA . LEU A 1 351 ? 9.383 28.219 10.953 1 66.88 351 LEU A CA 1
ATOM 2791 C C . LEU A 1 351 ? 9.188 29.734 10.914 1 66.88 351 LEU A C 1
ATOM 2793 O O . LEU A 1 351 ? 9.07 30.375 11.961 1 66.88 351 LEU A O 1
ATOM 2797 N N . PRO A 1 352 ? 9.453 30.234 9.711 1 58.16 352 PRO A N 1
ATOM 2798 C CA . PRO A 1 352 ? 9.141 31.656 9.602 1 58.16 352 PRO A CA 1
ATOM 2799 C C . PRO A 1 352 ? 7.648 31.953 9.727 1 58.16 352 PRO A C 1
ATOM 2801 O O . PRO A 1 352 ? 6.863 31.562 8.859 1 58.16 352 PRO A O 1
ATOM 2804 N N . ILE A 1 353 ? 7.223 32.219 10.859 1 59.31 353 ILE A N 1
ATOM 2805 C CA . ILE A 1 353 ? 5.809 32.469 11.109 1 59.31 353 ILE A CA 1
ATOM 2806 C C . ILE A 1 353 ? 5.555 33.969 11.102 1 59.31 353 ILE A C 1
ATOM 2808 O O . ILE A 1 353 ? 6.27 34.75 11.758 1 59.31 353 ILE A O 1
ATOM 2812 N N . THR A 1 354 ? 4.809 34.438 10.086 1 55.94 354 THR A N 1
ATOM 2813 C CA . THR A 1 354 ? 4.336 35.812 10.125 1 55.94 354 THR A CA 1
ATOM 2814 C C . THR A 1 354 ? 2.947 35.875 10.75 1 55.94 354 THR A C 1
ATOM 2816 O O . THR A 1 354 ? 2.029 35.188 10.336 1 55.94 354 THR A O 1
ATOM 2819 N N . VAL A 1 355 ? 2.826 36.562 11.844 1 52.75 355 VAL A N 1
ATOM 2820 C CA . VAL A 1 355 ? 1.558 36.719 12.547 1 52.75 355 VAL A CA 1
ATOM 2821 C C . VAL A 1 355 ? 0.833 37.969 12.016 1 52.75 355 VAL A C 1
ATOM 2823 O O . VAL A 1 355 ? 1.402 39.062 11.977 1 52.75 355 VAL A O 1
ATOM 2826 N N . ILE A 1 356 ? -0.239 37.688 11.18 1 55.5 356 ILE A N 1
ATOM 2827 C CA . ILE A 1 356 ? -1.002 38.844 10.672 1 55.5 356 ILE A CA 1
ATOM 2828 C C . ILE A 1 356 ? -2.248 39.062 11.523 1 55.5 356 ILE A C 1
ATOM 2830 O O . ILE A 1 356 ? -2.859 38.094 11.992 1 55.5 356 ILE A O 1
ATOM 2834 N N . GLN A 1 357 ? -2.34 40.188 12.039 1 46.22 357 GLN A N 1
ATOM 2835 C CA . GLN A 1 357 ? -3.518 40.531 12.828 1 46.22 357 GLN A CA 1
ATOM 2836 C C . GLN A 1 357 ? -4.793 40.406 12 1 46.22 357 GLN A C 1
ATOM 2838 O O . GLN A 1 357 ? -4.801 40.719 10.812 1 46.22 357 GLN A O 1
ATOM 2843 N N . ALA A 1 358 ? -5.805 39.719 12.547 1 47.97 358 ALA A N 1
ATOM 2844 C CA . ALA A 1 358 ? -7.102 39.594 11.891 1 47.97 358 ALA A CA 1
ATOM 2845 C C . ALA A 1 358 ? -7.648 40.938 11.453 1 47.97 358 ALA A C 1
ATOM 2847 O O . ALA A 1 358 ? -7.527 41.938 12.18 1 47.97 358 ALA A O 1
ATOM 2848 N N . GLY A 1 359 ? -8.188 41.125 10.148 1 44.84 359 GLY A N 1
ATOM 2849 C CA . GLY A 1 359 ? -8.812 42.344 9.625 1 44.84 359 GLY A CA 1
ATOM 2850 C C . GLY A 1 359 ? -7.902 43.125 8.695 1 44.84 359 GLY A C 1
ATOM 2851 O O . GLY A 1 359 ? -8.328 44.094 8.078 1 44.84 359 GLY A O 1
ATOM 2852 N N . THR A 1 360 ? -6.617 43.125 8.891 1 41.81 360 THR A N 1
ATOM 2853 C CA . THR A 1 360 ? -5.805 43.938 7.984 1 41.81 360 THR A CA 1
ATOM 2854 C C . THR A 1 360 ? -5.766 43.312 6.59 1 41.81 360 THR A C 1
ATOM 2856 O O . THR A 1 360 ? -5.902 42.094 6.445 1 41.81 360 THR A O 1
ATOM 2859 N N . THR A 1 361 ? -6.363 44.062 5.613 1 38.19 361 THR A N 1
ATOM 2860 C CA . THR A 1 361 ? -6.375 43.812 4.18 1 38.19 361 THR A CA 1
ATOM 2861 C C . THR A 1 361 ? -4.988 43.375 3.693 1 38.19 361 THR A C 1
ATOM 2863 O O . THR A 1 361 ? -4.738 43.344 2.486 1 38.19 361 THR A O 1
ATOM 2866 N N . GLU A 1 362 ? -4.039 43.562 4.43 1 37.97 362 GLU A N 1
ATOM 2867 C CA . GLU A 1 362 ? -2.734 43.469 3.775 1 37.97 362 GLU A CA 1
ATOM 2868 C C . GLU A 1 362 ? -2.547 42.125 3.082 1 37.97 362 GLU A C 1
ATOM 2870 O O . GLU A 1 362 ? -2.965 41.094 3.604 1 37.97 362 GLU A O 1
ATOM 2875 N N . ALA A 1 363 ? -2.41 42.312 1.764 1 36.88 363 ALA A N 1
ATOM 2876 C CA . ALA A 1 363 ? -2.021 41.25 0.825 1 36.88 363 ALA A CA 1
ATOM 2877 C C . ALA A 1 363 ? -0.919 40.375 1.409 1 36.88 363 ALA A C 1
ATOM 2879 O O . ALA A 1 363 ? 0.135 40.875 1.808 1 36.88 363 ALA A O 1
ATOM 2880 N N . VAL A 1 364 ? -1.219 39.469 2.176 1 38.34 364 VAL A N 1
ATOM 2881 C CA . VAL A 1 364 ? -0.231 38.5 2.605 1 38.34 364 VAL A CA 1
ATOM 2882 C C . VAL A 1 364 ? 0.728 38.188 1.456 1 38.34 364 VAL A C 1
ATOM 2884 O O . VAL A 1 364 ? 0.295 37.875 0.344 1 38.34 364 VAL A O 1
ATOM 2887 N N . ASN A 1 365 ? 1.828 38.969 1.412 1 35 365 ASN A N 1
ATOM 2888 C CA . ASN A 1 365 ? 2.887 38.719 0.439 1 35 365 ASN A CA 1
ATOM 2889 C C . ASN A 1 365 ? 3.014 37.25 0.115 1 35 365 ASN A C 1
ATOM 2891 O O . ASN A 1 365 ? 3.043 36.406 1.019 1 35 365 ASN A O 1
ATOM 2895 N N . PRO A 1 366 ? 2.746 37 -1.14 1 31.52 366 PRO A N 1
ATOM 2896 C CA . PRO A 1 366 ? 2.834 35.656 -1.706 1 31.52 366 PRO A CA 1
ATOM 2897 C C . PRO A 1 366 ? 4.082 34.875 -1.248 1 31.52 366 PRO A C 1
ATOM 2899 O O . PRO A 1 366 ? 4.09 33.656 -1.229 1 31.52 366 PRO A O 1
ATOM 2902 N N . THR A 1 367 ? 5.176 35.594 -1.428 1 32.31 367 THR A N 1
ATOM 2903 C CA . THR A 1 367 ? 6.441 34.875 -1.247 1 32.31 367 THR A CA 1
ATOM 2904 C C . THR A 1 367 ? 6.668 34.562 0.224 1 32.31 367 THR A C 1
ATOM 2906 O O . THR A 1 367 ? 7.723 34.031 0.592 1 32.31 367 THR A O 1
ATOM 2909 N N . ALA A 1 368 ? 6.223 35.5 1.123 1 31.62 368 ALA A N 1
ATOM 2910 C CA . ALA A 1 368 ? 6.457 35.25 2.547 1 31.62 368 ALA A CA 1
ATOM 2911 C C . ALA A 1 368 ? 5.863 33.938 3 1 31.62 368 ALA A C 1
ATOM 2913 O O . ALA A 1 368 ? 4.789 33.531 2.541 1 31.62 368 ALA A O 1
ATOM 2914 N N . LEU A 1 369 ? 6.793 32.938 3.225 1 33.56 369 LEU A N 1
ATOM 2915 C CA . LEU A 1 369 ? 6.316 31.656 3.727 1 33.56 369 LEU A CA 1
ATOM 2916 C C . LEU A 1 369 ? 5.047 31.844 4.551 1 33.56 369 LEU A C 1
ATOM 2918 O O . LEU A 1 369 ? 5.082 32.406 5.641 1 33.56 369 LEU A O 1
ATOM 2922 N N . LYS A 1 370 ? 4.039 32.344 3.947 1 32.31 370 LYS A N 1
ATOM 2923 C CA . LYS A 1 370 ? 2.684 32.562 4.434 1 32.31 370 LYS A CA 1
ATOM 2924 C C . LYS A 1 370 ? 2.209 31.422 5.316 1 32.31 370 LYS A C 1
ATOM 2926 O O . LYS A 1 370 ? 2.039 30.297 4.844 1 32.31 370 LYS A O 1
ATOM 2931 N N . VAL A 1 371 ? 2.766 31.203 6.484 1 32.91 371 VAL A N 1
ATOM 2932 C CA . VAL A 1 371 ? 1.968 30.422 7.426 1 32.91 371 VAL A CA 1
ATOM 2933 C C . VAL A 1 371 ? 0.555 31 7.508 1 32.91 371 VAL A C 1
ATOM 2935 O O . VAL A 1 371 ? 0.378 32.219 7.719 1 32.91 371 VAL A O 1
ATOM 2938 N N . ASN A 1 372 ? -0.381 30.547 6.855 1 31.73 372 ASN A N 1
ATOM 2939 C CA . ASN A 1 372 ? -1.704 31.172 6.852 1 31.73 372 ASN A CA 1
ATOM 2940 C C . ASN A 1 372 ? -1.935 32 8.102 1 31.73 372 ASN A C 1
ATOM 2942 O O . ASN A 1 372 ? -1.229 31.844 9.102 1 31.73 372 ASN A O 1
ATOM 2946 N N . GLU A 1 373 ? -3.213 32.688 8.164 1 31.67 373 GLU A N 1
ATOM 2947 C CA . GLU A 1 373 ? -3.885 33.688 8.969 1 31.67 373 GLU A CA 1
ATOM 2948 C C . GLU A 1 373 ? -3.844 33.344 10.445 1 31.67 373 GLU A C 1
ATOM 2950 O O . GLU A 1 373 ? -4.461 32.375 10.875 1 31.67 373 GLU A O 1
ATOM 2955 N N . ILE A 1 374 ? -2.76 33.188 11.047 1 34.38 374 ILE A N 1
ATOM 2956 C CA . ILE A 1 374 ? -2.826 33.312 12.5 1 34.38 374 ILE A CA 1
ATOM 2957 C C . ILE A 1 374 ? -3.48 34.656 12.875 1 34.38 374 ILE A C 1
ATOM 2959 O O . ILE A 1 374 ? -3.002 35.719 12.477 1 34.38 374 ILE A O 1
ATOM 2963 N N . ILE A 1 375 ? -4.797 34.656 13.203 1 31.88 375 ILE A N 1
ATOM 2964 C CA . ILE A 1 375 ? -5.57 35.781 13.719 1 31.88 375 ILE A CA 1
ATOM 2965 C C . ILE A 1 375 ? -4.918 36.312 15 1 31.88 375 ILE A C 1
ATOM 2967 O O . ILE A 1 375 ? -4.715 35.562 15.953 1 31.88 375 ILE A O 1
ATOM 2971 N N . HIS A 1 376 ? -4.086 37.281 14.875 1 30.7 376 HIS A N 1
ATOM 2972 C CA . HIS A 1 376 ? -3.652 38 16.062 1 30.7 376 HIS A CA 1
ATOM 2973 C C . HIS A 1 376 ? -4.836 38.656 16.766 1 30.7 376 HIS A C 1
ATOM 2975 O O . HIS A 1 376 ? -5.703 39.25 16.109 1 30.7 376 HIS A O 1
ATOM 2981 N N . ILE A 1 377 ? -5.188 38.156 18.016 1 24.7 377 ILE A N 1
ATOM 2982 C CA . ILE A 1 377 ? -6.055 38.844 18.969 1 24.7 377 ILE A CA 1
ATOM 2983 C C . ILE A 1 377 ? -5.465 40.188 19.359 1 24.7 377 ILE A C 1
ATOM 2985 O O . ILE A 1 377 ? -4.289 40.281 19.719 1 24.7 377 ILE A O 1
ATOM 2989 N N . ASN A 1 378 ? -6.078 41.312 18.812 1 21.53 378 ASN A N 1
ATOM 2990 C CA . ASN A 1 378 ? -5.895 42.688 19.328 1 21.53 378 ASN A CA 1
ATOM 2991 C C . ASN A 1 378 ? -5.84 42.688 20.844 1 21.53 378 ASN A C 1
ATOM 2993 O O . ASN A 1 378 ? -6.68 42.094 21.516 1 21.53 378 ASN A O 1
ATOM 2997 N N . GLU A 1 379 ? -4.633 43.031 21.547 1 20.56 379 GLU A N 1
ATOM 2998 C CA . GLU A 1 379 ? -4.824 43.812 22.766 1 20.56 379 GLU A CA 1
ATOM 2999 C C . GLU A 1 379 ? -5.621 45.094 22.469 1 20.56 379 GLU A C 1
ATOM 3001 O O . GLU A 1 379 ? -5.414 45.75 21.438 1 20.56 379 GLU A O 1
ATOM 3006 N N . MET B 1 1 ? -9 48.062 -30.891 1 43.97 1 MET B N 1
ATOM 3007 C CA . MET B 1 1 ? -9.594 46.844 -30.344 1 43.97 1 MET B CA 1
ATOM 3008 C C . MET B 1 1 ? -8.984 45.594 -30.984 1 43.97 1 MET B C 1
ATOM 3010 O O . MET B 1 1 ? -8.695 44.625 -30.312 1 43.97 1 MET B O 1
ATOM 3014 N N . ILE B 1 2 ? -8.602 45.656 -32.25 1 57.19 2 ILE B N 1
ATOM 3015 C CA . ILE B 1 2 ? -8.094 44.531 -33.031 1 57.19 2 ILE B CA 1
ATOM 3016 C C . ILE B 1 2 ? -6.637 44.25 -32.656 1 57.19 2 ILE B C 1
ATOM 3018 O O . ILE B 1 2 ? -6.23 43.125 -32.438 1 57.19 2 ILE B O 1
ATOM 3022 N N . LEU B 1 3 ? -5.883 45.312 -32.344 1 55.66 3 LEU B N 1
ATOM 3023 C CA . LEU B 1 3 ? -4.465 45.125 -32.062 1 55.66 3 LEU B CA 1
ATOM 3024 C C . LEU B 1 3 ? -4.266 44.5 -30.688 1 55.66 3 LEU B C 1
ATOM 3026 O O . LEU B 1 3 ? -3.371 43.656 -30.5 1 55.66 3 LEU B O 1
ATOM 3030 N N . TYR B 1 4 ? -5.117 44.781 -29.734 1 54.62 4 TYR B N 1
ATOM 3031 C CA . TYR B 1 4 ? -5.039 44.188 -28.391 1 54.62 4 TYR B CA 1
ATOM 3032 C C . TYR B 1 4 ? -5.441 42.719 -28.422 1 54.62 4 TYR B C 1
ATOM 3034 O O . TYR B 1 4 ? -4.809 41.906 -27.766 1 54.62 4 TYR B O 1
ATOM 3042 N N . LEU B 1 5 ? -6.316 42.375 -29.297 1 54.16 5 LEU B N 1
ATOM 3043 C CA . LEU B 1 5 ? -6.73 41 -29.422 1 54.16 5 LEU B CA 1
ATOM 3044 C C . LEU B 1 5 ? -5.629 40.156 -30.062 1 54.16 5 LEU B C 1
ATOM 3046 O O . LEU B 1 5 ? -5.375 39.031 -29.641 1 54.16 5 LEU B O 1
ATOM 3050 N N . ILE B 1 6 ? -4.859 40.75 -30.891 1 56.47 6 ILE B N 1
ATOM 3051 C CA . ILE B 1 6 ? -3.791 40 -31.562 1 56.47 6 ILE B CA 1
ATOM 3052 C C . ILE B 1 6 ? -2.643 39.781 -30.578 1 56.47 6 ILE B C 1
ATOM 3054 O O . ILE B 1 6 ? -2.076 38.688 -30.531 1 56.47 6 ILE B O 1
ATOM 3058 N N . SER B 1 7 ? -2.451 40.688 -29.641 1 53.97 7 SER B N 1
ATOM 3059 C CA . SER B 1 7 ? -1.37 40.531 -28.672 1 53.97 7 SER B CA 1
ATOM 3060 C C . SER B 1 7 ? -1.707 39.438 -27.656 1 53.97 7 SER B C 1
ATOM 3062 O O . SER B 1 7 ? -0.837 38.656 -27.25 1 53.97 7 SER B O 1
ATOM 3064 N N . VAL B 1 8 ? -2.965 39.312 -27.281 1 54.5 8 VAL B N 1
ATOM 3065 C CA . VAL B 1 8 ? -3.395 38.281 -26.344 1 54.5 8 VAL B CA 1
ATOM 3066 C C . VAL B 1 8 ? -3.336 36.906 -27 1 54.5 8 VAL B C 1
ATOM 3068 O O . VAL B 1 8 ? -2.867 35.938 -26.406 1 54.5 8 VAL B O 1
ATOM 3071 N N . ILE B 1 9 ? -3.633 36.875 -28.281 1 56.91 9 ILE B N 1
ATOM 3072 C CA . ILE B 1 9 ? -3.582 35.594 -29 1 56.91 9 ILE B CA 1
ATOM 3073 C C . ILE B 1 9 ? -2.129 35.156 -29.188 1 56.91 9 ILE B C 1
ATOM 3075 O O . ILE B 1 9 ? -1.793 34 -28.984 1 56.91 9 ILE B O 1
ATOM 3079 N N . LEU B 1 10 ? -1.193 36.094 -29.375 1 55.81 10 LEU B N 1
ATOM 3080 C CA . LEU B 1 10 ? 0.217 35.75 -29.531 1 55.81 10 LEU B CA 1
ATOM 3081 C C . LEU B 1 10 ? 0.82 35.281 -28.219 1 55.81 10 LEU B C 1
ATOM 3083 O O . LEU B 1 10 ? 1.618 34.344 -28.188 1 55.81 10 LEU B O 1
ATOM 3087 N N . LEU B 1 11 ? 0.352 35.812 -27.125 1 53.69 11 LEU B N 1
ATOM 3088 C CA . LEU B 1 11 ? 0.826 35.406 -25.797 1 53.69 11 LEU B CA 1
ATOM 3089 C C . LEU B 1 11 ? 0.303 34 -25.453 1 53.69 11 LEU B C 1
ATOM 3091 O O . LEU B 1 11 ? 1.043 33.188 -24.922 1 53.69 11 LEU B O 1
ATOM 3095 N N . VAL B 1 12 ? -0.918 33.75 -25.891 1 53.47 12 VAL B N 1
ATOM 3096 C CA . VAL B 1 12 ? -1.483 32.438 -25.656 1 53.47 12 VAL B CA 1
ATOM 3097 C C . VAL B 1 12 ? -0.776 31.406 -26.547 1 53.47 12 VAL B C 1
ATOM 3099 O O . VAL B 1 12 ? -0.441 30.312 -26.094 1 53.47 12 VAL B O 1
ATOM 3102 N N . ILE B 1 13 ? -0.42 31.781 -27.781 1 56.06 13 ILE B N 1
ATOM 3103 C CA . ILE B 1 13 ? 0.294 30.891 -28.672 1 56.06 13 ILE B CA 1
ATOM 3104 C C . ILE B 1 13 ? 1.711 30.656 -28.156 1 56.06 13 ILE B C 1
ATOM 3106 O O . ILE B 1 13 ? 2.197 29.516 -28.141 1 56.06 13 ILE B O 1
ATOM 3110 N N . LEU B 1 14 ? 2.346 31.625 -27.594 1 52.47 14 LEU B N 1
ATOM 3111 C CA . LEU B 1 14 ? 3.68 31.469 -27.031 1 52.47 14 LEU B CA 1
ATOM 3112 C C . LEU B 1 14 ? 3.637 30.594 -25.781 1 52.47 14 LEU B C 1
ATOM 3114 O O . LEU B 1 14 ? 4.512 29.75 -25.578 1 52.47 14 LEU B O 1
ATOM 3118 N N . LEU B 1 15 ? 2.545 30.734 -25.031 1 50.31 15 LEU B N 1
ATOM 3119 C CA . LEU B 1 15 ? 2.381 29.875 -23.859 1 50.31 15 LEU B CA 1
ATOM 3120 C C . LEU B 1 15 ? 2.078 28.438 -24.266 1 50.31 15 LEU B C 1
ATOM 3122 O O . LEU B 1 15 ? 2.584 27.484 -23.672 1 50.31 15 LEU B O 1
ATOM 3126 N N . LEU B 1 16 ? 1.416 28.312 -25.391 1 53 16 LEU B N 1
ATOM 3127 C CA . LEU B 1 16 ? 1.14 26.969 -25.906 1 53 16 LEU B CA 1
ATOM 3128 C C . LEU B 1 16 ? 2.396 26.344 -26.5 1 53 16 LEU B C 1
ATOM 3130 O O . LEU B 1 16 ? 2.66 25.156 -26.312 1 53 16 LEU B O 1
ATOM 3134 N N . ILE B 1 17 ? 3.209 27.125 -27.156 1 51.81 17 ILE B N 1
ATOM 3135 C CA . ILE B 1 17 ? 4.445 26.625 -27.734 1 51.81 17 ILE B CA 1
ATOM 3136 C C . ILE B 1 17 ? 5.426 26.25 -26.625 1 51.81 17 ILE B C 1
ATOM 3138 O O . ILE B 1 17 ? 6.074 25.203 -26.672 1 51.81 17 ILE B O 1
ATOM 3142 N N . THR B 1 18 ? 5.457 27.047 -25.594 1 47.19 18 THR B N 1
ATOM 3143 C CA . THR B 1 18 ? 6.355 26.719 -24.484 1 47.19 18 THR B CA 1
ATOM 3144 C C . THR B 1 18 ? 5.867 25.484 -23.734 1 47.19 18 THR B C 1
ATOM 3146 O O . THR B 1 18 ? 6.668 24.641 -23.328 1 47.19 18 THR B O 1
ATOM 3149 N N . ASN B 1 19 ? 4.562 25.359 -23.625 1 46.22 19 ASN B N 1
ATOM 3150 C CA . ASN B 1 19 ? 4.027 24.156 -23.016 1 46.22 19 ASN B CA 1
ATOM 3151 C C . ASN B 1 19 ? 4.234 22.938 -23.906 1 46.22 19 ASN B C 1
ATOM 3153 O O . ASN B 1 19 ? 4.539 21.844 -23.422 1 46.22 19 ASN B O 1
ATOM 3157 N N . LEU B 1 20 ? 4.113 23.062 -25.234 1 48.19 20 LEU B N 1
ATOM 3158 C CA . LEU B 1 20 ? 4.406 21.969 -26.156 1 48.19 20 LEU B CA 1
ATOM 3159 C C . LEU B 1 20 ? 5.895 21.656 -26.172 1 48.19 20 LEU B C 1
ATOM 3161 O O . LEU B 1 20 ? 6.285 20.484 -26.203 1 48.19 20 LEU B O 1
ATOM 3165 N N . LYS B 1 21 ? 6.848 22.578 -26.141 1 46.66 21 LYS B N 1
ATOM 3166 C CA . LYS B 1 21 ? 8.289 22.344 -26.047 1 46.66 21 LYS B CA 1
ATOM 3167 C C . LYS B 1 21 ? 8.641 21.625 -24.75 1 46.66 21 LYS B C 1
ATOM 3169 O O . LYS B 1 21 ? 9.438 20.688 -24.75 1 46.66 21 LYS B O 1
ATOM 3174 N N . ASN B 1 22 ? 8.055 22.094 -23.672 1 40.41 22 ASN B N 1
ATOM 3175 C CA . ASN B 1 22 ? 8.297 21.422 -22.406 1 40.41 22 ASN B CA 1
ATOM 3176 C C . ASN B 1 22 ? 7.719 20 -22.391 1 40.41 22 ASN B C 1
ATOM 3178 O O . ASN B 1 22 ? 8.312 19.094 -21.828 1 40.41 22 ASN B O 1
ATOM 3182 N N . PHE B 1 23 ? 6.664 19.766 -23.125 1 42.75 23 PHE B N 1
ATOM 3183 C CA . PHE B 1 23 ? 6.117 18.438 -23.359 1 42.75 23 PHE B CA 1
ATOM 3184 C C . PHE B 1 23 ? 7.035 17.625 -24.25 1 42.75 23 PHE B C 1
ATOM 3186 O O . PHE B 1 23 ? 7.316 16.453 -23.969 1 42.75 23 PHE B O 1
ATOM 3193 N N . ILE B 1 24 ? 7.637 18.188 -25.312 1 45.34 24 ILE B N 1
ATOM 3194 C CA . ILE B 1 24 ? 8.547 17.484 -26.219 1 45.34 24 ILE B CA 1
ATOM 3195 C C . ILE B 1 24 ? 9.883 17.25 -25.5 1 45.34 24 ILE B C 1
ATOM 3197 O O . ILE B 1 24 ? 10.445 16.156 -25.578 1 45.34 24 ILE B O 1
ATOM 3201 N N . ILE B 1 25 ? 10.359 18.188 -24.781 1 38.06 25 ILE B N 1
ATOM 3202 C CA . ILE B 1 25 ? 11.602 18 -24.047 1 38.06 25 ILE B CA 1
ATOM 3203 C C . ILE B 1 25 ? 11.398 16.953 -22.938 1 38.06 25 ILE B C 1
ATOM 3205 O O . ILE B 1 25 ? 12.266 16.109 -22.719 1 38.06 25 ILE B O 1
ATOM 3209 N N . ARG B 1 26 ? 10.305 16.984 -22.344 1 36.75 26 ARG B N 1
ATOM 3210 C CA . ARG B 1 26 ? 9.992 15.93 -21.391 1 36.75 26 ARG B CA 1
ATOM 3211 C C . ARG B 1 26 ? 9.867 14.578 -22.078 1 36.75 26 ARG B C 1
ATOM 3213 O O . ARG B 1 26 ? 10.32 13.562 -21.547 1 36.75 26 ARG B O 1
ATOM 3220 N N . LYS B 1 27 ? 9.43 14.523 -23.297 1 39.16 27 LYS B N 1
ATOM 3221 C CA . LYS B 1 27 ? 9.391 13.305 -24.094 1 39.16 27 LYS B CA 1
ATOM 3222 C C . LYS B 1 27 ? 10.789 12.891 -24.547 1 39.16 27 LYS B C 1
ATOM 3224 O O . LYS B 1 27 ? 11.117 11.703 -24.562 1 39.16 27 LYS B O 1
ATOM 3229 N N . LEU B 1 28 ? 11.633 13.859 -24.875 1 36 28 LEU B N 1
ATOM 3230 C CA . LEU B 1 28 ? 12.977 13.516 -25.312 1 36 28 LEU B CA 1
ATOM 3231 C C . LEU B 1 28 ? 13.844 13.125 -24.125 1 36 28 LEU B C 1
ATOM 3233 O O . LEU B 1 28 ? 14.656 12.203 -24.219 1 36 28 LEU B O 1
ATOM 3237 N N . LYS B 1 29 ? 13.758 13.789 -23 1 33.38 29 LYS B N 1
ATOM 3238 C CA . LYS B 1 29 ? 14.555 13.422 -21.828 1 33.38 29 LYS B CA 1
ATOM 3239 C C . LYS B 1 29 ? 14.109 12.078 -21.266 1 33.38 29 LYS B C 1
ATOM 3241 O O . LYS B 1 29 ? 14.93 11.297 -20.781 1 33.38 29 LYS B O 1
ATOM 3246 N N . PHE B 1 30 ? 12.852 11.703 -21.359 1 28.84 30 PHE B N 1
ATOM 3247 C CA . PHE B 1 30 ? 12.469 10.344 -21 1 28.84 30 PHE B CA 1
ATOM 3248 C C . PHE B 1 30 ? 13.047 9.336 -21.984 1 28.84 30 PHE B C 1
ATOM 3250 O O . PHE B 1 30 ? 13.281 8.172 -21.625 1 28.84 30 PHE B O 1
ATOM 3257 N N . LYS B 1 31 ? 13.414 9.68 -23.203 1 34.69 31 LYS B N 1
ATOM 3258 C CA . LYS B 1 31 ? 14.117 8.797 -24.141 1 34.69 31 LYS B CA 1
ATOM 3259 C C . LYS B 1 31 ? 15.562 8.586 -23.703 1 34.69 31 LYS B C 1
ATOM 3261 O O . LYS B 1 31 ? 16.078 7.469 -23.781 1 34.69 31 LYS B O 1
ATOM 3266 N N . ASN B 1 32 ? 16.234 9.688 -23.25 1 29.58 32 ASN B N 1
ATOM 3267 C CA . ASN B 1 32 ? 17.641 9.523 -22.859 1 29.58 32 ASN B CA 1
ATOM 3268 C C . ASN B 1 32 ? 17.75 8.883 -21.469 1 29.58 32 ASN B C 1
ATOM 3270 O O . ASN B 1 32 ? 18.766 8.25 -21.156 1 29.58 32 ASN B O 1
ATOM 3274 N N . LEU B 1 33 ? 16.891 9.211 -20.562 1 26.02 33 LEU B N 1
ATOM 3275 C CA . LEU B 1 33 ? 16.969 8.445 -19.328 1 26.02 33 LEU B CA 1
ATOM 3276 C C . LEU B 1 33 ? 16.703 6.969 -19.578 1 26.02 33 LEU B C 1
ATOM 3278 O O . LEU B 1 33 ? 17.141 6.109 -18.812 1 26.02 33 LEU B O 1
ATOM 3282 N N . LYS B 1 34 ? 16.031 6.66 -20.609 1 29.69 34 LYS B N 1
ATOM 3283 C CA . LYS B 1 34 ? 15.961 5.297 -21.125 1 29.69 34 LYS B CA 1
ATOM 3284 C C . LYS B 1 34 ? 17.344 4.781 -21.5 1 29.69 34 LYS B C 1
ATOM 3286 O O . LYS B 1 34 ? 17.641 3.592 -21.344 1 29.69 34 LYS B O 1
ATOM 3291 N N . GLN B 1 35 ? 18.219 5.723 -22.031 1 26.31 35 GLN B N 1
ATOM 3292 C CA . GLN B 1 35 ? 19.531 5.219 -22.438 1 26.31 35 GLN B CA 1
ATOM 3293 C C . GLN B 1 35 ? 20.422 4.938 -21.234 1 26.31 35 GLN B C 1
ATOM 3295 O O . GLN B 1 35 ? 21.281 4.059 -21.266 1 26.31 35 GLN B O 1
ATOM 3300 N N . MET B 1 36 ? 20.375 5.871 -20.25 1 25.95 36 MET B N 1
ATOM 3301 C CA . MET B 1 36 ? 21.406 5.688 -19.219 1 25.95 36 MET B CA 1
ATOM 3302 C C . MET B 1 36 ? 21.109 4.445 -18.375 1 25.95 36 MET B C 1
ATOM 3304 O O . MET B 1 36 ? 21.984 3.943 -17.672 1 25.95 36 MET B O 1
ATOM 3308 N N . THR B 1 37 ? 19.844 4.195 -18.172 1 24.98 37 THR B N 1
ATOM 3309 C CA . THR B 1 37 ? 19.75 2.93 -17.453 1 24.98 37 THR B CA 1
ATOM 3310 C C . THR B 1 37 ? 20.312 1.787 -18.297 1 24.98 37 THR B C 1
ATOM 3312 O O . THR B 1 37 ? 20.141 0.615 -17.953 1 24.98 37 THR B O 1
ATOM 3315 N N . LYS B 1 38 ? 20.828 2.191 -19.453 1 26.62 38 LYS B N 1
ATOM 3316 C CA . LYS B 1 38 ? 21.406 1.148 -20.297 1 26.62 38 LYS B CA 1
ATOM 3317 C C . LYS B 1 38 ? 22.656 0.55 -19.656 1 26.62 38 LYS B C 1
ATOM 3319 O O . LYS B 1 38 ? 23.172 -0.48 -20.109 1 26.62 38 LYS B O 1
ATOM 3324 N N . SER B 1 39 ? 23.422 1.403 -19.031 1 24.3 39 SER B N 1
ATOM 3325 C CA . SER B 1 39 ? 24.75 0.828 -18.859 1 24.3 39 SER B CA 1
ATOM 3326 C C . SER B 1 39 ? 24.719 -0.34 -17.875 1 24.3 39 SER B C 1
ATOM 3328 O O . SER B 1 39 ? 25.766 -0.84 -17.469 1 24.3 39 SER B O 1
ATOM 3330 N N . SER B 1 40 ? 23.797 -0.429 -17 1 22.33 40 SER B N 1
ATOM 3331 C CA . SER B 1 40 ? 24.219 -1.705 -16.438 1 22.33 40 SER B CA 1
ATOM 3332 C C . SER B 1 40 ? 24.234 -2.801 -17.5 1 22.33 40 SER B C 1
ATOM 3334 O O . SER B 1 40 ? 23.375 -2.85 -18.375 1 22.33 40 SER B O 1
ATOM 3336 N N . GLU B 1 41 ? 25.359 -3.434 -17.953 1 24.44 41 GLU B N 1
ATOM 3337 C CA . GLU B 1 41 ? 25.625 -4.562 -18.844 1 24.44 41 GLU B CA 1
ATOM 3338 C C . GLU B 1 41 ? 24.469 -5.551 -18.828 1 24.44 41 GLU B C 1
ATOM 3340 O O . GLU B 1 41 ? 24.578 -6.656 -19.375 1 24.44 41 GLU B O 1
ATOM 3345 N N . LEU B 1 42 ? 23.422 -5.387 -17.922 1 23.48 42 LEU B N 1
ATOM 3346 C CA . LEU B 1 42 ? 22.672 -6.625 -18.094 1 23.48 42 LEU B CA 1
ATOM 3347 C C . LEU B 1 42 ? 21.953 -6.641 -19.438 1 23.48 42 LEU B C 1
ATOM 3349 O O . LEU B 1 42 ? 22.094 -7.59 -20.219 1 23.48 42 LEU B O 1
ATOM 3353 N N . LEU B 1 43 ? 20.547 -6.992 -19.688 1 21.83 43 LEU B N 1
ATOM 3354 C CA . LEU B 1 43 ? 20 -7.488 -20.953 1 21.83 43 LEU B CA 1
ATOM 3355 C C . LEU B 1 43 ? 19.703 -6.34 -21.906 1 21.83 43 LEU B C 1
ATOM 3357 O O . LEU B 1 43 ? 19.328 -5.246 -21.484 1 21.83 43 LEU B O 1
ATOM 3361 N N . PRO B 1 44 ? 20.141 -6.207 -23.281 1 23.2 44 PRO B N 1
ATOM 3362 C CA . PRO B 1 44 ? 20 -5.27 -24.391 1 23.2 44 PRO B CA 1
ATOM 3363 C C . PRO B 1 44 ? 18.594 -4.684 -24.484 1 23.2 44 PRO B C 1
ATOM 3365 O O . PRO B 1 44 ? 17.609 -5.395 -24.266 1 23.2 44 PRO B O 1
ATOM 3368 N N . ARG B 1 45 ? 18.453 -3.469 -24.359 1 25.41 45 ARG B N 1
ATOM 3369 C CA . ARG B 1 45 ? 17.25 -2.656 -24.5 1 25.41 45 ARG B CA 1
ATOM 3370 C C . ARG B 1 45 ? 16.641 -2.824 -25.891 1 25.41 45 ARG B C 1
ATOM 3372 O O . ARG B 1 45 ? 17.328 -2.701 -26.906 1 25.41 45 ARG B O 1
ATOM 3379 N N . TYR B 1 46 ? 15.375 -3.262 -26.266 1 21.69 46 TYR B N 1
ATOM 3380 C CA . TYR B 1 46 ? 14.625 -3.654 -27.453 1 21.69 46 TYR B CA 1
ATOM 3381 C C . TYR B 1 46 ? 14.359 -2.451 -28.344 1 21.69 46 TYR B C 1
ATOM 3383 O O . TYR B 1 46 ? 14.117 -2.604 -29.547 1 21.69 46 TYR B O 1
ATOM 3391 N N . ASN B 1 47 ? 14.414 -1.135 -28.016 1 24.48 47 ASN B N 1
ATOM 3392 C CA . ASN B 1 47 ? 13.664 -0.221 -28.875 1 24.48 47 ASN B CA 1
ATOM 3393 C C . ASN B 1 47 ? 14.508 0.25 -30.062 1 24.48 47 ASN B C 1
ATOM 3395 O O . ASN B 1 47 ?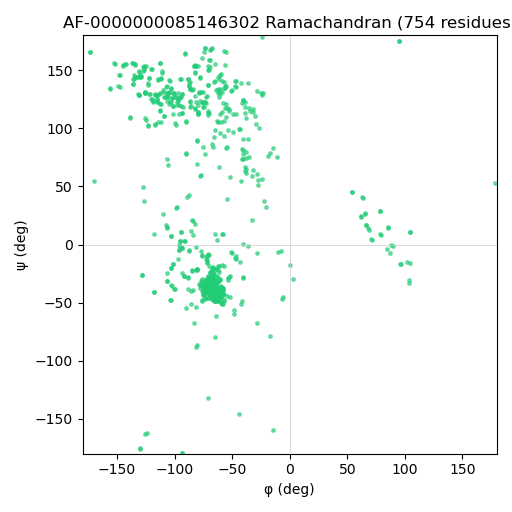 14.055 1.061 -30.875 1 24.48 47 ASN B O 1
ATOM 3399 N N . ASP B 1 48 ? 15.812 0.379 -30.078 1 25.28 48 ASP B N 1
ATOM 3400 C CA . ASP B 1 48 ? 16.5 1.025 -31.188 1 25.28 48 ASP B CA 1
ATOM 3401 C C . ASP B 1 48 ? 16.203 0.316 -32.5 1 25.28 48 ASP B C 1
ATOM 3403 O O . ASP B 1 48 ? 16.906 0.506 -33.5 1 25.28 48 ASP B O 1
ATOM 3407 N N . ILE B 1 49 ? 15.305 -0.638 -32.719 1 25 49 ILE B N 1
ATOM 3408 C CA . ILE B 1 49 ? 15.203 -1.329 -34 1 25 49 ILE B CA 1
ATOM 3409 C C . ILE B 1 49 ? 14.352 -0.508 -34.938 1 25 49 ILE B C 1
ATOM 3411 O O . ILE B 1 49 ? 13.891 -1.023 -35.969 1 25 49 ILE B O 1
ATOM 3415 N N . GLN B 1 50 ? 14.102 0.751 -34.812 1 22.03 50 GLN B N 1
ATOM 3416 C CA . GLN B 1 50 ? 13.062 1.138 -35.781 1 22.03 50 GLN B CA 1
ATOM 3417 C C . GLN B 1 50 ? 13.656 1.371 -37.156 1 22.03 50 GLN B C 1
ATOM 3419 O O . GLN B 1 50 ? 13.109 0.911 -38.156 1 22.03 50 GLN B O 1
ATOM 3424 N N . ASN B 1 51 ? 14.203 2.568 -37.688 1 22.27 51 ASN B N 1
ATOM 3425 C CA . ASN B 1 51 ? 14.016 3.207 -38.969 1 22.27 51 ASN B CA 1
ATOM 3426 C C . ASN B 1 51 ? 14.977 2.637 -40.031 1 22.27 51 ASN B C 1
ATOM 3428 O O . ASN B 1 51 ? 15.008 3.107 -41.156 1 22.27 51 ASN B O 1
ATOM 3432 N N . SER B 1 52 ? 16.25 2.516 -39.906 1 22.84 52 SER B N 1
ATOM 3433 C CA . SER B 1 52 ? 17.062 2.416 -41.125 1 22.84 52 SER B CA 1
ATOM 3434 C C . SER B 1 52 ? 16.547 1.308 -42.062 1 22.84 52 SER B C 1
ATOM 3436 O O . SER B 1 52 ? 16.219 0.213 -41.594 1 22.84 52 SER B O 1
ATOM 3438 N N . SER B 1 53 ? 15.969 1.618 -43.438 1 23.38 53 SER B N 1
ATOM 3439 C CA . SER B 1 53 ? 15.43 0.788 -44.5 1 23.38 53 SER B CA 1
ATOM 3440 C C . SER B 1 53 ? 16.359 -0.39 -44.812 1 23.38 53 SER B C 1
ATOM 3442 O O . SER B 1 53 ? 15.984 -1.303 -45.562 1 23.38 53 SER B O 1
ATOM 3444 N N . GLY B 1 54 ? 17.625 -0.024 -45.219 1 21.3 54 GLY B N 1
ATOM 3445 C CA . GLY B 1 54 ? 18.453 -1.029 -45.875 1 21.3 54 GLY B CA 1
ATOM 3446 C C . GLY B 1 54 ? 18.312 -2.408 -45.25 1 21.3 54 GLY B C 1
ATOM 3447 O O . GLY B 1 54 ? 18.094 -2.533 -44.031 1 21.3 54 GLY B O 1
ATOM 3448 N N . SER B 1 55 ? 17.875 -3.502 -46.156 1 20.69 55 SER B N 1
ATOM 3449 C CA . SER B 1 55 ? 17.656 -4.93 -45.906 1 20.69 55 SER B CA 1
ATOM 3450 C C . SER B 1 55 ? 18.734 -5.504 -45 1 20.69 55 SER B C 1
ATOM 3452 O O . SER B 1 55 ? 18.922 -6.719 -44.938 1 20.69 55 SER B O 1
ATOM 3454 N N . GLN B 1 56 ? 19.547 -4.66 -44.656 1 20.56 56 GLN B N 1
ATOM 3455 C CA . GLN B 1 56 ? 20.703 -5.43 -44.219 1 20.56 56 GLN B CA 1
ATOM 3456 C C . GLN B 1 56 ? 20.297 -6.566 -43.312 1 20.56 56 GLN B C 1
ATOM 3458 O O . GLN B 1 56 ? 19.469 -6.379 -42.406 1 20.56 56 GLN B O 1
ATOM 3463 N N . ASN B 1 57 ? 20.5 -7.816 -43.875 1 19.16 57 ASN B N 1
ATOM 3464 C CA . ASN B 1 57 ? 20.375 -9.18 -43.375 1 19.16 57 ASN B CA 1
ATOM 3465 C C . ASN B 1 57 ? 20.734 -9.273 -41.875 1 19.16 57 ASN B C 1
ATOM 3467 O O . ASN B 1 57 ? 21.875 -9.039 -41.5 1 19.16 57 ASN B O 1
ATOM 3471 N N . ILE B 1 58 ? 20.078 -8.617 -41.25 1 21.89 58 ILE B N 1
ATOM 3472 C CA . ILE B 1 58 ? 20.297 -8.781 -39.812 1 21.89 58 ILE B CA 1
ATOM 3473 C C . ILE B 1 58 ? 20.562 -10.25 -39.5 1 21.89 58 ILE B C 1
ATOM 3475 O O . ILE B 1 58 ? 19.672 -11.086 -39.625 1 21.89 58 ILE B O 1
ATOM 3479 N N . SER B 1 59 ? 21.641 -10.703 -40.094 1 20.42 59 SER B N 1
ATOM 3480 C CA . SER B 1 59 ? 22.188 -12.031 -39.812 1 20.42 59 SER B CA 1
ATOM 3481 C C . SER B 1 59 ? 21.781 -12.508 -38.406 1 20.42 59 SER B C 1
ATOM 3483 O O . SER B 1 59 ? 21.5 -11.695 -37.531 1 20.42 59 SER B O 1
ATOM 3485 N N . THR B 1 60 ? 21.266 -13.734 -38.406 1 19.95 60 THR B N 1
ATOM 3486 C CA . THR B 1 60 ? 20.938 -14.766 -37.406 1 19.95 60 THR B CA 1
ATOM 3487 C C . THR B 1 60 ? 21.828 -14.648 -36.188 1 19.95 60 THR B C 1
ATOM 3489 O O . THR B 1 60 ? 23.016 -14.984 -36.219 1 19.95 60 THR B O 1
ATOM 3492 N N . LEU B 1 61 ? 21.875 -13.539 -35.719 1 22.47 61 LEU B N 1
ATOM 3493 C CA . LEU B 1 61 ? 22.766 -13.672 -34.562 1 22.47 61 LEU B CA 1
ATOM 3494 C C . LEU B 1 61 ? 22.578 -15.023 -33.875 1 22.47 61 LEU B C 1
ATOM 3496 O O . LEU B 1 61 ? 21.469 -15.328 -33.406 1 22.47 61 LEU B O 1
ATOM 3500 N N . SER B 1 62 ? 23.047 -16.016 -34.406 1 21.5 62 SER B N 1
ATOM 3501 C CA . SER B 1 62 ? 23.188 -17.406 -33.969 1 21.5 62 SER B CA 1
ATOM 3502 C C . SER B 1 62 ? 23.266 -17.531 -32.469 1 21.5 62 SER B C 1
ATOM 3504 O O . SER B 1 62 ? 23.953 -16.734 -31.812 1 21.5 62 SER B O 1
ATOM 3506 N N . LEU B 1 63 ? 22.125 -17.906 -31.75 1 23.02 63 LEU B N 1
ATOM 3507 C CA . LEU B 1 63 ? 22.031 -18.609 -30.484 1 23.02 63 LEU B CA 1
ATOM 3508 C C . LEU B 1 63 ? 23.406 -19.109 -30.047 1 23.02 63 LEU B C 1
ATOM 3510 O O . LEU B 1 63 ? 23.531 -19.766 -29 1 23.02 63 LEU B O 1
ATOM 3514 N N . ASN B 1 64 ? 24.328 -18.906 -30.953 1 23.44 64 ASN B N 1
ATOM 3515 C CA . ASN B 1 64 ? 25.75 -19.25 -30.859 1 23.44 64 ASN B CA 1
ATOM 3516 C C . ASN B 1 64 ? 26.5 -18.281 -29.969 1 23.44 64 ASN B C 1
ATOM 3518 O O . ASN B 1 64 ? 27.672 -18.516 -29.625 1 23.44 64 ASN B O 1
ATOM 3522 N N . GLU B 1 65 ? 26.047 -16.984 -30.047 1 25.23 65 GLU B N 1
ATOM 3523 C CA . GLU B 1 65 ? 27.062 -16.281 -29.266 1 25.23 65 GLU B CA 1
ATOM 3524 C C . GLU B 1 65 ? 26.75 -16.344 -27.781 1 25.23 65 GLU B C 1
ATOM 3526 O O . GLU B 1 65 ? 26.172 -15.406 -27.219 1 25.23 65 GLU B O 1
ATOM 3531 N N . ILE B 1 66 ? 25.656 -17.188 -27.172 1 28.58 66 ILE B N 1
ATOM 3532 C CA . ILE B 1 66 ? 25.969 -17.906 -25.938 1 28.58 66 ILE B CA 1
ATOM 3533 C C . ILE B 1 66 ? 27.469 -17.844 -25.672 1 28.58 66 ILE B C 1
ATOM 3535 O O . ILE B 1 66 ? 28.266 -18.344 -26.484 1 28.58 66 ILE B O 1
ATOM 3539 N N . ASP B 1 67 ? 27.812 -16.641 -25.219 1 28.98 67 ASP B N 1
ATOM 3540 C CA . ASP B 1 67 ? 29.234 -16.75 -24.938 1 28.98 67 ASP B CA 1
ATOM 3541 C C . ASP B 1 67 ? 29.672 -18.219 -24.859 1 28.98 67 ASP B C 1
ATOM 3543 O O . ASP B 1 67 ? 29.125 -18.984 -24.078 1 28.98 67 ASP B O 1
ATOM 3547 N N . THR B 1 68 ? 29.859 -18.859 -25.906 1 28.53 68 THR B N 1
ATOM 3548 C CA . THR B 1 68 ? 30.812 -19.969 -25.953 1 28.53 68 THR B CA 1
ATOM 3549 C C . THR B 1 68 ? 31.812 -19.859 -24.797 1 28.53 68 THR B C 1
ATOM 3551 O O . THR B 1 68 ? 32.906 -19.281 -24.969 1 28.53 68 THR B O 1
ATOM 3554 N N . TYR B 1 69 ? 31.234 -19.297 -23.672 1 31.95 69 TYR B N 1
ATOM 3555 C CA . TYR B 1 69 ? 32.188 -19.75 -22.672 1 31.95 69 TYR B CA 1
ATOM 3556 C C . TYR B 1 69 ? 32.781 -21.109 -23.047 1 31.95 69 TYR B C 1
ATOM 3558 O O . TYR B 1 69 ? 32.062 -21.984 -23.562 1 31.95 69 TYR B O 1
ATOM 3566 N N . PRO B 1 70 ? 33.844 -21.328 -23.312 1 33.5 70 PRO B N 1
ATOM 3567 C CA . PRO B 1 70 ? 34.281 -22.672 -23.703 1 33.5 70 PRO B CA 1
ATOM 3568 C C . PRO B 1 70 ? 33.344 -23.766 -23.172 1 33.5 70 PRO B C 1
ATOM 3570 O O . PRO B 1 70 ? 32.625 -23.547 -22.203 1 33.5 70 PRO B O 1
ATOM 3573 N N . GLU B 1 71 ? 32.75 -24.891 -23.969 1 38.72 71 GLU B N 1
ATOM 3574 C CA . GLU B 1 71 ? 32.25 -26.203 -23.578 1 38.72 71 GLU B CA 1
ATOM 3575 C C . GLU B 1 71 ? 32.312 -26.406 -22.078 1 38.72 71 GLU B C 1
ATOM 3577 O O . GLU B 1 71 ? 31.641 -27.281 -21.516 1 38.72 71 GLU B O 1
ATOM 3582 N N . THR B 1 72 ? 33.156 -25.875 -21.281 1 45.41 72 THR B N 1
ATOM 3583 C CA . THR B 1 72 ? 33.781 -26.297 -20.031 1 45.41 72 THR B CA 1
ATOM 3584 C C . THR B 1 72 ? 32.938 -25.906 -18.828 1 45.41 72 THR B C 1
ATOM 3586 O O . THR B 1 72 ? 32.938 -26.594 -17.812 1 45.41 72 THR B O 1
ATOM 3589 N N . HIS B 1 73 ? 32.094 -24.609 -18.562 1 58 73 HIS B N 1
ATOM 3590 C CA . HIS B 1 73 ? 31.844 -24.406 -17.141 1 58 73 HIS B CA 1
ATOM 3591 C C . HIS B 1 73 ? 30.375 -24.625 -16.797 1 58 73 HIS B C 1
ATOM 3593 O O . HIS B 1 73 ? 29.797 -23.875 -16 1 58 73 HIS B O 1
ATOM 3599 N N . TYR B 1 74 ? 29.5 -25.422 -17.484 1 69.88 74 TYR B N 1
ATOM 3600 C CA . TYR B 1 74 ? 28.203 -25.781 -16.906 1 69.88 74 TYR B CA 1
ATOM 3601 C C . TYR B 1 74 ? 28.375 -26.453 -15.547 1 69.88 74 TYR B C 1
ATOM 3603 O O . TYR B 1 74 ? 29.438 -27 -15.25 1 69.88 74 TYR B O 1
ATOM 3611 N N . GLN B 1 75 ? 27.234 -26.219 -14.891 1 80.38 75 GLN B N 1
ATOM 3612 C CA . GLN B 1 75 ? 27.266 -26.922 -13.609 1 80.38 75 GLN B CA 1
ATOM 3613 C C . GLN B 1 75 ? 26.484 -28.234 -13.688 1 80.38 75 GLN B C 1
ATOM 3615 O O . GLN B 1 75 ? 27 -29.281 -13.273 1 80.38 75 GLN B O 1
ATOM 3620 N N . LEU B 1 76 ? 25.328 -28.188 -14.438 1 89.19 76 LEU B N 1
ATOM 3621 C CA . LEU B 1 76 ? 24.5 -29.375 -14.57 1 89.19 76 LEU B CA 1
ATOM 3622 C C . LEU B 1 76 ? 24.047 -29.562 -16.016 1 89.19 76 LEU B C 1
ATOM 3624 O O . LEU B 1 76 ? 23.766 -28.594 -16.719 1 89.19 76 LEU B O 1
ATOM 3628 N N . LYS B 1 77 ? 24.062 -30.703 -16.484 1 90.69 77 LYS B N 1
ATOM 3629 C CA . LYS B 1 77 ? 23.312 -31.078 -17.672 1 90.69 77 LYS B CA 1
ATOM 3630 C C . LYS B 1 77 ? 21.953 -31.672 -17.312 1 90.69 77 LYS B C 1
ATOM 3632 O O . LYS B 1 77 ? 21.875 -32.625 -16.516 1 90.69 77 LYS B O 1
ATOM 3637 N N . ILE B 1 78 ? 20.969 -31.109 -17.906 1 88.81 78 ILE B N 1
ATOM 3638 C CA . ILE B 1 78 ? 19.625 -31.531 -17.5 1 88.81 78 ILE B CA 1
ATOM 3639 C C . ILE B 1 78 ? 18.812 -31.938 -18.719 1 88.81 78 ILE B C 1
ATOM 3641 O O . ILE B 1 78 ? 19.062 -31.453 -19.828 1 88.81 78 ILE B O 1
ATOM 3645 N N . LYS B 1 79 ? 17.938 -32.844 -18.531 1 87.31 79 LYS B N 1
ATOM 3646 C CA . LYS B 1 79 ? 16.969 -33.25 -19.547 1 87.31 79 LYS B CA 1
ATOM 3647 C C . LYS B 1 79 ? 15.562 -32.781 -19.188 1 87.31 79 LYS B C 1
ATOM 3649 O O . LYS B 1 79 ? 15.055 -33.062 -18.109 1 87.31 79 LYS B O 1
ATOM 3654 N N . ILE B 1 80 ? 14.93 -32.094 -20.094 1 84.31 80 ILE B N 1
ATOM 3655 C CA . ILE B 1 80 ? 13.602 -31.547 -19.844 1 84.31 80 ILE B CA 1
ATOM 3656 C C . ILE B 1 80 ? 12.562 -32.656 -19.891 1 84.31 80 ILE B C 1
ATOM 3658 O O . ILE B 1 80 ? 12.445 -33.375 -20.891 1 84.31 80 ILE B O 1
ATOM 3662 N N . ILE B 1 81 ? 11.844 -32.812 -18.844 1 82.44 81 ILE B N 1
ATOM 3663 C CA . ILE B 1 81 ? 10.852 -33.875 -18.75 1 82.44 81 ILE B CA 1
ATOM 3664 C C . ILE B 1 81 ? 9.453 -33.312 -18.938 1 82.44 81 ILE B C 1
ATOM 3666 O O . ILE B 1 81 ? 8.625 -33.875 -19.656 1 82.44 81 ILE B O 1
ATOM 3670 N N . TYR B 1 82 ? 9.188 -32.25 -18.234 1 80.25 82 TYR B N 1
ATOM 3671 C CA . TYR B 1 82 ? 7.926 -31.531 -18.359 1 80.25 82 TYR B CA 1
ATOM 3672 C C . TYR B 1 82 ? 8.164 -30.047 -18.578 1 80.25 82 TYR B C 1
ATOM 3674 O O . TYR B 1 82 ? 9.156 -29.5 -18.094 1 80.25 82 TYR B O 1
ATOM 3682 N N . ILE B 1 83 ? 7.32 -29.406 -19.359 1 77.31 83 ILE B N 1
ATOM 3683 C CA . ILE B 1 83 ? 7.5 -27.984 -19.609 1 77.31 83 ILE B CA 1
ATOM 3684 C C . ILE B 1 83 ? 6.137 -27.312 -19.797 1 77.31 83 ILE B C 1
ATOM 3686 O O . ILE B 1 83 ? 5.234 -27.906 -20.406 1 77.31 83 ILE B O 1
ATOM 3690 N N . ASN B 1 84 ? 5.895 -26.234 -19.234 1 75.25 84 ASN B N 1
ATOM 3691 C CA . ASN B 1 84 ? 4.789 -25.344 -19.562 1 75.25 84 ASN B CA 1
ATOM 3692 C C . ASN B 1 84 ? 5.285 -23.938 -19.906 1 75.25 84 ASN B C 1
ATOM 3694 O O . ASN B 1 84 ? 6.453 -23.75 -20.25 1 75.25 84 ASN B O 1
ATOM 3698 N N . ASN B 1 85 ? 4.418 -22.984 -19.875 1 69 85 ASN B N 1
ATOM 3699 C CA . ASN B 1 85 ? 4.781 -21.641 -20.328 1 69 85 ASN B CA 1
ATOM 3700 C C . ASN B 1 85 ? 5.715 -20.938 -19.344 1 69 85 ASN B C 1
ATOM 3702 O O . ASN B 1 85 ? 6.438 -20.016 -19.719 1 69 85 ASN B O 1
ATOM 3706 N N . ARG B 1 86 ? 5.781 -21.531 -18.062 1 76.19 86 ARG B N 1
ATOM 3707 C CA . ARG B 1 86 ? 6.504 -20.75 -17.062 1 76.19 86 ARG B CA 1
ATOM 3708 C C . ARG B 1 86 ? 7.562 -21.594 -16.375 1 76.19 86 ARG B C 1
ATOM 3710 O O . ARG B 1 86 ? 8.57 -21.062 -15.891 1 76.19 86 ARG B O 1
ATOM 3717 N N . TYR B 1 87 ? 7.281 -22.859 -16.375 1 81.31 87 TYR B N 1
ATOM 3718 C CA . TYR B 1 87 ? 8.164 -23.703 -15.578 1 81.31 87 TYR B CA 1
ATOM 3719 C C . TYR B 1 87 ? 8.516 -24.984 -16.328 1 81.31 87 TYR B C 1
ATOM 3721 O O . TYR B 1 87 ? 7.812 -25.375 -17.266 1 81.31 87 TYR B O 1
ATOM 3729 N N . THR B 1 88 ? 9.633 -25.531 -15.938 1 82.75 88 THR B N 1
ATOM 3730 C CA . THR B 1 88 ? 10.023 -26.844 -16.453 1 82.75 88 THR B CA 1
ATOM 3731 C C . THR B 1 88 ? 10.516 -27.734 -15.32 1 82.75 88 THR B C 1
ATOM 3733 O O . THR B 1 88 ? 11.039 -27.25 -14.312 1 82.75 88 THR B O 1
ATOM 3736 N N . ILE B 1 89 ? 10.203 -28.984 -15.438 1 85.94 89 ILE B N 1
ATOM 3737 C CA . ILE B 1 89 ? 10.797 -30.016 -14.602 1 85.94 89 ILE B CA 1
ATOM 3738 C C . ILE B 1 89 ? 11.828 -30.812 -15.406 1 85.94 89 ILE B C 1
ATOM 3740 O O . ILE B 1 89 ? 11.508 -31.359 -16.469 1 85.94 89 ILE B O 1
ATOM 3744 N N . ALA B 1 90 ? 13.008 -30.766 -14.883 1 87.44 90 ALA B N 1
ATOM 3745 C CA . ALA B 1 90 ? 14.102 -31.422 -15.594 1 87.44 90 ALA B CA 1
ATOM 3746 C C . ALA B 1 90 ? 14.812 -32.438 -14.695 1 87.44 90 ALA B C 1
ATOM 3748 O O . ALA B 1 90 ? 14.766 -32.312 -13.469 1 87.44 90 ALA B O 1
ATOM 3749 N N . ARG B 1 91 ? 15.367 -33.375 -15.367 1 89 91 ARG B N 1
ATOM 3750 C CA . ARG B 1 91 ? 16.172 -34.375 -14.664 1 89 91 ARG B CA 1
ATOM 3751 C C . ARG B 1 91 ? 17.656 -34.094 -14.859 1 89 91 ARG B C 1
ATOM 3753 O O . ARG B 1 91 ? 18.109 -33.812 -15.969 1 89 91 ARG B O 1
ATOM 3760 N N . ILE B 1 92 ? 18.359 -34.188 -13.758 1 90.25 92 ILE B N 1
ATOM 3761 C CA . ILE B 1 92 ? 19.812 -34.031 -13.859 1 90.25 92 ILE B CA 1
ATOM 3762 C C . ILE B 1 92 ? 20.422 -35.25 -14.5 1 90.25 92 ILE B C 1
ATOM 3764 O O . ILE B 1 92 ? 20.297 -36.375 -13.969 1 90.25 92 ILE B O 1
ATOM 3768 N N . ILE B 1 93 ? 21.109 -35.094 -15.57 1 92.56 93 ILE B N 1
ATOM 3769 C CA . ILE B 1 93 ? 21.672 -36.219 -16.266 1 92.56 93 ILE B CA 1
ATOM 3770 C C . ILE B 1 93 ? 23.188 -36.281 -16.047 1 92.56 93 ILE B C 1
ATOM 3772 O O . ILE B 1 93 ? 23.797 -37.344 -16.094 1 92.56 93 ILE B O 1
ATOM 3776 N N . SER B 1 94 ? 23.797 -35.094 -15.891 1 90.06 94 SER B N 1
ATOM 3777 C CA . SER B 1 94 ? 25.219 -35.031 -15.578 1 90.06 94 SER B CA 1
ATOM 3778 C C . SER B 1 94 ? 25.562 -33.781 -14.797 1 90.06 94 SER B C 1
ATOM 3780 O O . SER B 1 94 ? 24.766 -32.812 -14.766 1 90.06 94 SER B O 1
ATOM 3782 N N . LYS B 1 95 ? 26.594 -33.781 -14.062 1 88.25 95 LYS B N 1
ATOM 3783 C CA . LYS B 1 95 ? 27.062 -32.625 -13.312 1 88.25 95 LYS B CA 1
ATOM 3784 C C . LYS B 1 95 ? 28.562 -32.438 -13.453 1 88.25 95 LYS B C 1
ATOM 3786 O O . LYS B 1 95 ? 29.312 -33.438 -13.492 1 88.25 95 LYS B O 1
ATOM 3791 N N . ARG B 1 96 ? 28.922 -31.266 -13.531 1 85.06 96 ARG B N 1
ATOM 3792 C CA . ARG B 1 96 ? 30.344 -30.953 -13.617 1 85.06 96 ARG B CA 1
ATOM 3793 C C . ARG B 1 96 ? 31.047 -31.25 -12.297 1 85.06 96 ARG B C 1
ATOM 3795 O O . ARG B 1 96 ? 30.422 -31.172 -11.234 1 85.06 96 ARG B O 1
ATOM 3802 N N . ILE B 1 97 ? 32.312 -31.531 -12.445 1 79.81 97 ILE B N 1
ATOM 3803 C CA . ILE B 1 97 ? 33.094 -31.75 -11.25 1 79.81 97 ILE B CA 1
ATOM 3804 C C . ILE B 1 97 ? 33.156 -30.469 -10.43 1 79.81 97 ILE B C 1
ATOM 3806 O O . ILE B 1 97 ? 33.312 -29.375 -10.984 1 79.81 97 ILE B O 1
ATOM 3810 N N . GLY B 1 98 ? 32.938 -30.531 -9.164 1 79.38 98 GLY B N 1
ATOM 3811 C CA . GLY B 1 98 ? 33.031 -29.391 -8.281 1 79.38 98 GLY B CA 1
ATOM 3812 C C . GLY B 1 98 ? 31.703 -28.797 -7.898 1 79.38 98 GLY B C 1
ATOM 3813 O O . GLY B 1 98 ? 31.625 -27.953 -7.008 1 79.38 98 GLY B O 1
ATOM 3814 N N . VAL B 1 99 ? 30.703 -29.188 -8.641 1 83.38 99 VAL B N 1
ATOM 3815 C CA . VAL B 1 99 ? 29.375 -28.719 -8.273 1 83.38 99 VAL B CA 1
ATOM 3816 C C . VAL B 1 99 ? 28.969 -29.297 -6.918 1 83.38 99 VAL B C 1
ATOM 3818 O O . VAL B 1 99 ? 29.328 -30.438 -6.59 1 83.38 99 VAL B O 1
ATOM 3821 N N . HIS B 1 100 ? 28.375 -28.5 -6.184 1 84.69 100 HIS B N 1
ATOM 3822 C CA . HIS B 1 100 ? 28 -28.891 -4.832 1 84.69 100 HIS B CA 1
ATOM 3823 C C . HIS B 1 100 ? 27.328 -30.266 -4.82 1 84.69 100 HIS B C 1
ATOM 3825 O O . HIS B 1 100 ? 26.5 -30.562 -5.684 1 84.69 100 HIS B O 1
ATOM 3831 N N . PRO B 1 101 ? 27.594 -31.094 -3.869 1 84.62 101 PRO B N 1
ATOM 3832 C CA . PRO B 1 101 ? 27.156 -32.469 -3.842 1 84.62 101 PRO B CA 1
ATOM 3833 C C . PRO B 1 101 ? 25.641 -32.625 -3.621 1 84.62 101 PRO B C 1
ATOM 3835 O O . PRO B 1 101 ? 25.078 -33.688 -3.807 1 84.62 101 PRO B O 1
ATOM 3838 N N . ILE B 1 102 ? 24.984 -31.562 -3.314 1 86.19 102 ILE B N 1
ATOM 3839 C CA . ILE B 1 102 ? 23.547 -31.625 -3.09 1 86.19 102 ILE B CA 1
ATOM 3840 C C . ILE B 1 102 ? 22.828 -32 -4.387 1 86.19 102 ILE B C 1
ATOM 3842 O O . ILE B 1 102 ? 21.734 -32.562 -4.359 1 86.19 102 ILE B O 1
ATOM 3846 N N . TRP B 1 103 ? 23.484 -31.641 -5.422 1 88.75 103 TRP B N 1
ATOM 3847 C CA . TRP B 1 103 ? 22.922 -31.969 -6.73 1 88.75 103 TRP B CA 1
ATOM 3848 C C . TRP B 1 103 ? 23.344 -33.375 -7.164 1 88.75 103 TRP B C 1
ATOM 3850 O O . TRP B 1 103 ? 24.531 -33.656 -7.309 1 88.75 103 TRP B O 1
ATOM 3860 N N . GLU B 1 104 ? 22.375 -34.25 -7.34 1 88.44 104 GLU B N 1
ATOM 3861 C CA . GLU B 1 104 ? 22.688 -35.625 -7.715 1 88.44 104 GLU B CA 1
ATOM 3862 C C . GLU B 1 104 ? 22.062 -36 -9.055 1 88.44 104 GLU B C 1
ATOM 3864 O O . GLU B 1 104 ? 20.969 -35.5 -9.391 1 88.44 104 GLU B O 1
ATOM 3869 N N . ILE B 1 105 ? 22.734 -36.875 -9.68 1 89.38 105 ILE B N 1
ATOM 3870 C CA . ILE B 1 105 ? 22.234 -37.375 -10.953 1 89.38 105 ILE B CA 1
ATOM 3871 C C . ILE B 1 105 ? 20.891 -38.062 -10.734 1 89.38 105 ILE B C 1
ATOM 3873 O O . ILE B 1 105 ? 20.719 -38.812 -9.773 1 89.38 105 ILE B O 1
ATOM 3877 N N . ASN B 1 106 ? 19.953 -37.719 -11.602 1 88.81 106 ASN B N 1
ATOM 3878 C CA . ASN B 1 106 ? 18.594 -38.281 -11.609 1 88.81 106 ASN B CA 1
ATOM 3879 C C . ASN B 1 106 ? 17.672 -37.5 -10.688 1 88.81 106 ASN B C 1
ATOM 3881 O O . ASN B 1 106 ? 16.469 -37.75 -10.648 1 88.81 106 ASN B O 1
ATOM 3885 N N . ASP B 1 107 ? 18.188 -36.594 -9.953 1 89.5 107 ASP B N 1
ATOM 3886 C CA . ASP B 1 107 ? 17.297 -35.656 -9.25 1 89.5 107 ASP B CA 1
ATOM 3887 C C . ASP B 1 107 ? 16.438 -34.875 -10.234 1 89.5 107 ASP B C 1
ATOM 3889 O O . ASP B 1 107 ? 16.844 -34.625 -11.375 1 89.5 107 ASP B O 1
ATOM 3893 N N . LEU B 1 108 ? 15.281 -34.594 -9.797 1 89.06 108 LEU B N 1
ATOM 3894 C CA . LEU B 1 108 ? 14.453 -33.688 -10.555 1 89.06 108 LEU B CA 1
ATOM 3895 C C . LEU B 1 108 ? 14.594 -32.25 -10.023 1 89.06 108 LEU B C 1
ATOM 3897 O O . LEU B 1 108 ? 14.742 -32.062 -8.82 1 89.06 108 LEU B O 1
ATOM 3901 N N . ILE B 1 109 ? 14.586 -31.344 -10.953 1 89.5 109 ILE B N 1
ATOM 3902 C CA . ILE B 1 109 ? 14.672 -29.938 -10.555 1 89.5 109 ILE B CA 1
ATOM 3903 C C . ILE B 1 109 ? 13.594 -29.125 -11.273 1 89.5 109 ILE B C 1
ATOM 3905 O O . ILE B 1 109 ? 13.258 -29.422 -12.422 1 89.5 109 ILE B O 1
ATOM 3909 N N . ILE B 1 110 ? 13.078 -28.156 -10.578 1 88.5 110 ILE B N 1
ATOM 3910 C CA . ILE B 1 110 ? 12.109 -27.234 -11.156 1 88.5 110 ILE B CA 1
ATOM 3911 C C . ILE B 1 110 ? 12.781 -25.891 -11.43 1 88.5 110 ILE B C 1
ATOM 3913 O O . ILE B 1 110 ? 13.477 -25.344 -10.57 1 88.5 110 ILE B O 1
ATOM 3917 N N . LEU B 1 111 ? 12.555 -25.438 -12.648 1 85.12 111 LEU B N 1
ATOM 3918 C CA . LEU B 1 111 ? 13.148 -24.172 -13.086 1 85.12 111 LEU B CA 1
ATOM 3919 C C . LEU B 1 111 ? 12.086 -23.25 -13.688 1 85.12 111 LEU B C 1
ATOM 3921 O O . LEU B 1 111 ? 11.125 -23.734 -14.305 1 85.12 111 LEU B O 1
ATOM 3925 N N . SER B 1 112 ? 12.273 -21.984 -13.438 1 78.81 112 SER B N 1
ATOM 3926 C CA . SER B 1 112 ? 11.477 -21.016 -14.18 1 78.81 112 SER B CA 1
ATOM 3927 C C . SER B 1 112 ? 12.031 -20.797 -15.578 1 78.81 112 SER B C 1
ATOM 3929 O O . SER B 1 112 ? 13.25 -20.75 -15.773 1 78.81 112 SER B O 1
ATOM 3931 N N . ILE B 1 113 ? 11.172 -20.844 -16.641 1 71 113 ILE B N 1
ATOM 3932 C CA . ILE B 1 113 ? 11.578 -20.75 -18.031 1 71 113 ILE B CA 1
ATOM 3933 C C . ILE B 1 113 ? 11.586 -19.281 -18.469 1 71 113 ILE B C 1
ATOM 3935 O O . ILE B 1 113 ? 12 -18.953 -19.578 1 71 113 ILE B O 1
ATOM 3939 N N . ASN B 1 114 ? 12.039 -18.328 -17.688 1 60.78 114 ASN B N 1
ATOM 3940 C CA . ASN B 1 114 ? 12.094 -16.922 -18.031 1 60.78 114 ASN B CA 1
ATOM 3941 C C . ASN B 1 114 ? 12.523 -16.703 -19.469 1 60.78 114 ASN B C 1
ATOM 3943 O O . ASN B 1 114 ? 13.664 -16.328 -19.734 1 60.78 114 ASN B O 1
ATOM 3947 N N . ASN B 1 115 ? 11.672 -16.969 -20.562 1 53.47 115 ASN B N 1
ATOM 3948 C CA . ASN B 1 115 ? 11.891 -16.688 -21.969 1 53.47 115 ASN B CA 1
ATOM 3949 C C . ASN B 1 115 ? 12.805 -17.734 -22.625 1 53.47 115 ASN B C 1
ATOM 3951 O O . ASN B 1 115 ? 13.383 -17.469 -23.672 1 53.47 115 ASN B O 1
ATOM 3955 N N . LEU B 1 116 ? 13.102 -18.766 -21.906 1 61.12 116 LEU B N 1
ATOM 3956 C CA . LEU B 1 116 ? 13.906 -19.844 -22.484 1 61.12 116 LEU B CA 1
ATOM 3957 C C . LEU B 1 116 ? 13.062 -20.719 -23.422 1 61.12 116 LEU B C 1
ATOM 3959 O O . LEU B 1 116 ? 11.914 -21.031 -23.109 1 61.12 116 LEU B O 1
ATOM 3963 N N . LYS B 1 117 ? 13.547 -20.766 -24.625 1 63.97 117 LYS B N 1
ATOM 3964 C CA . LYS B 1 117 ? 12.891 -21.688 -25.562 1 63.97 117 LYS B CA 1
ATOM 3965 C C . LYS B 1 117 ? 13.375 -23.125 -25.344 1 63.97 117 LYS B C 1
ATOM 3967 O O . LYS B 1 117 ? 14.445 -23.5 -25.828 1 63.97 117 LYS B O 1
ATOM 3972 N N . LEU B 1 118 ? 12.719 -23.844 -24.5 1 70.56 118 LEU B N 1
ATOM 3973 C CA . LEU B 1 118 ? 13.062 -25.234 -24.203 1 70.56 118 LEU B CA 1
ATOM 3974 C C . LEU B 1 118 ? 12.078 -26.188 -24.875 1 70.56 118 LEU B C 1
ATOM 3976 O O . LEU B 1 118 ? 10.93 -25.828 -25.125 1 70.56 118 LEU B O 1
ATOM 3980 N N . LYS B 1 119 ? 12.68 -27.234 -25.328 1 71.56 119 LYS B N 1
ATOM 3981 C CA . LYS B 1 119 ? 11.844 -28.297 -25.906 1 71.56 119 LYS B CA 1
ATOM 3982 C C . LYS B 1 119 ? 11.844 -29.531 -25.031 1 71.56 119 LYS B C 1
ATOM 3984 O O . LYS B 1 119 ? 12.844 -29.828 -24.359 1 71.56 119 LYS B O 1
ATOM 3989 N N . LEU B 1 120 ? 10.742 -30.188 -25.094 1 75.69 120 LEU B N 1
ATOM 3990 C CA . LEU B 1 120 ? 10.641 -31.438 -24.344 1 75.69 120 LEU B CA 1
ATOM 3991 C C . LEU B 1 120 ? 11.719 -32.406 -24.797 1 75.69 120 LEU B C 1
ATOM 3993 O O . LEU B 1 120 ? 12.016 -32.531 -25.984 1 75.69 120 LEU B O 1
ATOM 3997 N N . ASP B 1 121 ? 12.273 -33.094 -23.875 1 72.44 121 ASP B N 1
ATOM 3998 C CA . ASP B 1 121 ? 13.258 -34.156 -24.062 1 72.44 121 ASP B CA 1
ATOM 3999 C C . ASP B 1 121 ? 14.586 -33.594 -24.562 1 72.44 121 ASP B C 1
ATOM 4001 O O . ASP B 1 121 ? 15.445 -34.344 -25.031 1 72.44 121 ASP B O 1
ATOM 4005 N N . GLU B 1 122 ? 14.664 -32.312 -24.469 1 79 122 GLU B N 1
ATOM 4006 C CA . GLU B 1 122 ? 15.922 -31.688 -24.844 1 79 122 GLU B CA 1
ATOM 4007 C C . GLU B 1 122 ? 16.891 -31.656 -23.672 1 79 122 GLU B C 1
ATOM 4009 O O . GLU B 1 122 ? 16.484 -31.531 -22.516 1 79 122 GLU B O 1
ATOM 4014 N N . ASN B 1 123 ? 18.141 -31.922 -24.062 1 84.5 123 ASN B N 1
ATOM 4015 C CA . ASN B 1 123 ? 19.188 -31.734 -23.078 1 84.5 123 ASN B CA 1
ATOM 4016 C C . ASN B 1 123 ? 19.672 -30.281 -23.031 1 84.5 123 ASN B C 1
ATOM 4018 O O . ASN B 1 123 ? 19.797 -29.641 -24.078 1 84.5 123 ASN B O 1
ATOM 4022 N N . PHE B 1 124 ? 19.75 -29.828 -21.844 1 83.31 124 PHE B N 1
ATOM 4023 C CA . PHE B 1 124 ? 20.125 -28.438 -21.688 1 83.31 124 PHE B CA 1
ATOM 4024 C C . PHE B 1 124 ? 21.25 -28.297 -20.656 1 83.31 124 PHE B C 1
ATOM 4026 O O . PHE B 1 124 ? 21.219 -28.938 -19.609 1 83.31 124 PHE B O 1
ATOM 4033 N N . ASN B 1 125 ? 22.312 -27.609 -21 1 82.62 125 ASN B N 1
ATOM 4034 C CA . ASN B 1 125 ? 23.391 -27.297 -20.078 1 82.62 125 ASN B CA 1
ATOM 4035 C C . ASN B 1 125 ? 23.031 -26.109 -19.172 1 82.62 125 ASN B C 1
ATOM 4037 O O . ASN B 1 125 ? 22.938 -24.984 -19.641 1 82.62 125 ASN B O 1
ATOM 4041 N N . PHE B 1 126 ? 22.906 -26.453 -17.875 1 79.81 126 PHE B N 1
ATOM 4042 C CA . PHE B 1 126 ? 22.484 -25.453 -16.906 1 79.81 126 PHE B CA 1
ATOM 4043 C C . PHE B 1 126 ? 23.688 -24.875 -16.172 1 79.81 126 PHE B C 1
ATOM 4045 O O . PHE B 1 126 ? 24.469 -25.625 -15.57 1 79.81 126 PHE B O 1
ATOM 4052 N N . THR B 1 127 ? 23.797 -23.547 -16.172 1 71.69 127 THR B N 1
ATOM 4053 C CA . THR B 1 127 ? 25.047 -22.922 -15.75 1 71.69 127 THR B CA 1
ATOM 4054 C C . THR B 1 127 ? 24.938 -22.406 -14.32 1 71.69 127 THR B C 1
ATOM 4056 O O . THR B 1 127 ? 25.953 -22.109 -13.68 1 71.69 127 THR B O 1
ATOM 4059 N N . ASN B 1 128 ? 23.766 -22.281 -13.859 1 78 128 ASN B N 1
ATOM 4060 C CA . ASN B 1 128 ? 23.625 -21.656 -12.547 1 78 128 ASN B CA 1
ATOM 4061 C C . ASN B 1 128 ? 22.578 -22.359 -11.688 1 78 128 ASN B C 1
ATOM 4063 O O . ASN B 1 128 ? 21.391 -22.203 -11.906 1 78 128 ASN B O 1
ATOM 4067 N N . THR B 1 129 ? 23.109 -23.031 -10.703 1 77.5 129 THR B N 1
ATOM 4068 C CA . THR B 1 129 ? 22.219 -23.797 -9.844 1 77.5 129 THR B CA 1
ATOM 4069 C C . THR B 1 129 ? 21.391 -22.875 -8.945 1 77.5 129 THR B C 1
ATOM 4071 O O . THR B 1 129 ? 20.406 -23.312 -8.352 1 77.5 129 THR B O 1
ATOM 4074 N N . THR B 1 130 ? 21.719 -21.578 -8.914 1 74.25 130 THR B N 1
ATOM 4075 C CA . THR B 1 130 ? 20.984 -20.641 -8.07 1 74.25 130 THR B CA 1
ATOM 4076 C C . THR B 1 130 ? 19.594 -20.391 -8.633 1 74.25 130 THR B C 1
ATOM 4078 O O . THR B 1 130 ? 18.703 -19.906 -7.922 1 74.25 130 THR B O 1
ATOM 4081 N N . ASN B 1 131 ? 19.328 -20.797 -9.867 1 76.88 131 ASN B N 1
ATOM 4082 C CA . ASN B 1 131 ? 18.047 -20.547 -10.508 1 76.88 131 ASN B CA 1
ATOM 4083 C C . ASN B 1 131 ? 17.094 -21.719 -10.312 1 76.88 131 ASN B C 1
ATOM 4085 O O . ASN B 1 131 ? 15.945 -21.688 -10.766 1 76.88 131 ASN B O 1
ATOM 4089 N N . VAL B 1 132 ? 17.656 -22.734 -9.656 1 84.94 132 VAL B N 1
ATOM 4090 C CA . VAL B 1 132 ? 16.781 -23.859 -9.352 1 84.94 132 VAL B CA 1
ATOM 4091 C C . VAL B 1 132 ? 15.805 -23.484 -8.242 1 84.94 132 VAL B C 1
ATOM 4093 O O . VAL B 1 132 ? 16.219 -23.047 -7.168 1 84.94 132 VAL B O 1
ATOM 4096 N N . LEU B 1 133 ? 14.562 -23.672 -8.484 1 84.88 133 LEU B N 1
ATOM 4097 C CA . LEU B 1 133 ? 13.539 -23.312 -7.52 1 84.88 133 LEU B CA 1
ATOM 4098 C C . LEU B 1 133 ? 13.328 -24.422 -6.492 1 84.88 133 LEU B C 1
ATOM 4100 O O . LEU B 1 133 ? 13.102 -24.141 -5.312 1 84.88 133 LEU B O 1
ATOM 4104 N N . PHE B 1 134 ? 13.383 -25.594 -7.016 1 88.19 134 PHE B N 1
ATOM 4105 C CA . PHE B 1 134 ? 13.055 -26.719 -6.148 1 88.19 134 PHE B CA 1
ATOM 4106 C C . PHE B 1 134 ? 13.703 -28 -6.66 1 88.19 134 PHE B C 1
ATOM 4108 O O . PHE B 1 134 ? 13.711 -28.25 -7.863 1 88.19 134 PHE B O 1
ATOM 4115 N N . ARG B 1 135 ? 14.281 -28.703 -5.734 1 88.62 135 ARG B N 1
ATOM 4116 C CA . ARG B 1 135 ? 14.898 -29.984 -6.035 1 88.62 135 ARG B CA 1
ATOM 4117 C C . ARG B 1 135 ? 14.102 -31.141 -5.43 1 88.62 135 ARG B C 1
ATOM 4119 O O . ARG B 1 135 ? 13.695 -31.078 -4.266 1 88.62 135 ARG B O 1
ATOM 4126 N N . ILE B 1 136 ? 13.836 -32.125 -6.215 1 86.06 136 ILE B N 1
ATOM 4127 C CA . ILE B 1 136 ? 13.195 -33.375 -5.762 1 86.06 136 ILE B CA 1
ATOM 4128 C C . ILE B 1 136 ? 14.188 -34.531 -5.859 1 86.06 136 ILE B C 1
ATOM 4130 O O . ILE B 1 136 ? 14.43 -35.062 -6.949 1 86.06 136 ILE B O 1
ATOM 4134 N N . PRO B 1 137 ? 14.672 -34.938 -4.754 1 86 137 PRO B N 1
ATOM 4135 C CA . PRO B 1 137 ? 15.656 -36 -4.789 1 86 137 PRO B CA 1
ATOM 4136 C C . PRO B 1 137 ? 15.086 -37.312 -5.367 1 86 137 PRO B C 1
ATOM 4138 O O . PRO B 1 137 ? 13.922 -37.625 -5.125 1 86 137 PRO B O 1
ATOM 4141 N N . PHE B 1 138 ? 15.898 -38.031 -6.098 1 78.12 138 PHE B N 1
ATOM 4142 C CA . PHE B 1 138 ? 15.5 -39.281 -6.75 1 78.12 138 PHE B CA 1
ATOM 4143 C C . PHE B 1 138 ? 15.109 -40.312 -5.719 1 78.12 138 PHE B C 1
ATOM 4145 O O . PHE B 1 138 ? 14.172 -41.094 -5.938 1 78.12 138 PHE B O 1
ATOM 4152 N N . ASN B 1 139 ? 15.773 -40.438 -4.586 1 67.5 139 ASN B N 1
ATOM 4153 C CA . ASN B 1 139 ? 15.539 -41.5 -3.594 1 67.5 139 ASN B CA 1
ATOM 4154 C C . ASN B 1 139 ? 14.352 -41.156 -2.699 1 67.5 139 ASN B C 1
ATOM 4156 O O . ASN B 1 139 ? 14.016 -41.906 -1.789 1 67.5 139 ASN B O 1
ATOM 4160 N N . SER B 1 140 ? 13.742 -40.062 -2.836 1 60 140 SER B N 1
ATOM 4161 C CA . SER B 1 140 ? 12.625 -39.75 -1.95 1 60 140 SER B CA 1
ATOM 4162 C C . SER B 1 140 ? 11.375 -40.531 -2.312 1 60 140 SER B C 1
ATOM 4164 O O . SER B 1 140 ? 10.977 -40.594 -3.479 1 60 140 SER B O 1
ATOM 4166 N N . ILE B 1 141 ? 11.18 -41.844 -1.838 1 49.59 141 ILE B N 1
ATOM 4167 C CA . ILE B 1 141 ? 10.18 -42.875 -2.012 1 49.59 141 ILE B CA 1
ATOM 4168 C C . ILE B 1 141 ? 8.82 -42.25 -2.295 1 49.59 141 ILE B C 1
ATOM 4170 O O . ILE B 1 141 ? 8.062 -42.75 -3.129 1 49.59 141 ILE B O 1
ATOM 4174 N N . SER B 1 142 ? 8.289 -41.625 -1.401 1 47.97 142 SER B N 1
ATOM 4175 C CA . SER B 1 142 ? 6.859 -41.375 -1.223 1 47.97 142 SER B CA 1
ATOM 4176 C C . SER B 1 142 ? 6.297 -40.531 -2.373 1 47.97 142 SER B C 1
ATOM 4178 O O . SER B 1 142 ? 5.18 -40.781 -2.832 1 47.97 142 SER B O 1
ATOM 4180 N N . LEU B 1 143 ? 6.672 -39.5 -2.576 1 50.91 143 LEU B N 1
ATOM 4181 C CA . LEU B 1 143 ? 5.934 -38.469 -3.33 1 50.91 143 LEU B CA 1
ATOM 4182 C C . LEU B 1 143 ? 6.141 -38.656 -4.832 1 50.91 143 LEU B C 1
ATOM 4184 O O . LEU B 1 143 ? 5.184 -38.594 -5.605 1 50.91 143 LEU B O 1
ATOM 4188 N N . SER B 1 144 ? 7.5 -38.406 -5.336 1 51.72 144 SER B N 1
ATOM 4189 C CA . SER B 1 144 ? 7.957 -37.344 -6.238 1 51.72 144 SER B CA 1
ATOM 4190 C C . SER B 1 144 ? 7.883 -37.781 -7.695 1 51.72 144 SER B C 1
ATOM 4192 O O . SER B 1 144 ? 7.484 -37.031 -8.57 1 51.72 144 SER B O 1
ATOM 4194 N N . HIS B 1 145 ? 8.547 -38.969 -8.086 1 58.38 145 HIS B N 1
ATOM 4195 C CA . HIS B 1 145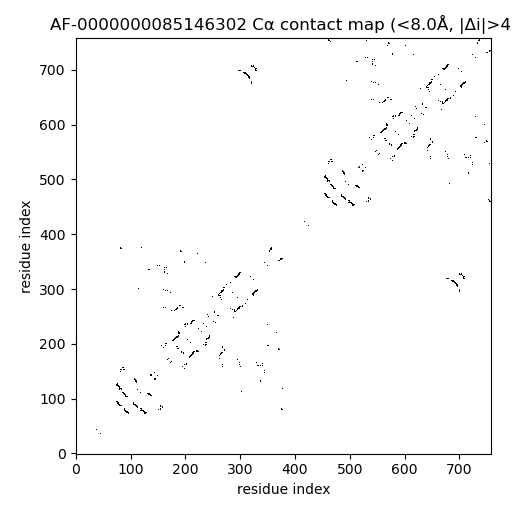 ? 8.789 -39.062 -9.516 1 58.38 145 HIS B CA 1
ATOM 4196 C C . HIS B 1 145 ? 7.57 -39.625 -10.242 1 58.38 145 HIS B C 1
ATOM 4198 O O . HIS B 1 145 ? 7.672 -40.062 -11.391 1 58.38 145 HIS B O 1
ATOM 4204 N N . ASN B 1 146 ? 6.395 -39.438 -9.414 1 75.44 146 ASN B N 1
ATOM 4205 C CA . ASN B 1 146 ? 5.125 -39.844 -10.016 1 75.44 146 ASN B CA 1
ATOM 4206 C C . ASN B 1 146 ? 4.633 -38.812 -11.023 1 75.44 146 ASN B C 1
ATOM 4208 O O . ASN B 1 146 ? 4.617 -37.625 -10.734 1 75.44 146 ASN B O 1
ATOM 4212 N N . HIS B 1 147 ? 4.281 -39.344 -12.148 1 76.06 147 HIS B N 1
ATOM 4213 C CA . HIS B 1 147 ? 3.834 -38.531 -13.258 1 76.06 147 HIS B CA 1
ATOM 4214 C C . HIS B 1 147 ? 2.67 -37.625 -12.852 1 76.06 147 HIS B C 1
ATOM 4216 O O . HIS B 1 147 ? 2.654 -36.438 -13.164 1 76.06 147 HIS B O 1
ATOM 4222 N N . ASP B 1 148 ? 1.745 -38.25 -12.117 1 76.75 148 ASP B N 1
ATOM 4223 C CA . ASP B 1 148 ? 0.555 -37.5 -11.719 1 76.75 148 ASP B CA 1
ATOM 4224 C C . ASP B 1 148 ? 0.918 -36.312 -10.805 1 76.75 148 ASP B C 1
ATOM 4226 O O . ASP B 1 148 ? 0.371 -35.219 -10.938 1 76.75 148 ASP B O 1
ATOM 4230 N N . TYR B 1 149 ? 1.815 -36.562 -9.828 1 83 149 TYR B N 1
ATOM 4231 C CA . TYR B 1 149 ? 2.271 -35.5 -8.914 1 83 149 TYR B CA 1
ATOM 4232 C C . TYR B 1 149 ? 2.977 -34.406 -9.672 1 83 149 TYR B C 1
ATOM 4234 O O . TYR B 1 149 ? 2.691 -33.219 -9.461 1 83 149 TYR B O 1
ATOM 4242 N N . LEU B 1 150 ? 3.877 -34.75 -10.57 1 82.75 150 LEU B N 1
ATOM 4243 C CA . LEU B 1 150 ? 4.695 -33.781 -11.273 1 82.75 150 LEU B CA 1
ATOM 4244 C C . LEU B 1 150 ? 3.84 -32.906 -12.195 1 82.75 150 LEU B C 1
ATOM 4246 O O . LEU B 1 150 ? 4.055 -31.703 -12.289 1 82.75 150 LEU B O 1
ATOM 4250 N N . VAL B 1 151 ? 2.883 -33.5 -12.82 1 79.06 151 VAL B N 1
ATOM 4251 C CA . VAL B 1 151 ? 1.987 -32.781 -13.711 1 79.06 151 VAL B CA 1
ATOM 4252 C C . VAL B 1 151 ? 1.135 -31.812 -12.906 1 79.06 151 VAL B C 1
ATOM 4254 O O . VAL B 1 151 ? 0.965 -30.656 -13.305 1 79.06 151 VAL B O 1
ATOM 4257 N N . LYS B 1 152 ? 0.604 -32.312 -11.82 1 82.5 152 LYS B N 1
ATOM 4258 C CA . LYS B 1 152 ? -0.212 -31.453 -10.969 1 82.5 152 LYS B CA 1
ATOM 4259 C C . LYS B 1 152 ? 0.607 -30.297 -10.406 1 82.5 152 LYS B C 1
ATOM 4261 O O . LYS B 1 152 ? 0.127 -29.172 -10.344 1 82.5 152 LYS B O 1
ATOM 4266 N N . LEU B 1 153 ? 1.83 -30.656 -9.977 1 86.25 153 LEU B N 1
ATOM 4267 C CA . LEU B 1 153 ? 2.711 -29.625 -9.43 1 86.25 153 LEU B CA 1
ATOM 4268 C C . LEU B 1 153 ? 2.988 -28.547 -10.461 1 86.25 153 LEU B C 1
ATOM 4270 O O . LEU B 1 153 ? 2.832 -27.359 -10.18 1 86.25 153 LEU B O 1
ATOM 4274 N N . LEU B 1 154 ? 3.355 -28.906 -11.617 1 82.62 154 LEU B N 1
ATOM 4275 C CA . LEU B 1 154 ? 3.656 -27.953 -12.68 1 82.62 154 LEU B CA 1
ATOM 4276 C C . LEU B 1 154 ? 2.428 -27.109 -13.023 1 82.62 154 LEU B C 1
ATOM 4278 O O . LEU B 1 154 ? 2.549 -25.922 -13.328 1 82.62 154 LEU B O 1
ATOM 4282 N N . THR B 1 155 ? 1.288 -27.766 -12.984 1 80 155 THR B N 1
ATOM 4283 C CA . THR B 1 155 ? 0.046 -27.078 -13.305 1 80 155 THR B CA 1
ATOM 4284 C C . THR B 1 155 ? -0.257 -26 -12.258 1 80 155 THR B C 1
ATOM 4286 O O . THR B 1 155 ? -0.58 -24.859 -12.609 1 80 155 THR B O 1
ATOM 4289 N N . VAL B 1 156 ? -0.163 -26.375 -11 1 84.5 156 VAL B N 1
ATOM 4290 C CA . VAL B 1 156 ? -0.47 -25.438 -9.922 1 84.5 156 VAL B CA 1
ATOM 4291 C C . VAL B 1 156 ? 0.537 -24.297 -9.938 1 84.5 156 VAL B C 1
ATOM 4293 O O . VAL B 1 156 ? 0.178 -23.141 -9.68 1 84.5 156 VAL B O 1
ATOM 4296 N N . LEU B 1 157 ? 1.741 -24.609 -10.281 1 84.25 157 LEU B N 1
ATOM 4297 C CA . LEU B 1 157 ? 2.76 -23.562 -10.352 1 84.25 157 LEU B CA 1
ATOM 4298 C C . LEU B 1 157 ? 2.465 -22.594 -11.5 1 84.25 157 LEU B C 1
ATOM 4300 O O . LEU B 1 157 ? 2.713 -21.406 -11.375 1 84.25 157 LEU B O 1
ATOM 4304 N N . ASN B 1 158 ? 1.945 -23.094 -12.539 1 79.81 158 ASN B N 1
ATOM 4305 C CA . ASN B 1 158 ? 1.665 -22.297 -13.727 1 79.81 158 ASN B CA 1
ATOM 4306 C C . ASN B 1 158 ? 0.59 -21.25 -13.453 1 79.81 158 ASN B C 1
ATOM 4308 O O . ASN B 1 158 ? 0.573 -20.188 -14.086 1 79.81 158 ASN B O 1
ATOM 4312 N N . VAL B 1 159 ? -0.302 -21.594 -12.586 1 81.62 159 VAL B N 1
ATOM 4313 C CA . VAL B 1 159 ? -1.393 -20.656 -12.32 1 81.62 159 VAL B CA 1
ATOM 4314 C C . VAL B 1 159 ? -1.089 -19.859 -11.062 1 81.62 159 VAL B C 1
ATOM 4316 O O . VAL B 1 159 ? -1.983 -19.594 -10.25 1 81.62 159 VAL B O 1
ATOM 4319 N N . ASN B 1 160 ? 0.096 -19.547 -10.711 1 87.19 160 ASN B N 1
ATOM 4320 C CA . ASN B 1 160 ? 0.604 -18.562 -9.758 1 87.19 160 ASN B CA 1
ATOM 4321 C C . ASN B 1 160 ? 0.489 -19.062 -8.32 1 87.19 160 ASN B C 1
ATOM 4323 O O . ASN B 1 160 ? 0.379 -18.266 -7.391 1 87.19 160 ASN B O 1
ATOM 4327 N N . ALA B 1 161 ? 0.543 -20.375 -8.109 1 90.12 161 ALA B N 1
ATOM 4328 C CA . ALA B 1 161 ? 0.415 -20.922 -6.766 1 90.12 161 ALA B CA 1
ATOM 4329 C C . ALA B 1 161 ? 1.494 -20.359 -5.84 1 90.12 161 ALA B C 1
ATOM 4331 O O . ALA B 1 161 ? 1.239 -20.094 -4.664 1 90.12 161 ALA B O 1
ATOM 4332 N N . ILE B 1 162 ? 2.699 -20.203 -6.375 1 90.62 162 ILE B N 1
ATOM 4333 C CA . ILE B 1 162 ? 3.793 -19.688 -5.562 1 90.62 162 ILE B CA 1
ATOM 4334 C C . ILE B 1 162 ? 3.488 -18.25 -5.137 1 90.62 162 ILE B C 1
ATOM 4336 O O . ILE B 1 162 ? 3.656 -17.891 -3.969 1 90.62 162 ILE B O 1
ATOM 4340 N N . GLY B 1 163 ? 3.061 -17.469 -6.051 1 91.5 163 GLY B N 1
ATOM 4341 C CA . GLY B 1 163 ? 2.689 -16.094 -5.746 1 91.5 163 GLY B CA 1
ATOM 4342 C C . GLY B 1 163 ? 1.559 -15.992 -4.742 1 91.5 163 GLY B C 1
ATOM 4343 O O . GLY B 1 163 ? 1.614 -15.172 -3.818 1 91.5 163 GLY B O 1
ATOM 4344 N N . TRP B 1 164 ? 0.543 -16.812 -4.918 1 94.25 164 TRP B N 1
ATOM 4345 C CA . TRP B 1 164 ? -0.57 -16.859 -3.977 1 94.25 164 TRP B CA 1
ATOM 4346 C C . TRP B 1 164 ? -0.084 -17.203 -2.574 1 94.25 164 TRP B C 1
ATOM 4348 O O . TRP B 1 164 ? -0.416 -16.516 -1.606 1 94.25 164 TRP B O 1
ATOM 4358 N N . ASN B 1 165 ? 0.664 -18.25 -2.537 1 94.62 165 ASN B N 1
ATOM 4359 C CA . ASN B 1 165 ? 1.152 -18.703 -1.237 1 94.62 165 ASN B CA 1
ATOM 4360 C C . ASN B 1 165 ? 1.96 -17.609 -0.538 1 94.62 165 ASN B C 1
ATOM 4362 O O . ASN B 1 165 ? 1.789 -17.375 0.661 1 94.62 165 ASN B O 1
ATOM 4366 N N . HIS B 1 166 ? 2.75 -16.984 -1.273 1 94.25 166 HIS B N 1
ATOM 4367 C CA . HIS B 1 166 ? 3.576 -15.922 -0.709 1 94.25 166 HIS B CA 1
ATOM 4368 C C . HIS B 1 166 ? 2.727 -14.734 -0.265 1 94.25 166 HIS B C 1
ATOM 4370 O O . HIS B 1 166 ? 2.924 -14.195 0.827 1 94.25 166 HIS B O 1
ATOM 4376 N N . ALA B 1 167 ? 1.828 -14.312 -1.098 1 95.12 167 ALA B N 1
ATOM 4377 C CA . ALA B 1 167 ? 0.96 -13.18 -0.809 1 95.12 167 ALA B CA 1
ATOM 4378 C C . ALA B 1 167 ? 0.151 -13.414 0.464 1 95.12 167 ALA B C 1
ATOM 4380 O O . ALA B 1 167 ? -0.033 -12.492 1.269 1 95.12 167 ALA B O 1
ATOM 4381 N N . LEU B 1 168 ? -0.288 -14.625 0.686 1 96 168 LEU B N 1
ATOM 4382 C CA . LEU B 1 168 ? -1.16 -14.969 1.805 1 96 168 LEU B CA 1
ATOM 4383 C C . LEU B 1 168 ? -0.353 -15.156 3.084 1 96 168 LEU B C 1
ATOM 4385 O O . LEU B 1 168 ? -0.886 -15.008 4.188 1 96 168 LEU B O 1
ATOM 4389 N N . ASN B 1 169 ? 0.925 -15.422 2.889 1 91.94 169 ASN B N 1
ATOM 4390 C CA . ASN B 1 169 ? 1.715 -15.812 4.051 1 91.94 169 ASN B CA 1
ATOM 4391 C C . ASN B 1 169 ? 2.592 -14.664 4.543 1 91.94 169 ASN B C 1
ATOM 4393 O O . ASN B 1 169 ? 3.033 -14.664 5.695 1 91.94 169 ASN B O 1
ATOM 4397 N N . GLN B 1 170 ? 2.85 -13.75 3.789 1 90.81 170 GLN B N 1
ATOM 4398 C CA . GLN B 1 170 ? 3.803 -12.719 4.184 1 90.81 170 GLN B CA 1
ATOM 4399 C C . GLN B 1 170 ? 3.232 -11.836 5.289 1 90.81 170 GLN B C 1
ATOM 4401 O O . GLN B 1 170 ? 2.023 -11.594 5.34 1 90.81 170 GLN B O 1
ATOM 4406 N N . PRO B 1 171 ? 4.141 -11.328 6.113 1 86.31 171 PRO B N 1
ATOM 4407 C CA . PRO B 1 171 ? 3.68 -10.555 7.273 1 86.31 171 PRO B CA 1
ATOM 4408 C C . PRO B 1 171 ? 2.916 -9.297 6.875 1 86.31 171 PRO B C 1
ATOM 4410 O O . PRO B 1 171 ? 1.998 -8.875 7.586 1 86.31 171 PRO B O 1
ATOM 4413 N N . ARG B 1 172 ? 3.195 -8.688 5.848 1 90.12 172 ARG B N 1
ATOM 4414 C CA . ARG B 1 172 ? 2.566 -7.445 5.418 1 90.12 172 ARG B CA 1
ATOM 4415 C C . ARG B 1 172 ? 1.1 -7.668 5.062 1 90.12 172 ARG B C 1
ATOM 4417 O O . ARG B 1 172 ? 0.331 -6.711 4.949 1 90.12 172 ARG B O 1
ATOM 4424 N N . SER B 1 173 ? 0.69 -8.883 4.781 1 91.75 173 SER B N 1
ATOM 4425 C CA . SER B 1 173 ? -0.677 -9.188 4.371 1 91.75 173 SER B CA 1
ATOM 4426 C C . SER B 1 173 ? -1.655 -9 5.527 1 91.75 173 SER B C 1
ATOM 4428 O O . SER B 1 173 ? -2.859 -8.859 5.309 1 91.75 173 SER B O 1
ATOM 4430 N N . GLN B 1 174 ? -1.182 -9.086 6.75 1 88.5 174 GLN B N 1
ATOM 4431 C CA . GLN B 1 174 ? -1.959 -8.969 7.98 1 88.5 174 GLN B CA 1
ATOM 4432 C C . GLN B 1 174 ? -3.008 -10.07 8.078 1 88.5 174 GLN B C 1
ATOM 4434 O O . GLN B 1 174 ? -4.078 -9.867 8.656 1 88.5 174 GLN B O 1
ATOM 4439 N N . LEU B 1 175 ? -2.762 -11.18 7.387 1 94.44 175 LEU B N 1
ATOM 4440 C CA . LEU B 1 175 ? -3.707 -12.289 7.383 1 94.44 175 LEU B CA 1
ATOM 4441 C C . LEU B 1 175 ? -3.344 -13.312 8.453 1 94.44 175 LEU B C 1
ATOM 4443 O O . LEU B 1 175 ? -2.174 -13.672 8.602 1 94.44 175 LEU B O 1
ATOM 4447 N N . ARG B 1 176 ? -4.367 -13.656 9.25 1 93.12 176 ARG B N 1
ATOM 4448 C CA . ARG B 1 176 ? -4.34 -14.711 10.258 1 93.12 176 ARG B CA 1
ATOM 4449 C C . ARG B 1 176 ? -5.598 -15.57 10.18 1 93.12 176 ARG B C 1
ATOM 4451 O O . ARG B 1 176 ? -6.613 -15.148 9.625 1 93.12 176 ARG B O 1
ATOM 4458 N N . PRO B 1 177 ? -5.422 -16.844 10.672 1 94.81 177 PRO B N 1
ATOM 4459 C CA . PRO B 1 177 ? -6.617 -17.688 10.633 1 94.81 177 PRO B CA 1
ATOM 4460 C C . PRO B 1 177 ? -7.859 -16.984 11.164 1 94.81 177 PRO B C 1
ATOM 4462 O O . PRO B 1 177 ? -7.785 -16.25 12.156 1 94.81 177 PRO B O 1
ATOM 4465 N N . GLY B 1 178 ? -8.938 -17.125 10.477 1 96.19 178 GLY B N 1
ATOM 4466 C CA . GLY B 1 178 ? -10.203 -16.547 10.891 1 96.19 178 GLY B CA 1
ATOM 4467 C C . GLY B 1 178 ? -10.5 -15.219 10.219 1 96.19 178 GLY B C 1
ATOM 4468 O O . GLY B 1 178 ? -11.641 -14.742 10.25 1 96.19 178 GLY B O 1
ATOM 4469 N N . LYS B 1 179 ? -9.539 -14.555 9.633 1 97.44 179 LYS B N 1
ATOM 4470 C CA . LYS B 1 179 ? -9.727 -13.266 8.969 1 97.44 179 LYS B CA 1
ATOM 4471 C C . LYS B 1 179 ? -10.273 -13.461 7.551 1 97.44 179 LYS B C 1
ATOM 4473 O O . LYS B 1 179 ? -10.023 -14.484 6.918 1 97.44 179 LYS B O 1
ATOM 4478 N N . TRP B 1 180 ? -10.961 -12.469 7.043 1 98.25 180 TRP B N 1
ATOM 4479 C CA . TRP B 1 180 ? -11.578 -12.516 5.719 1 98.25 180 TRP B CA 1
ATOM 4480 C C . TRP B 1 180 ? -10.578 -12.078 4.648 1 98.25 180 TRP B C 1
ATOM 4482 O O . TRP B 1 180 ? -9.891 -11.062 4.809 1 98.25 180 TRP B O 1
ATOM 4492 N N . VAL B 1 181 ? -10.531 -12.828 3.613 1 98.62 181 VAL B N 1
ATOM 4493 C CA . VAL B 1 181 ? -9.781 -12.445 2.418 1 98.62 181 VAL B CA 1
ATOM 4494 C C . VAL B 1 181 ? -10.703 -12.5 1.197 1 98.62 181 VAL B C 1
ATOM 4496 O O . VAL B 1 181 ? -11.492 -13.438 1.047 1 98.62 181 VAL B O 1
ATOM 4499 N N . LEU B 1 182 ? -10.711 -11.477 0.42 1 98.44 182 LEU B N 1
ATOM 4500 C CA . LEU B 1 182 ? -11.453 -11.422 -0.834 1 98.44 182 LEU B CA 1
ATOM 4501 C C . LEU B 1 182 ? -10.531 -11.664 -2.023 1 98.44 182 LEU B C 1
ATOM 4503 O O . LEU B 1 182 ? -9.469 -11.047 -2.127 1 98.44 182 LEU B O 1
ATOM 4507 N N . ILE B 1 183 ? -10.883 -12.539 -2.893 1 97.19 183 ILE B N 1
ATOM 4508 C CA . ILE B 1 183 ? -10.156 -12.844 -4.121 1 97.19 183 ILE B CA 1
ATOM 4509 C C . ILE B 1 183 ? -11.023 -12.508 -5.332 1 97.19 183 ILE B C 1
ATOM 4511 O O . ILE B 1 183 ? -11.969 -13.242 -5.648 1 97.19 183 ILE B O 1
ATOM 4515 N N . PRO B 1 184 ? -10.719 -11.391 -5.969 1 94.94 184 PRO B N 1
ATOM 4516 C CA . PRO B 1 184 ? -11.438 -11.07 -7.207 1 94.94 184 PRO B CA 1
ATOM 4517 C C . PRO B 1 184 ? -10.859 -11.789 -8.422 1 94.94 184 PRO B C 1
ATOM 4519 O O . PRO B 1 184 ? -9.656 -12.031 -8.492 1 94.94 184 PRO B O 1
ATOM 4522 N N . ALA B 1 185 ? -11.711 -12.125 -9.398 1 89.5 185 ALA B N 1
ATOM 4523 C CA . ALA B 1 185 ? -11.25 -12.773 -10.625 1 89.5 185 ALA B CA 1
ATOM 4524 C C . ALA B 1 185 ? -12.109 -12.375 -11.82 1 89.5 185 ALA B C 1
ATOM 4526 O O . ALA B 1 185 ? -13.312 -12.148 -11.68 1 89.5 185 ALA B O 1
ATOM 4527 N N . LEU B 1 186 ? -11.43 -12.305 -12.891 1 84.06 186 LEU B N 1
ATOM 4528 C CA . LEU B 1 186 ? -12.133 -12.102 -14.156 1 84.06 186 LEU B CA 1
ATOM 4529 C C . LEU B 1 186 ? -12.547 -13.438 -14.766 1 84.06 186 LEU B C 1
ATOM 4531 O O . LEU B 1 186 ? -11.797 -14.406 -14.719 1 84.06 186 LEU B O 1
ATOM 4535 N N . THR B 1 187 ? -13.672 -13.492 -15.359 1 77.88 187 THR B N 1
ATOM 4536 C CA . THR B 1 187 ? -14.172 -14.742 -15.922 1 77.88 187 THR B CA 1
ATOM 4537 C C . THR B 1 187 ? -13.812 -14.852 -17.406 1 77.88 187 THR B C 1
ATOM 4539 O O . THR B 1 187 ? -14.352 -15.695 -18.125 1 77.88 187 THR B O 1
ATOM 4542 N N . ASP B 1 188 ? -13.016 -14.031 -17.859 1 70.81 188 ASP B N 1
ATOM 4543 C CA . ASP B 1 188 ? -12.727 -13.953 -19.297 1 70.81 188 ASP B CA 1
ATOM 4544 C C . ASP B 1 188 ? -11.953 -15.18 -19.766 1 70.81 188 ASP B C 1
ATOM 4546 O O . ASP B 1 188 ? -12.031 -15.547 -20.938 1 70.81 188 ASP B O 1
ATOM 4550 N N . ASN B 1 189 ? -11.18 -15.742 -18.875 1 70 189 ASN B N 1
ATOM 4551 C CA . ASN B 1 189 ? -10.414 -16.922 -19.281 1 70 189 ASN B CA 1
ATOM 4552 C C . ASN B 1 189 ? -10.336 -17.938 -18.141 1 70 189 ASN B C 1
ATOM 4554 O O . ASN B 1 189 ? -10.461 -17.578 -16.969 1 70 189 ASN B O 1
ATOM 4558 N N . VAL B 1 190 ? -10.148 -19.125 -18.578 1 71.56 190 VAL B N 1
ATOM 4559 C CA . VAL B 1 190 ? -10.141 -20.266 -17.656 1 71.56 190 VAL B CA 1
ATOM 4560 C C . VAL B 1 190 ? -8.945 -20.156 -16.719 1 71.56 190 VAL B C 1
ATOM 4562 O O . VAL B 1 190 ? -9.031 -20.516 -15.547 1 71.56 190 VAL B O 1
ATOM 4565 N N . ASP B 1 191 ? -7.824 -19.578 -17.172 1 74.38 191 ASP B N 1
ATOM 4566 C CA . ASP B 1 191 ? -6.621 -19.484 -16.344 1 74.38 191 ASP B CA 1
ATOM 4567 C C . ASP B 1 191 ? -6.852 -18.562 -15.148 1 74.38 191 ASP B C 1
ATOM 4569 O O . ASP B 1 191 ? -6.383 -18.828 -14.039 1 74.38 191 ASP B O 1
ATOM 4573 N N . ASN B 1 192 ? -7.625 -17.547 -15.406 1 80.19 192 ASN B N 1
ATOM 4574 C CA . ASN B 1 192 ? -7.926 -16.625 -14.32 1 80.19 192 ASN B CA 1
ATOM 4575 C C . ASN B 1 192 ? -8.781 -17.281 -13.242 1 80.19 192 ASN B C 1
ATOM 4577 O O . ASN B 1 192 ? -8.547 -17.078 -12.047 1 80.19 192 ASN B O 1
ATOM 4581 N N . ILE B 1 193 ? -9.664 -18.078 -13.703 1 81.38 193 ILE B N 1
ATOM 4582 C CA . ILE B 1 193 ? -10.562 -18.766 -12.781 1 81.38 193 ILE B CA 1
ATOM 4583 C C . ILE B 1 193 ? -9.797 -19.828 -12.008 1 81.38 193 ILE B C 1
ATOM 4585 O O . ILE B 1 193 ? -9.938 -19.953 -10.789 1 81.38 193 ILE B O 1
ATOM 4589 N N . THR B 1 194 ? -9.016 -20.578 -12.742 1 81.69 194 THR B N 1
ATOM 4590 C CA . THR B 1 194 ? -8.219 -21.625 -12.094 1 81.69 194 THR B CA 1
ATOM 4591 C C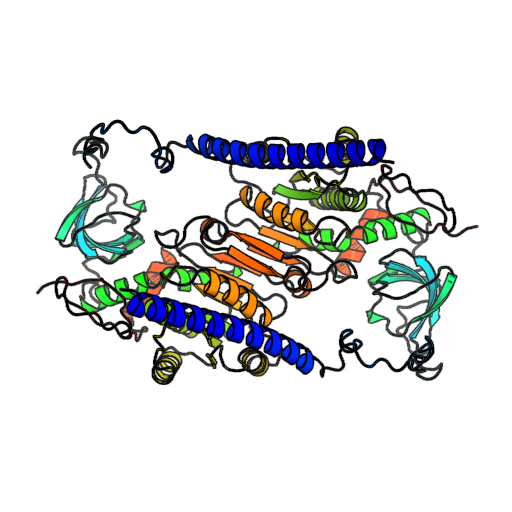 . THR B 1 194 ? -7.266 -21.016 -11.07 1 81.69 194 THR B C 1
ATOM 4593 O O . THR B 1 194 ? -7.121 -21.531 -9.961 1 81.69 194 THR B O 1
ATOM 4596 N N . SER B 1 195 ? -6.664 -19.922 -11.484 1 87.19 195 SER B N 1
ATOM 4597 C CA . SER B 1 195 ? -5.762 -19.25 -10.562 1 87.19 195 SER B CA 1
ATOM 4598 C C . SER B 1 195 ? -6.492 -18.812 -9.297 1 87.19 195 SER B C 1
ATOM 4600 O O . SER B 1 195 ? -6 -19.016 -8.188 1 87.19 195 SER B O 1
ATOM 4602 N N . ALA B 1 196 ? -7.645 -18.281 -9.492 1 90.81 196 ALA B N 1
ATOM 4603 C CA . ALA B 1 196 ? -8.43 -17.828 -8.344 1 90.81 196 ALA B CA 1
ATOM 4604 C C . ALA B 1 196 ? -8.789 -18.984 -7.426 1 90.81 196 ALA B C 1
ATOM 4606 O O . ALA B 1 196 ? -8.719 -18.859 -6.199 1 90.81 196 ALA B O 1
ATOM 4607 N N . LEU B 1 197 ? -9.133 -20.125 -7.988 1 89.06 197 LEU B N 1
ATOM 4608 C CA . LEU B 1 197 ? -9.508 -21.297 -7.199 1 89.06 197 LEU B CA 1
ATOM 4609 C C . LEU B 1 197 ? -8.312 -21.828 -6.422 1 89.06 197 LEU B C 1
ATOM 4611 O O . LEU B 1 197 ? -8.461 -22.297 -5.289 1 89.06 197 LEU B O 1
ATOM 4615 N N . VAL B 1 198 ? -7.168 -21.734 -7.062 1 90.12 198 VAL B N 1
ATOM 4616 C CA . VAL B 1 198 ? -5.949 -22.125 -6.359 1 90.12 198 VAL B CA 1
ATOM 4617 C C . VAL B 1 198 ? -5.711 -21.172 -5.184 1 90.12 198 VAL B C 1
ATOM 4619 O O . VAL B 1 198 ? -5.363 -21.609 -4.086 1 90.12 198 VAL B O 1
ATOM 4622 N N . GLY B 1 199 ? -5.93 -19.906 -5.398 1 94.38 199 GLY B N 1
ATOM 4623 C CA . GLY B 1 199 ? -5.84 -18.938 -4.316 1 94.38 199 GLY B CA 1
ATOM 4624 C C . GLY B 1 199 ? -6.809 -19.219 -3.184 1 94.38 199 GLY B C 1
ATOM 4625 O O . GLY B 1 199 ? -6.441 -19.125 -2.012 1 94.38 199 GLY B O 1
ATOM 4626 N N . VAL B 1 200 ? -8 -19.625 -3.557 1 95.25 200 VAL B N 1
ATOM 4627 C CA . VAL B 1 200 ? -9.023 -19.953 -2.568 1 95.25 200 VAL B CA 1
ATOM 4628 C C . VAL B 1 200 ? -8.562 -21.141 -1.724 1 95.25 200 VAL B C 1
ATOM 4630 O O . VAL B 1 200 ? -8.641 -21.094 -0.494 1 95.25 200 VAL B O 1
ATOM 4633 N N . ARG B 1 201 ? -8.109 -22.125 -2.361 1 93.88 201 ARG B N 1
ATOM 4634 C CA . ARG B 1 201 ? -7.691 -23.328 -1.65 1 93.88 201 ARG B CA 1
ATOM 4635 C C . ARG B 1 201 ? -6.539 -23.016 -0.695 1 93.88 201 ARG B C 1
ATOM 4637 O O . ARG B 1 201 ? -6.559 -23.453 0.459 1 93.88 201 ARG B O 1
ATOM 4644 N N . LEU B 1 202 ? -5.582 -22.297 -1.179 1 95.44 202 LEU B N 1
ATOM 4645 C CA . LEU B 1 202 ? -4.43 -21.969 -0.345 1 95.44 202 LEU B CA 1
ATOM 4646 C C . LEU B 1 202 ? -4.844 -21.109 0.847 1 95.44 202 LEU B C 1
ATOM 4648 O O . LEU B 1 202 ? -4.336 -21.297 1.955 1 95.44 202 LEU B O 1
ATOM 4652 N N . ALA B 1 203 ? -5.742 -20.172 0.635 1 97.5 203 ALA B N 1
ATOM 4653 C CA . ALA B 1 203 ? -6.258 -19.344 1.727 1 97.5 203 ALA B CA 1
ATOM 4654 C C . ALA B 1 203 ? -7 -20.203 2.754 1 97.5 203 ALA B C 1
ATOM 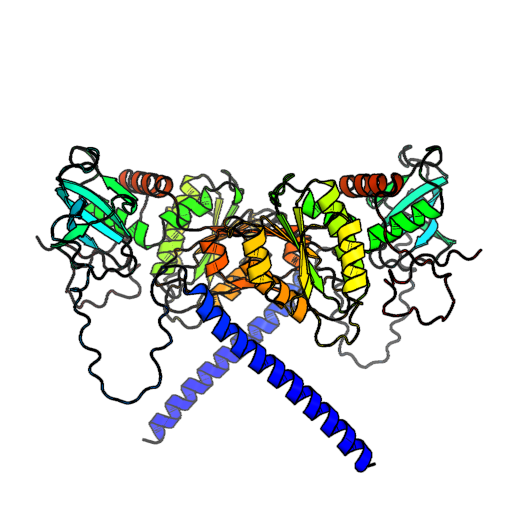4656 O O . ALA B 1 203 ? -6.812 -20.031 3.961 1 97.5 203 ALA B O 1
ATOM 4657 N N . ALA B 1 204 ? -7.812 -21.172 2.27 1 95.81 204 ALA B N 1
ATOM 4658 C CA . ALA B 1 204 ? -8.57 -22.047 3.158 1 95.81 204 ALA B CA 1
ATOM 4659 C C . ALA B 1 204 ? -7.641 -22.922 3.996 1 95.81 204 ALA B C 1
ATOM 4661 O O . ALA B 1 204 ? -7.891 -23.141 5.184 1 95.81 204 ALA B O 1
ATOM 4662 N N . LEU B 1 205 ? -6.633 -23.375 3.365 1 93.81 205 LEU B N 1
ATOM 4663 C CA . LEU B 1 205 ? -5.672 -24.219 4.07 1 93.81 205 LEU B CA 1
ATOM 4664 C C . LEU B 1 205 ? -5.012 -23.453 5.211 1 93.81 205 LEU B C 1
ATOM 4666 O O . LEU B 1 205 ? -4.496 -24.047 6.156 1 93.81 205 LEU B O 1
ATOM 4670 N N . ARG B 1 206 ? -5.082 -22.156 5.184 1 94.44 206 ARG B N 1
ATOM 4671 C CA . ARG B 1 206 ? -4.477 -21.312 6.211 1 94.44 206 ARG B CA 1
ATOM 4672 C C . ARG B 1 206 ? -5.5 -20.938 7.273 1 94.44 206 ARG B C 1
ATOM 4674 O O . ARG B 1 206 ? -5.18 -20.203 8.219 1 94.44 206 ARG B O 1
ATOM 4681 N N . GLY B 1 207 ? -6.688 -21.391 7.066 1 95.75 207 GLY B N 1
ATOM 4682 C CA . GLY B 1 207 ? -7.727 -21.125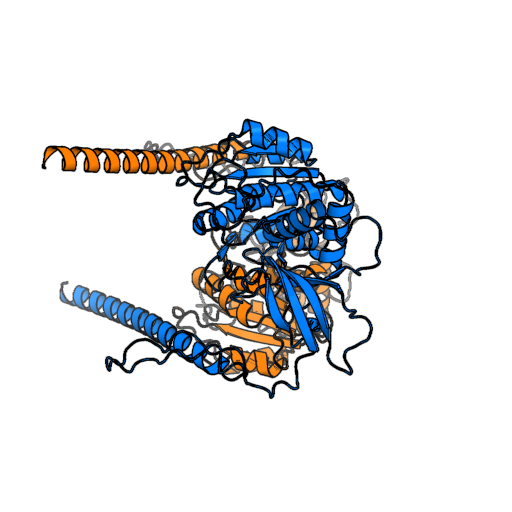 8.055 1 95.75 207 GLY B CA 1
ATOM 4683 C C . GLY B 1 207 ? -8.406 -19.781 7.855 1 95.75 207 GLY B C 1
ATOM 4684 O O . GLY B 1 207 ? -9.062 -19.281 8.773 1 95.75 207 GLY B O 1
ATOM 4685 N N . LEU B 1 208 ? -8.25 -19.172 6.762 1 97.69 208 LEU B N 1
ATOM 4686 C CA . LEU B 1 208 ? -8.898 -17.891 6.469 1 97.69 208 LEU B CA 1
ATOM 4687 C C . LEU B 1 208 ? -10.336 -18.109 6.023 1 97.69 208 LEU B C 1
ATOM 4689 O O . LEU B 1 208 ? -10.695 -19.188 5.547 1 97.69 208 LEU B O 1
ATOM 4693 N N . ARG B 1 209 ? -11.109 -17.141 6.238 1 98.31 209 ARG B N 1
ATOM 4694 C CA . ARG B 1 209 ? -12.43 -17.094 5.621 1 98.31 209 ARG B CA 1
ATOM 4695 C C . ARG B 1 209 ? -12.359 -16.453 4.234 1 98.31 209 ARG B C 1
ATOM 4697 O O . ARG B 1 209 ? -11.906 -15.32 4.09 1 98.31 209 ARG B O 1
ATOM 4704 N N . VAL B 1 210 ? -12.812 -17.172 3.188 1 98.5 210 VAL B N 1
ATOM 4705 C CA . VAL B 1 210 ? -12.477 -16.766 1.825 1 98.5 210 VAL B CA 1
ATOM 4706 C C . VAL B 1 210 ? -13.75 -16.359 1.082 1 98.5 210 VAL B C 1
ATOM 4708 O O . VAL B 1 210 ? -14.734 -17.094 1.067 1 98.5 210 VAL B O 1
ATOM 4711 N N . ALA B 1 211 ? -13.773 -15.172 0.539 1 98.56 211 ALA B N 1
ATOM 4712 C CA . ALA B 1 211 ? -14.781 -14.688 -0.403 1 98.56 211 ALA B CA 1
ATOM 4713 C C . ALA B 1 211 ? -14.211 -14.602 -1.815 1 98.56 211 ALA B C 1
ATOM 4715 O O . ALA B 1 211 ? -13.062 -14.203 -2.002 1 98.56 211 ALA B O 1
ATOM 4716 N N . LEU B 1 212 ? -14.969 -15.047 -2.811 1 96.88 212 LEU B N 1
ATOM 4717 C CA . LEU B 1 212 ? -14.633 -14.914 -4.227 1 96.88 212 LEU B CA 1
ATOM 4718 C C . LEU B 1 212 ? -15.664 -14.062 -4.953 1 96.88 212 LEU B C 1
ATOM 4720 O O . LEU B 1 212 ? -16.875 -14.25 -4.773 1 96.88 212 LEU B O 1
ATOM 4724 N N . VAL B 1 213 ? -15.18 -13.055 -5.68 1 94.94 213 VAL B N 1
ATOM 4725 C CA . VAL B 1 213 ? -16.078 -12.273 -6.52 1 94.94 213 VAL B CA 1
ATOM 4726 C C . VAL B 1 213 ? -15.648 -12.375 -7.98 1 94.94 213 VAL B C 1
ATOM 4728 O O . VAL B 1 213 ? -14.484 -12.133 -8.305 1 94.94 213 VAL B O 1
ATOM 4731 N N . LEU B 1 214 ? -16.562 -12.773 -8.82 1 90.69 214 LEU B N 1
ATOM 4732 C CA . LEU B 1 214 ? -16.297 -12.914 -10.25 1 90.69 214 LEU B CA 1
ATOM 4733 C C . LEU B 1 214 ? -16.766 -11.68 -11.016 1 90.69 214 LEU B C 1
ATOM 4735 O O . LEU B 1 214 ? -17.906 -11.242 -10.859 1 90.69 214 LEU B O 1
ATOM 4739 N N . PHE B 1 215 ? -15.844 -11.102 -11.742 1 86.69 215 PHE B N 1
ATOM 4740 C CA . PHE B 1 215 ? -16.188 -9.977 -12.609 1 86.69 215 PHE B CA 1
ATOM 4741 C C . PHE B 1 215 ? -16.188 -10.398 -14.07 1 86.69 215 PHE B C 1
ATOM 4743 O O . PHE B 1 215 ? -15.336 -11.18 -14.5 1 86.69 215 PHE B O 1
ATOM 4750 N N . HIS B 1 216 ? -17.25 -10.125 -14.711 1 72.88 216 HIS B N 1
ATOM 4751 C CA . HIS B 1 216 ? -17.391 -10.484 -16.125 1 72.88 216 HIS B CA 1
ATOM 4752 C C . HIS B 1 216 ? -16.719 -9.453 -17.016 1 72.88 216 HIS B C 1
ATOM 4754 O O . HIS B 1 216 ? -16.812 -8.25 -16.766 1 72.88 216 HIS B O 1
ATOM 4760 N N . ASP B 1 217 ? -15.688 -10.039 -17.703 1 57.16 217 ASP B N 1
ATOM 4761 C CA . ASP B 1 217 ? -15.258 -9.148 -18.766 1 57.16 217 ASP B CA 1
ATOM 4762 C C . ASP B 1 217 ? -16.297 -9.07 -19.875 1 57.16 217 ASP B C 1
ATOM 4764 O O . ASP B 1 217 ? -16.828 -10.094 -20.328 1 57.16 217 ASP B O 1
ATOM 4768 N N . VAL B 1 218 ? -16.922 -7.934 -20.016 1 47.88 218 VAL B N 1
ATOM 4769 C CA . VAL B 1 218 ? -17.984 -7.73 -21 1 47.88 218 VAL B CA 1
ATOM 4770 C C . VAL B 1 218 ? -17.594 -8.422 -22.312 1 47.88 218 VAL B C 1
ATOM 4772 O O . VAL B 1 218 ? -18.469 -8.75 -23.125 1 47.88 218 VAL B O 1
ATOM 4775 N N . LEU B 1 219 ? -16.344 -8.523 -22.531 1 46.34 219 LEU B N 1
ATOM 4776 C CA . LEU B 1 219 ? -15.938 -8.93 -23.875 1 46.34 219 LEU B CA 1
ATOM 4777 C C . LEU B 1 219 ? -15.945 -10.445 -24 1 46.34 219 LEU B C 1
ATOM 4779 O O . LEU B 1 219 ? -15.844 -10.977 -25.109 1 46.34 219 LEU B O 1
ATOM 4783 N N . SER B 1 220 ? -15.844 -11.023 -22.891 1 48.78 220 SER B N 1
ATOM 4784 C CA . SER B 1 220 ? -15.688 -12.461 -23.109 1 48.78 220 SER B CA 1
ATOM 4785 C C . SER B 1 220 ? -17.016 -13.195 -22.922 1 48.78 220 SER B C 1
ATOM 4787 O O . SER B 1 220 ? -17.766 -12.883 -22 1 48.78 220 SER B O 1
ATOM 4789 N N . ASN B 1 221 ? -17.562 -13.523 -23.938 1 44.78 221 ASN B N 1
ATOM 4790 C CA . ASN B 1 221 ? -18.75 -14.375 -24.109 1 44.78 221 ASN B CA 1
ATOM 4791 C C . ASN B 1 221 ? -18.641 -15.648 -23.266 1 44.78 221 ASN B C 1
ATOM 4793 O O . ASN B 1 221 ? -19.5 -16.531 -23.344 1 44.78 221 ASN B O 1
ATOM 4797 N N . HIS B 1 222 ? -17.5 -15.844 -22.734 1 48.41 222 HIS B N 1
ATOM 4798 C CA . HIS B 1 222 ? -17.359 -17.156 -22.094 1 48.41 222 HIS B CA 1
ATOM 4799 C C . HIS B 1 222 ? -17.781 -17.109 -20.641 1 48.41 222 HIS B C 1
ATOM 4801 O O . HIS B 1 222 ? -17.109 -16.5 -19.812 1 48.41 222 HIS B O 1
ATOM 4807 N N . VAL B 1 223 ? -19.094 -17.125 -20.5 1 48.53 223 VAL B N 1
ATOM 4808 C CA . VAL B 1 223 ? -19.688 -17.219 -19.172 1 48.53 223 VAL B CA 1
ATOM 4809 C C . VAL B 1 223 ? -19.359 -18.594 -18.562 1 48.53 223 VAL B C 1
ATOM 4811 O O . VAL B 1 223 ? -19.844 -19.609 -19.047 1 48.53 223 VAL B O 1
ATOM 4814 N N . ALA B 1 224 ? -18.172 -18.734 -17.938 1 55.5 224 ALA B N 1
ATOM 4815 C CA . ALA B 1 224 ? -18.094 -19.953 -17.125 1 55.5 224 ALA B CA 1
ATOM 4816 C C . ALA B 1 224 ? -19.406 -20.203 -16.391 1 55.5 224 ALA B C 1
ATOM 4818 O O . ALA B 1 224 ? -20.125 -19.266 -16.047 1 55.5 224 ALA B O 1
ATOM 4819 N N . ASN B 1 225 ? -19.953 -21.422 -16.625 1 63.59 225 ASN B N 1
ATOM 4820 C CA . ASN B 1 225 ? -21.094 -21.828 -15.828 1 63.59 225 ASN B CA 1
ATOM 4821 C C . ASN B 1 225 ? -20.906 -21.5 -14.352 1 63.59 225 ASN B C 1
ATOM 4823 O O . ASN B 1 225 ? -20.109 -22.141 -13.664 1 63.59 225 ASN B O 1
ATOM 4827 N N . THR B 1 226 ? -21.469 -20.453 -13.93 1 75.19 226 THR B N 1
ATOM 4828 C CA . THR B 1 226 ? -21.328 -19.891 -12.594 1 75.19 226 THR B CA 1
ATOM 4829 C C . THR B 1 226 ? -21.656 -20.953 -11.531 1 75.19 226 THR B C 1
ATOM 4831 O O . THR B 1 226 ? -21.031 -20.984 -10.477 1 75.19 226 THR B O 1
ATOM 4834 N N . ASP B 1 227 ? -22.531 -21.906 -11.883 1 79.25 227 ASP B N 1
ATOM 4835 C CA . ASP B 1 227 ? -22.906 -22.938 -10.898 1 79.25 227 ASP B CA 1
ATOM 4836 C C . ASP B 1 227 ? -21.766 -23.938 -10.695 1 79.25 227 ASP B C 1
ATOM 4838 O O . ASP B 1 227 ? -21.469 -24.312 -9.57 1 79.25 227 ASP B O 1
ATOM 4842 N N . ASP B 1 228 ? -21.25 -24.359 -11.75 1 78.25 228 ASP B N 1
ATOM 4843 C CA . ASP B 1 228 ? -20.109 -25.266 -11.664 1 78.25 228 ASP B CA 1
ATOM 4844 C C . ASP B 1 228 ? -18.953 -24.625 -10.914 1 78.25 228 ASP B C 1
ATOM 4846 O O . ASP B 1 228 ? -18.297 -25.266 -10.102 1 78.25 228 ASP B O 1
ATOM 4850 N N . LEU B 1 229 ? -18.812 -23.375 -11.148 1 83.06 229 LEU B N 1
ATOM 4851 C CA . LEU B 1 229 ? -17.719 -22.672 -10.5 1 83.06 229 LEU B CA 1
ATOM 4852 C C . LEU B 1 229 ? -17.969 -22.531 -9 1 83.06 229 LEU B C 1
ATOM 4854 O O . LEU B 1 229 ? -17.047 -22.594 -8.195 1 83.06 229 LEU B O 1
ATOM 4858 N N . LYS B 1 230 ? -19.203 -22.328 -8.664 1 89.38 230 LYS B N 1
ATOM 4859 C CA . LYS B 1 230 ? -19.562 -22.219 -7.25 1 89.38 230 LYS B CA 1
ATOM 4860 C C . LYS B 1 230 ? -19.281 -23.516 -6.508 1 89.38 230 LYS B C 1
ATOM 4862 O O . LYS B 1 230 ? -18.766 -23.5 -5.383 1 89.38 230 LYS B O 1
ATOM 4867 N N . GLU B 1 231 ? -19.641 -24.594 -7.086 1 87.94 231 GLU B N 1
ATOM 4868 C CA . GLU B 1 231 ? -19.359 -25.891 -6.473 1 87.94 231 GLU B CA 1
ATOM 4869 C C . GLU B 1 231 ? -17.859 -26.094 -6.254 1 87.94 231 GLU B C 1
ATOM 4871 O O . GLU B 1 231 ? -17.438 -26.516 -5.176 1 87.94 231 GLU B O 1
ATOM 4876 N N . LYS B 1 232 ? -17.094 -25.734 -7.266 1 84.88 232 LYS B N 1
ATOM 4877 C CA . LYS B 1 232 ? -15.648 -25.875 -7.156 1 84.88 232 LYS B CA 1
ATOM 4878 C C . LYS B 1 232 ? -15.094 -24.938 -6.082 1 84.88 232 LYS B C 1
ATOM 4880 O O . LYS B 1 232 ? -14.164 -25.297 -5.359 1 84.88 232 LYS B O 1
ATOM 4885 N N . PHE B 1 233 ? -15.695 -23.797 -5.996 1 91.75 233 PHE B N 1
ATOM 4886 C CA . PHE B 1 233 ? -15.32 -22.812 -4.98 1 91.75 233 PHE B CA 1
ATOM 4887 C C . PHE B 1 233 ? -15.555 -23.375 -3.58 1 91.75 233 PHE B C 1
ATOM 4889 O O . PHE B 1 233 ? -14.68 -23.281 -2.719 1 91.75 233 PHE B O 1
ATOM 4896 N N . LEU B 1 234 ? -16.641 -23.953 -3.395 1 93.44 234 LEU B N 1
ATOM 4897 C CA . LEU B 1 234 ? -16.969 -24.531 -2.092 1 93.44 234 LEU B CA 1
ATOM 4898 C C . LEU B 1 234 ? -16.062 -25.719 -1.774 1 93.44 234 LEU B C 1
ATOM 4900 O O . LEU B 1 234 ? -15.602 -25.859 -0.641 1 93.44 234 LEU B O 1
ATOM 4904 N N . GLU B 1 235 ? -15.797 -26.484 -2.77 1 88.69 235 GLU B N 1
ATOM 4905 C CA . GLU B 1 235 ? -14.898 -27.625 -2.598 1 88.69 235 GLU B CA 1
ATOM 4906 C C . GLU B 1 235 ? -13.492 -27.172 -2.219 1 88.69 235 GLU B C 1
ATOM 4908 O O . GLU B 1 235 ? -12.789 -27.859 -1.476 1 88.69 235 GLU B O 1
ATOM 4913 N N . ALA B 1 236 ? -13.141 -26.016 -2.723 1 91.69 236 ALA B N 1
ATOM 4914 C CA . ALA B 1 236 ? -11.812 -25.469 -2.441 1 91.69 236 ALA B CA 1
ATOM 4915 C C . ALA B 1 236 ? -11.75 -24.891 -1.036 1 91.69 236 ALA B C 1
ATOM 4917 O O . ALA B 1 236 ? -10.672 -24.531 -0.555 1 91.69 236 ALA B O 1
ATOM 4918 N N . GLY B 1 237 ? -12.891 -24.781 -0.365 1 94.38 237 GLY B N 1
ATOM 4919 C CA . GLY B 1 237 ? -12.922 -24.297 1.003 1 94.38 237 GLY B CA 1
ATOM 4920 C C . GLY B 1 237 ? -13.422 -22.859 1.115 1 94.38 237 GLY B C 1
ATOM 4921 O O . GLY B 1 237 ? -13.312 -22.25 2.176 1 94.38 237 GLY B O 1
ATOM 4922 N N . GLY B 1 238 ? -13.953 -22.312 0.054 1 96.69 238 GLY B N 1
ATOM 4923 C CA . GLY B 1 238 ? -14.492 -20.969 0.074 1 96.69 238 GLY B CA 1
ATOM 4924 C C . GLY B 1 238 ? -15.758 -20.844 0.894 1 96.69 238 GLY B C 1
ATOM 4925 O O . GLY B 1 238 ? -16.484 -21.828 1.075 1 96.69 238 GLY B O 1
ATOM 4926 N N . GLU B 1 239 ? -16.062 -19.656 1.315 1 97.69 239 GLU B N 1
ATOM 4927 C CA . GLU B 1 239 ? -17.219 -19.438 2.191 1 97.69 239 GLU B CA 1
ATOM 4928 C C . GLU B 1 239 ? -18.25 -18.547 1.526 1 97.69 239 GLU B C 1
ATOM 4930 O O . GLU B 1 239 ? -19.453 -18.781 1.658 1 97.69 239 GLU B O 1
ATOM 4935 N N . LEU B 1 240 ? -17.859 -17.516 0.841 1 97.88 240 LEU B N 1
ATOM 4936 C CA . LEU B 1 240 ? -18.766 -16.531 0.245 1 97.88 240 LEU B CA 1
ATOM 4937 C C . LEU B 1 240 ? -18.5 -16.391 -1.25 1 97.88 240 LEU B C 1
ATOM 4939 O O . LEU B 1 240 ? -17.438 -15.898 -1.653 1 97.88 240 LEU B O 1
ATOM 4943 N N . PHE B 1 241 ? -19.422 -16.922 -2.076 1 96.06 241 PHE B N 1
ATOM 4944 C CA . PHE B 1 241 ? -19.344 -16.844 -3.529 1 96.06 241 PHE B CA 1
ATOM 4945 C C . PHE B 1 241 ? -20.172 -15.688 -4.062 1 96.06 241 PHE B C 1
ATOM 4947 O O . PHE B 1 241 ? -21.375 -15.625 -3.842 1 96.06 241 PHE B O 1
ATOM 4954 N N . LEU B 1 242 ? -19.516 -14.711 -4.781 1 94.62 242 LEU B N 1
ATOM 4955 C CA . LEU B 1 242 ? -20.156 -13.484 -5.242 1 94.62 242 LEU B CA 1
ATOM 4956 C C . LEU B 1 242 ? -19.953 -13.289 -6.742 1 94.62 242 LEU B C 1
ATOM 4958 O O . LEU B 1 242 ? -19 -13.836 -7.316 1 94.62 242 LEU B O 1
ATOM 4962 N N . THR B 1 243 ? -20.875 -12.617 -7.348 1 89.75 243 THR B N 1
ATOM 4963 C CA . THR B 1 243 ? -20.75 -12.188 -8.734 1 89.75 243 THR B CA 1
ATOM 4964 C C . THR B 1 243 ? -20.906 -10.672 -8.852 1 89.75 243 THR B C 1
ATOM 4966 O O . THR B 1 243 ? -21.703 -10.062 -8.141 1 89.75 243 THR B O 1
ATOM 4969 N N . GLY B 1 244 ? -20.094 -10.078 -9.664 1 85.06 244 GLY B N 1
ATOM 4970 C CA . GLY B 1 244 ? -20.109 -8.633 -9.859 1 85.06 244 GLY B CA 1
ATOM 4971 C C . GLY B 1 244 ? -21.438 -8.109 -10.336 1 85.06 244 GLY B C 1
ATOM 4972 O O . GLY B 1 244 ? -21.719 -6.914 -10.234 1 85.06 244 GLY B O 1
ATOM 4973 N N . GLU B 1 245 ? -22.281 -8.93 -10.844 1 79.56 245 GLU B N 1
ATOM 4974 C CA . GLU B 1 245 ? -23.578 -8.547 -11.383 1 79.56 245 GLU B CA 1
ATOM 4975 C C . GLU B 1 245 ? -24.609 -8.359 -10.273 1 79.56 245 GLU B C 1
ATOM 4977 O O . GLU B 1 245 ? -25.625 -7.699 -10.469 1 79.56 245 GLU B O 1
ATOM 4982 N N . GLU B 1 246 ? -24.359 -8.953 -9.18 1 82.69 246 GLU B N 1
ATOM 4983 C CA . GLU B 1 246 ? -25.25 -8.797 -8.023 1 82.69 246 GLU B CA 1
ATOM 4984 C C . GLU B 1 246 ? -24.766 -7.668 -7.113 1 82.69 246 GLU B C 1
ATOM 4986 O O . GLU B 1 246 ? -23.859 -6.918 -7.469 1 82.69 246 GLU B O 1
ATOM 4991 N N . ASP B 1 247 ? -25.438 -7.43 -6.059 1 90.88 247 ASP B N 1
ATOM 4992 C CA . ASP B 1 247 ? -25.016 -6.457 -5.055 1 90.88 247 ASP B CA 1
ATOM 4993 C C . ASP B 1 247 ? -23.906 -7.016 -4.168 1 90.88 247 ASP B C 1
ATOM 4995 O O . ASP B 1 247 ? -24.078 -7.156 -2.957 1 90.88 247 ASP B O 1
ATOM 4999 N N . TRP B 1 248 ? -22.828 -7.363 -4.832 1 94 248 TRP B N 1
ATOM 5000 C CA . TRP B 1 248 ? -21.75 -8.078 -4.164 1 94 248 TRP B CA 1
ATOM 5001 C C . TRP B 1 248 ? -21.125 -7.227 -3.062 1 94 248 TRP B C 1
ATOM 5003 O O . TRP B 1 248 ? -20.625 -7.758 -2.072 1 94 248 TRP B O 1
ATOM 5013 N N . VAL B 1 249 ? -21.172 -5.879 -3.18 1 95 249 VAL B N 1
ATOM 5014 C CA . VAL B 1 249 ? -20.625 -4.992 -2.156 1 95 249 VAL B CA 1
ATOM 5015 C C . VAL B 1 249 ? -21.422 -5.152 -0.862 1 95 249 VAL B C 1
ATOM 5017 O O . VAL B 1 249 ? -20.844 -5.344 0.21 1 95 249 VAL B O 1
ATOM 5020 N N . PHE B 1 250 ? -22.75 -5.141 -1.014 1 95.5 250 PHE B N 1
ATOM 5021 C CA . PHE B 1 250 ? -23.625 -5.301 0.144 1 95.5 250 PHE B CA 1
ATOM 5022 C C . PHE B 1 250 ? -23.453 -6.676 0.771 1 95.5 250 PHE B C 1
ATOM 5024 O O . PHE B 1 250 ? -23.344 -6.801 1.994 1 95.5 250 PHE B O 1
ATOM 5031 N N . GLN B 1 251 ? -23.438 -7.672 -0.066 1 96.56 251 GLN B N 1
ATOM 5032 C CA . GLN B 1 251 ? -23.281 -9.039 0.429 1 96.56 251 GLN B CA 1
ATOM 5033 C C . GLN B 1 251 ? -21.953 -9.195 1.184 1 96.56 251 GLN B C 1
ATOM 5035 O O . GLN B 1 251 ? -21.906 -9.852 2.225 1 96.56 251 GLN B O 1
ATOM 5040 N N . THR B 1 252 ? -20.891 -8.602 0.693 1 97.44 252 THR B N 1
ATOM 5041 C CA . THR B 1 252 ? -19.594 -8.664 1.349 1 97.44 252 THR B CA 1
ATOM 5042 C C . THR B 1 252 ? -19.641 -7.961 2.703 1 97.44 252 THR B C 1
ATOM 5044 O O . THR B 1 252 ? -19.156 -8.5 3.705 1 97.44 252 THR B O 1
ATOM 5047 N N . MET B 1 253 ? -20.234 -6.77 2.738 1 96.38 253 MET B N 1
ATOM 5048 C CA . MET B 1 253 ? -20.312 -6.004 3.977 1 96.38 253 MET B CA 1
ATOM 5049 C C . MET B 1 253 ? -21.156 -6.73 5.016 1 96.38 253 MET B C 1
ATOM 5051 O O . MET B 1 253 ? -20.812 -6.758 6.195 1 96.38 253 MET B O 1
ATOM 5055 N N . ASP B 1 254 ? -22.219 -7.332 4.52 1 96.5 254 ASP B N 1
ATOM 5056 C CA . ASP B 1 254 ? -23.094 -8.078 5.422 1 96.5 254 ASP B CA 1
ATOM 5057 C C . ASP B 1 254 ? -22.375 -9.281 6.02 1 96.5 254 ASP B C 1
ATOM 5059 O O . ASP B 1 254 ? -22.438 -9.508 7.23 1 96.5 254 ASP B O 1
ATOM 5063 N N . ALA B 1 255 ? -21.672 -9.984 5.227 1 97.06 255 ALA B N 1
ATOM 5064 C CA . ALA B 1 255 ? -20.969 -11.188 5.668 1 97.06 255 ALA B CA 1
ATOM 5065 C C . ALA B 1 255 ? -19.859 -10.844 6.648 1 97.06 255 ALA B C 1
ATOM 5067 O O . ALA B 1 255 ? -19.438 -11.68 7.449 1 97.06 255 ALA B O 1
ATOM 5068 N N . THR B 1 256 ? -19.328 -9.641 6.633 1 97.38 256 THR B N 1
ATOM 5069 C CA . THR B 1 256 ? -18.203 -9.219 7.469 1 97.38 256 THR B CA 1
ATOM 5070 C C . THR B 1 256 ? -18.688 -8.297 8.586 1 97.38 256 THR B C 1
ATOM 5072 O O . THR B 1 256 ? -17.906 -7.5 9.117 1 97.38 256 THR B O 1
ATOM 5075 N N . ASP B 1 257 ? -20 -8.258 8.836 1 95.81 257 ASP B N 1
ATOM 5076 C CA . ASP B 1 257 ? -20.609 -7.5 9.922 1 95.81 257 ASP B CA 1
ATOM 5077 C C . ASP B 1 257 ? -20.422 -5.996 9.719 1 95.81 257 ASP B C 1
ATOM 5079 O O . ASP B 1 257 ? -20.188 -5.262 10.688 1 95.81 257 ASP B O 1
ATOM 5083 N N . GLY B 1 258 ? -20.297 -5.664 8.484 1 95.31 258 GLY B N 1
ATOM 5084 C CA . GLY B 1 258 ? -20.234 -4.25 8.148 1 95.31 258 GLY B CA 1
ATOM 5085 C C . GLY B 1 258 ? -18.844 -3.676 8.188 1 95.31 258 GLY B C 1
ATOM 5086 O O . GLY B 1 258 ? -18.625 -2.502 7.875 1 95.31 258 GLY B O 1
ATOM 5087 N N . GLU B 1 259 ? -17.859 -4.383 8.5 1 95.5 259 GLU B N 1
ATOM 5088 C CA . GLU B 1 259 ? -16.5 -3.869 8.68 1 95.5 259 GLU B CA 1
ATOM 5089 C C . GLU B 1 259 ? -15.703 -3.951 7.383 1 95.5 259 GLU B C 1
ATOM 5091 O O . GLU B 1 259 ? -14.766 -3.174 7.168 1 95.5 259 GLU B O 1
ATOM 5096 N N . GLY B 1 260 ? -16.062 -4.918 6.512 1 97.31 260 GLY B N 1
ATOM 5097 C CA . GLY B 1 260 ? -15.289 -5.168 5.305 1 97.31 260 GLY B CA 1
ATOM 5098 C C . GLY B 1 260 ? -14.258 -6.273 5.469 1 97.31 260 GLY B C 1
ATOM 5099 O O . GLY B 1 260 ? -14.094 -6.812 6.562 1 97.31 260 GLY B O 1
ATOM 5100 N N . VAL B 1 261 ? -13.617 -6.602 4.43 1 98.12 261 VAL B N 1
ATOM 5101 C CA . VAL B 1 261 ? -12.656 -7.703 4.445 1 98.12 261 VAL B CA 1
ATOM 5102 C C . VAL B 1 261 ? -11.312 -7.215 4.973 1 98.12 261 VAL B C 1
ATOM 5104 O O . VAL B 1 261 ? -10.984 -6.031 4.852 1 98.12 261 VAL B O 1
ATOM 5107 N N . HIS B 1 262 ? -10.547 -8.102 5.527 1 98 262 HIS B N 1
ATOM 5108 C CA . HIS B 1 262 ? -9.234 -7.781 6.074 1 98 262 HIS B CA 1
ATOM 5109 C C . HIS B 1 262 ? -8.219 -7.559 4.965 1 98 262 HIS B C 1
ATOM 5111 O O . HIS B 1 262 ? -7.383 -6.656 5.055 1 98 262 HIS B O 1
ATOM 5117 N N . SER B 1 263 ? -8.266 -8.391 3.98 1 98.19 263 SER B N 1
ATOM 5118 C CA . SER B 1 263 ? -7.328 -8.25 2.869 1 98.19 263 SER B CA 1
ATOM 5119 C C . SER B 1 263 ? -7.977 -8.641 1.546 1 98.19 263 SER B C 1
ATOM 5121 O O . SER B 1 263 ? -8.984 -9.352 1.527 1 98.19 263 SER B O 1
ATOM 5123 N N . ILE B 1 264 ? -7.477 -8.094 0.513 1 98 264 ILE B N 1
ATOM 5124 C CA . ILE B 1 264 ? -7.82 -8.398 -0.872 1 98 264 ILE B CA 1
ATOM 5125 C C . ILE B 1 264 ? -6.566 -8.844 -1.628 1 98 264 ILE B C 1
ATOM 5127 O O . ILE B 1 264 ? -5.527 -8.188 -1.554 1 98 264 ILE B O 1
ATOM 5131 N N . VAL B 1 265 ? -6.633 -9.922 -2.299 1 97 265 VAL B N 1
ATOM 5132 C CA . VAL B 1 265 ? -5.48 -10.383 -3.072 1 97 265 VAL B CA 1
ATOM 5133 C C . VAL B 1 265 ? -5.852 -10.453 -4.551 1 97 265 VAL B C 1
ATOM 5135 O O . VAL B 1 265 ? -6.797 -11.148 -4.93 1 97 265 VAL B O 1
ATOM 5138 N N . VAL B 1 266 ? -5.105 -9.75 -5.348 1 93.25 266 VAL B N 1
ATOM 5139 C CA . VAL B 1 266 ? -5.359 -9.672 -6.781 1 93.25 266 VAL B CA 1
ATOM 5140 C C . VAL B 1 266 ? -4.207 -10.32 -7.547 1 93.25 266 VAL B C 1
ATOM 5142 O O . VAL B 1 266 ? -3.043 -9.961 -7.348 1 93.25 266 VAL B O 1
ATOM 5145 N N . ASP B 1 267 ? -4.523 -11.289 -8.336 1 90.81 267 ASP B N 1
ATOM 5146 C CA . ASP B 1 267 ? -3.545 -11.844 -9.258 1 90.81 267 ASP B CA 1
ATOM 5147 C C . ASP B 1 267 ? -3.402 -10.969 -10.5 1 90.81 267 ASP B C 1
ATOM 5149 O O . ASP B 1 267 ? -4.336 -10.852 -11.297 1 90.81 267 ASP B O 1
ATOM 5153 N N . CYS B 1 268 ? -2.24 -10.336 -10.648 1 87.31 268 CYS B N 1
ATOM 5154 C CA . CYS B 1 268 ? -2.025 -9.359 -11.703 1 87.31 268 CYS B CA 1
ATOM 5155 C C . CYS B 1 268 ? -1.372 -10.008 -12.922 1 87.31 268 CYS B C 1
ATOM 5157 O O . CYS B 1 268 ? -0.941 -9.312 -13.844 1 87.31 268 CYS B O 1
ATOM 5159 N N . ASN B 1 269 ? -1.18 -11.188 -12.867 1 77.81 269 ASN B N 1
ATOM 5160 C CA . ASN B 1 269 ? -0.625 -11.852 -14.039 1 77.81 269 ASN B CA 1
ATOM 5161 C C . ASN B 1 269 ? -1.562 -11.75 -15.242 1 77.81 269 ASN B C 1
ATOM 5163 O O . ASN B 1 269 ? -2.785 -11.781 -15.086 1 77.81 269 ASN B O 1
ATOM 5167 N N . GLU B 1 270 ? -1.013 -10.695 -16.312 1 58.59 270 GLU B N 1
ATOM 5168 C CA . GLU B 1 270 ? -1.783 -10.453 -17.531 1 58.59 270 GLU B CA 1
ATOM 5169 C C . GLU B 1 270 ? -2.338 -11.758 -18.094 1 58.59 270 GLU B C 1
ATOM 5171 O O . GLU B 1 270 ? -1.617 -12.516 -18.75 1 58.59 270 GLU B O 1
ATOM 5176 N N . PHE B 1 271 ? -3.385 -12.086 -17.5 1 52.88 271 PHE B N 1
ATOM 5177 C CA . PHE B 1 271 ? -3.922 -13.039 -18.453 1 52.88 271 PHE B CA 1
ATOM 5178 C C . PHE B 1 271 ? -4.648 -12.32 -19.578 1 52.88 271 PHE B C 1
ATOM 5180 O O . PHE B 1 271 ? -5.094 -11.18 -19.422 1 52.88 271 PHE B O 1
ATOM 5187 N N . GLN B 1 272 ? -4.391 -12.414 -20.922 1 48.44 272 GLN B N 1
ATOM 5188 C CA . GLN B 1 272 ? -4.535 -11.906 -22.281 1 48.44 272 GLN B CA 1
ATOM 5189 C C . GLN B 1 272 ? -5.523 -10.742 -22.328 1 48.44 272 GLN B C 1
ATOM 5191 O O . GLN B 1 272 ? -5.398 -9.852 -23.172 1 48.44 272 GLN B O 1
ATOM 5196 N N . THR B 1 273 ? -6.703 -10.656 -21.781 1 48.72 273 THR B N 1
ATOM 5197 C CA . THR B 1 273 ? -7.805 -9.852 -22.281 1 48.72 273 THR B CA 1
ATOM 5198 C C . THR B 1 273 ? -8.367 -8.953 -21.188 1 48.72 273 THR B C 1
ATOM 5200 O O . THR B 1 273 ? -9.234 -8.109 -21.453 1 48.72 273 THR B O 1
ATOM 5203 N N . GLY B 1 274 ? -7.344 -8.141 -20.406 1 62.62 274 GLY B N 1
ATOM 5204 C CA . GLY B 1 274 ? -8.289 -7.395 -19.594 1 62.62 274 GLY B CA 1
ATOM 5205 C C . GLY B 1 274 ? -7.609 -6.461 -18.609 1 62.62 274 GLY B C 1
ATOM 5206 O O . GLY B 1 274 ? -8.023 -6.371 -17.438 1 62.62 274 GLY B O 1
ATOM 5207 N N . LYS B 1 275 ? -6.688 -5.613 -19.203 1 73.38 275 LYS B N 1
ATOM 5208 C CA . LYS B 1 275 ? -5.965 -4.707 -18.312 1 73.38 275 LYS B CA 1
ATOM 5209 C C . LYS B 1 275 ? -6.91 -3.697 -17.672 1 73.38 275 LYS B C 1
ATOM 5211 O O . LYS B 1 275 ? -6.871 -3.488 -16.453 1 73.38 275 LYS B O 1
ATOM 5216 N N . ASP B 1 276 ? -7.781 -3.184 -18.453 1 76.75 276 ASP B N 1
ATOM 5217 C CA . ASP B 1 276 ? -8.727 -2.193 -17.938 1 76.75 276 ASP B CA 1
ATOM 5218 C C . ASP B 1 276 ? -9.664 -2.812 -16.906 1 76.75 276 ASP B C 1
ATOM 5220 O O . ASP B 1 276 ? -10.031 -2.166 -15.922 1 76.75 276 ASP B O 1
ATOM 5224 N N . ALA B 1 277 ? -9.984 -4.051 -17.234 1 79.69 277 ALA B N 1
ATOM 5225 C CA . ALA B 1 277 ? -10.891 -4.742 -16.328 1 79.69 277 ALA B CA 1
ATOM 5226 C C . ALA B 1 277 ? -10.227 -4.984 -14.977 1 79.69 277 ALA B C 1
ATOM 5228 O O . ALA B 1 277 ? -10.867 -4.863 -13.93 1 79.69 277 ALA B O 1
ATOM 5229 N N . ILE B 1 278 ? -8.969 -5.258 -15.023 1 82 278 ILE B N 1
ATOM 5230 C CA . ILE B 1 278 ? -8.242 -5.512 -13.781 1 82 278 ILE B CA 1
ATOM 5231 C C . ILE B 1 278 ? -8.125 -4.215 -12.984 1 82 278 ILE B C 1
ATOM 5233 O O . ILE B 1 278 ? -8.32 -4.211 -11.766 1 82 278 ILE B O 1
ATOM 5237 N N . GLU B 1 279 ? -7.812 -3.127 -13.656 1 84.75 279 GLU B N 1
ATOM 5238 C CA . GLU B 1 279 ? -7.688 -1.831 -13 1 84.75 279 GLU B CA 1
ATOM 5239 C C . GLU B 1 279 ? -9 -1.417 -12.336 1 84.75 279 GLU B C 1
ATOM 5241 O O . GLU B 1 279 ? -9.008 -0.96 -11.195 1 84.75 279 GLU B O 1
ATOM 5246 N N . SER B 1 280 ? -10.07 -1.63 -13.047 1 84 280 SER B N 1
ATOM 5247 C CA . SER B 1 280 ? -11.383 -1.313 -12.5 1 84 280 SER B CA 1
ATOM 5248 C C . SER B 1 280 ? -11.727 -2.217 -11.32 1 84 280 SER B C 1
ATOM 5250 O O . SER B 1 280 ? -12.312 -1.765 -10.336 1 84 280 SER B O 1
ATOM 5252 N N . MET B 1 281 ? -11.375 -3.434 -11.477 1 86.31 281 MET B N 1
ATOM 5253 C CA . MET B 1 281 ? -11.625 -4.41 -10.422 1 86.31 281 MET B CA 1
ATOM 5254 C C . MET B 1 281 ? -10.914 -4.008 -9.133 1 86.31 281 MET B C 1
ATOM 5256 O O . MET B 1 281 ? -11.484 -4.109 -8.047 1 86.31 281 MET B O 1
ATOM 5260 N N . ILE B 1 282 ? -9.719 -3.52 -9.25 1 87.38 282 ILE B N 1
ATOM 5261 C CA . ILE B 1 282 ? -8.945 -3.1 -8.094 1 87.38 282 ILE B CA 1
ATOM 5262 C C . ILE B 1 282 ? -9.656 -1.948 -7.387 1 87.38 282 ILE B C 1
ATOM 5264 O O . ILE B 1 282 ? -9.828 -1.976 -6.164 1 87.38 282 ILE B O 1
ATOM 5268 N N . ILE B 1 283 ? -10.117 -0.977 -8.07 1 85.75 283 ILE B N 1
ATOM 5269 C CA . ILE B 1 283 ? -10.805 0.187 -7.527 1 85.75 283 ILE B CA 1
ATOM 5270 C C . ILE B 1 283 ? -12.07 -0.256 -6.797 1 85.75 283 ILE B C 1
ATOM 5272 O O . ILE B 1 283 ? -12.328 0.171 -5.668 1 85.75 283 ILE B O 1
ATOM 5276 N N . ASP B 1 284 ? -12.766 -1.124 -7.457 1 87.06 284 ASP B N 1
ATOM 5277 C CA . ASP B 1 284 ? -14.039 -1.583 -6.906 1 87.06 284 ASP B CA 1
ATOM 5278 C C . ASP B 1 284 ? -13.828 -2.359 -5.609 1 87.06 284 ASP B C 1
ATOM 5280 O O . ASP B 1 284 ? -14.586 -2.203 -4.652 1 87.06 284 ASP B O 1
ATOM 5284 N N . CYS B 1 285 ? -12.836 -3.129 -5.582 1 92.62 285 CYS B N 1
ATOM 5285 C CA . CYS B 1 285 ? -12.617 -3.998 -4.434 1 92.62 285 CYS B CA 1
ATOM 5286 C C . CYS B 1 285 ? -12.188 -3.191 -3.215 1 92.62 285 CYS B C 1
ATOM 5288 O O . CYS B 1 285 ? -12.461 -3.58 -2.078 1 92.62 285 CYS B O 1
ATOM 5290 N N . LEU B 1 286 ? -11.555 -2.061 -3.426 1 92.31 286 LEU B N 1
ATOM 5291 C CA . LEU B 1 286 ? -11.086 -1.243 -2.312 1 92.31 286 LEU B CA 1
ATOM 5292 C C . LEU B 1 286 ? -12.258 -0.72 -1.489 1 92.31 286 LEU B C 1
ATOM 5294 O O . LEU B 1 286 ? -12.102 -0.426 -0.301 1 92.31 286 LEU B O 1
ATOM 5298 N N . VAL B 1 287 ? -13.414 -0.687 -2.061 1 90.5 287 VAL B N 1
ATOM 5299 C CA . VAL B 1 287 ? -14.602 -0.164 -1.402 1 90.5 287 VAL B CA 1
ATOM 5300 C C . VAL B 1 287 ? -14.992 -1.073 -0.239 1 90.5 287 VAL B C 1
ATOM 5302 O O . VAL B 1 287 ? -15.508 -0.604 0.779 1 90.5 287 VAL B O 1
ATOM 5305 N N . VAL B 1 288 ? -14.672 -2.354 -0.313 1 95.44 288 VAL B N 1
ATOM 5306 C CA . VAL B 1 288 ? -15.133 -3.297 0.698 1 95.44 288 VAL B CA 1
ATOM 5307 C C . VAL B 1 288 ? -13.992 -3.635 1.652 1 95.44 288 VAL B C 1
ATOM 5309 O O . VAL B 1 288 ? -14.094 -4.574 2.445 1 95.44 288 VAL B O 1
ATOM 5312 N N . SER B 1 289 ? -12.891 -2.914 1.492 1 96.44 289 SER B N 1
ATOM 5313 C CA . SER B 1 289 ? -11.805 -3.084 2.453 1 96.44 289 SER B CA 1
ATOM 5314 C C . SER B 1 289 ? -12.164 -2.488 3.809 1 96.44 289 SER B C 1
ATOM 5316 O O . SER B 1 289 ? -12.758 -1.409 3.879 1 96.44 289 SER B O 1
ATOM 5318 N N . ARG B 1 290 ? -11.867 -3.154 4.852 1 96.44 290 ARG B N 1
ATOM 5319 C CA . ARG B 1 290 ? -12.062 -2.58 6.176 1 96.44 290 ARG B CA 1
ATOM 5320 C C . ARG B 1 290 ? -11.016 -1.516 6.473 1 96.44 290 ARG B C 1
ATOM 5322 O O . ARG B 1 290 ? -10.016 -1.401 5.754 1 96.44 290 ARG B O 1
ATOM 5329 N N . LYS B 1 291 ? -11.219 -0.745 7.578 1 93.94 291 LYS B N 1
ATOM 5330 C CA . LYS B 1 291 ? -10.164 0.142 8.062 1 93.94 291 LYS B CA 1
ATOM 5331 C C . LYS B 1 291 ? -8.875 -0.635 8.352 1 93.94 291 LYS B C 1
ATOM 5333 O O . LYS B 1 291 ? -8.922 -1.729 8.914 1 93.94 291 LYS B O 1
ATOM 5338 N N . ASN B 1 292 ? -7.73 -0.066 7.883 1 93.56 292 ASN B N 1
ATOM 5339 C CA . ASN B 1 292 ? -6.41 -0.675 8.016 1 93.56 292 ASN B CA 1
ATOM 5340 C C . ASN B 1 292 ? -6.309 -1.966 7.207 1 93.56 292 ASN B C 1
ATOM 5342 O O . ASN B 1 292 ? -5.48 -2.828 7.508 1 93.56 292 ASN B O 1
ATOM 5346 N N . GLY B 1 293 ? -7.211 -2.197 6.262 1 96.25 293 GLY B N 1
ATOM 5347 C CA . GLY B 1 293 ? -7.137 -3.359 5.391 1 96.25 293 GLY B CA 1
ATOM 5348 C C . GLY B 1 293 ? -5.961 -3.314 4.434 1 96.25 293 GLY B C 1
ATOM 5349 O O . GLY B 1 293 ? -5.289 -2.289 4.316 1 96.25 293 GLY B O 1
ATOM 5350 N N . THR B 1 294 ? -5.715 -4.418 3.801 1 97.44 294 THR B N 1
ATOM 5351 C CA . THR B 1 294 ? -4.574 -4.523 2.896 1 97.44 294 THR B CA 1
ATOM 5352 C C . THR B 1 294 ? -5 -5.109 1.555 1 97.44 294 THR B C 1
ATOM 5354 O O . THR B 1 294 ? -5.738 -6.098 1.51 1 97.44 294 THR B O 1
ATOM 5357 N N . LEU B 1 295 ? -4.648 -4.449 0.481 1 97.38 295 LEU B N 1
ATOM 5358 C CA . LEU B 1 295 ? -4.762 -5.012 -0.862 1 97.38 295 LEU B CA 1
ATOM 5359 C C . LEU B 1 295 ? -3.402 -5.473 -1.372 1 97.38 295 LEU B C 1
ATOM 5361 O O . LEU B 1 295 ? -2.443 -4.699 -1.391 1 97.38 295 LEU B O 1
ATOM 5365 N N . ILE B 1 296 ? -3.314 -6.676 -1.779 1 96.94 296 ILE B N 1
ATOM 5366 C CA . ILE B 1 296 ? -2.057 -7.277 -2.209 1 96.94 296 ILE B CA 1
ATOM 5367 C C . ILE B 1 296 ? -2.104 -7.555 -3.711 1 96.94 296 ILE B C 1
ATOM 5369 O O . ILE B 1 296 ? -2.998 -8.25 -4.195 1 96.94 296 ILE B O 1
ATOM 5373 N N . LEU B 1 297 ? -1.191 -6.961 -4.395 1 94.38 297 LEU B N 1
ATOM 5374 C CA . LEU B 1 297 ? -0.987 -7.246 -5.812 1 94.38 297 LEU B CA 1
ATOM 5375 C C . LEU B 1 297 ? 0.081 -8.32 -6 1 94.38 297 LEU B C 1
ATOM 5377 O O . LEU B 1 297 ? 1.248 -8.102 -5.668 1 94.38 297 LEU B O 1
ATOM 5381 N N . THR B 1 298 ? -0.33 -9.406 -6.473 1 91.81 298 THR B N 1
ATOM 5382 C CA . THR B 1 298 ? 0.647 -10.469 -6.691 1 91.81 298 THR B CA 1
ATOM 5383 C C . THR B 1 298 ? 0.789 -10.773 -8.18 1 91.81 298 THR B C 1
ATOM 5385 O O . THR B 1 298 ? -0.182 -10.68 -8.938 1 91.81 298 THR B O 1
ATOM 5388 N N . GLY B 1 299 ? 1.994 -11.039 -8.539 1 82.75 299 GLY B N 1
ATOM 5389 C CA . GLY B 1 299 ? 2.307 -11.367 -9.922 1 82.75 299 GLY B CA 1
ATOM 5390 C C . GLY B 1 299 ? 3.748 -11.797 -10.117 1 82.75 299 GLY B C 1
ATOM 5391 O O . GLY B 1 299 ? 4.547 -11.766 -9.18 1 82.75 299 GLY B O 1
ATOM 5392 N N . GLN B 1 300 ? 3.969 -12.336 -11.188 1 70.69 300 GLN B N 1
ATOM 5393 C CA . GLN B 1 300 ? 5.324 -12.75 -11.539 1 70.69 300 GLN B CA 1
ATOM 5394 C C . GLN B 1 300 ? 5.871 -11.938 -12.703 1 70.69 300 GLN B C 1
ATOM 5396 O O . GLN B 1 300 ? 5.125 -11.562 -13.609 1 70.69 300 GLN B O 1
ATOM 5401 N N . GLU B 1 301 ? 7.152 -11.445 -12.312 1 59.03 301 GLU B N 1
ATOM 5402 C CA . GLU B 1 301 ? 7.836 -10.805 -13.43 1 59.03 301 GLU B CA 1
ATOM 5403 C C . GLU B 1 301 ? 7.918 -11.742 -14.633 1 59.03 301 GLU B C 1
ATOM 5405 O O . GLU B 1 301 ? 8.461 -12.844 -14.539 1 59.03 301 GLU B O 1
ATOM 5410 N N . SER B 1 302 ? 6.93 -11.836 -15.461 1 57.25 302 SER B N 1
ATOM 5411 C CA . SER B 1 302 ? 7 -12.695 -16.641 1 57.25 302 SER B CA 1
ATOM 5412 C C . SER B 1 302 ? 6.578 -11.953 -17.891 1 57.25 302 SER B C 1
ATOM 5414 O O . SER B 1 302 ? 6.395 -10.727 -17.875 1 57.25 302 SER B O 1
ATOM 5416 N N . GLN B 1 303 ? 6.562 -12.695 -18.891 1 56 303 GLN B N 1
ATOM 5417 C CA . GLN B 1 303 ? 6.031 -12.266 -20.188 1 56 303 GLN B CA 1
ATOM 5418 C C . GLN B 1 303 ? 4.641 -11.648 -20.016 1 56 303 GLN B C 1
ATOM 5420 O O . GLN B 1 303 ? 4.215 -10.844 -20.859 1 56 303 GLN B O 1
ATOM 5425 N N . ASP B 1 304 ? 4.188 -11.805 -18.734 1 62.44 304 ASP B N 1
ATOM 5426 C CA . ASP B 1 304 ? 2.779 -11.438 -18.641 1 62.44 304 ASP B CA 1
ATOM 5427 C C . ASP B 1 304 ? 2.615 -10.055 -18.016 1 62.44 304 ASP B C 1
ATOM 5429 O O . ASP B 1 304 ? 1.753 -9.273 -18.422 1 62.44 304 ASP B O 1
ATOM 5433 N N . LEU B 1 305 ? 3.529 -9.742 -17.016 1 70 305 LEU B N 1
ATOM 5434 C CA . LEU B 1 305 ? 3.461 -8.414 -16.406 1 70 305 LEU B CA 1
ATOM 5435 C C . LEU B 1 305 ? 4.648 -7.559 -16.828 1 70 305 LEU B C 1
ATOM 5437 O O . LEU B 1 305 ? 5.793 -7.871 -16.5 1 70 305 LEU B O 1
ATOM 5441 N N . LYS B 1 306 ? 4.293 -6.559 -17.641 1 75 306 LYS B N 1
ATOM 5442 C CA . LYS B 1 306 ? 5.324 -5.664 -18.172 1 75 306 LYS B CA 1
ATOM 5443 C C . LYS B 1 306 ? 5.176 -4.258 -17.594 1 75 306 LYS B C 1
ATOM 5445 O O . LYS B 1 306 ? 4.09 -3.867 -17.172 1 75 306 LYS B O 1
ATOM 5450 N N . PRO B 1 307 ? 6.27 -3.607 -17.625 1 78 307 PRO B N 1
ATOM 5451 C CA . PRO B 1 307 ? 6.18 -2.23 -17.141 1 78 307 PRO B CA 1
ATOM 5452 C C . PRO B 1 307 ? 5.133 -1.406 -17.875 1 78 307 PRO B C 1
ATOM 5454 O O . PRO B 1 307 ? 4.98 -1.543 -19.094 1 78 307 PRO B O 1
ATOM 5457 N N . HIS B 1 308 ? 4.383 -0.655 -17.141 1 78.19 308 HIS B N 1
ATOM 5458 C CA . HIS B 1 308 ? 3.422 0.329 -17.625 1 78.19 308 HIS B CA 1
ATOM 5459 C C . HIS B 1 308 ? 2.213 -0.35 -18.266 1 78.19 308 HIS B C 1
ATOM 5461 O O . HIS B 1 308 ? 1.372 0.314 -18.875 1 78.19 308 HIS B O 1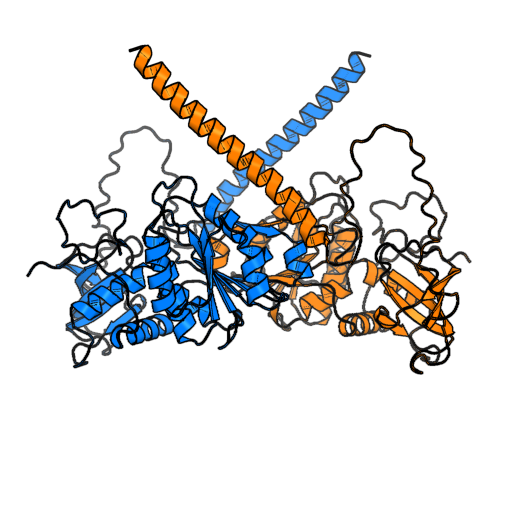
ATOM 5467 N N . ASP B 1 309 ? 2.217 -1.698 -18.172 1 78.31 309 ASP B N 1
ATOM 5468 C CA . ASP B 1 309 ? 1.094 -2.414 -18.781 1 78.31 309 ASP B CA 1
ATOM 5469 C C . ASP B 1 309 ? -0.163 -2.277 -17.922 1 78.31 309 ASP B C 1
ATOM 5471 O O . ASP B 1 309 ? -1.271 -2.156 -18.453 1 78.31 309 ASP B O 1
ATOM 5475 N N . LEU B 1 310 ? 0.043 -2.422 -16.672 1 86.31 310 LEU B N 1
ATOM 5476 C CA . LEU B 1 310 ? -1.056 -2.42 -15.703 1 86.31 310 LEU B CA 1
ATOM 5477 C C . LEU B 1 310 ? -0.82 -1.386 -14.609 1 86.31 310 LEU B C 1
ATOM 5479 O O . LEU B 1 310 ? 0.282 -1.295 -14.062 1 86.31 310 LEU B O 1
ATOM 5483 N N . LYS B 1 311 ? -1.91 -0.601 -14.398 1 88.75 311 LYS B N 1
ATOM 5484 C CA . LYS B 1 311 ? -1.835 0.414 -13.352 1 88.75 311 LYS B CA 1
ATOM 5485 C C . LYS B 1 311 ? -2.76 0.073 -12.188 1 88.75 311 LYS B C 1
ATOM 5487 O O . LYS B 1 311 ? -3.805 -0.552 -12.375 1 88.75 311 LYS B O 1
ATOM 5492 N N . CYS B 1 312 ? -2.285 0.372 -11.047 1 91.31 312 CYS B N 1
ATOM 5493 C CA . CYS B 1 312 ? -3.131 0.342 -9.859 1 91.31 312 CYS B CA 1
ATOM 5494 C C . CYS B 1 312 ? -3.57 1.747 -9.461 1 91.31 312 CYS B C 1
ATOM 5496 O O . CYS B 1 312 ? -2.732 2.619 -9.227 1 91.31 312 CYS B O 1
ATOM 5498 N N . ILE B 1 313 ? -4.879 1.952 -9.469 1 90.5 313 ILE B N 1
ATOM 5499 C CA . ILE B 1 313 ? -5.441 3.262 -9.156 1 90.5 313 ILE B CA 1
ATOM 5500 C C . ILE B 1 313 ? -6.258 3.184 -7.871 1 90.5 313 ILE B C 1
ATOM 5502 O O . ILE B 1 313 ? -7.059 2.264 -7.695 1 90.5 313 ILE B O 1
ATOM 5506 N N . SER B 1 314 ? -5.984 4.047 -6.988 1 91.62 314 SER B N 1
ATOM 5507 C CA . SER B 1 314 ? -6.77 4.137 -5.758 1 91.62 314 SER B CA 1
ATOM 5508 C C . SER B 1 314 ? -7.203 5.57 -5.48 1 91.62 314 SER B C 1
ATOM 5510 O O . SER B 1 314 ? -6.562 6.52 -5.938 1 91.62 314 SER B O 1
ATOM 5512 N N . ASP B 1 315 ? -8.344 5.66 -4.871 1 88.81 315 ASP B N 1
ATOM 5513 C CA . ASP B 1 315 ? -8.797 6.949 -4.355 1 88.81 315 ASP B CA 1
ATOM 5514 C C . ASP B 1 315 ? -8.039 7.336 -3.09 1 88.81 315 ASP B C 1
ATOM 5516 O O . ASP B 1 315 ? -8.141 6.656 -2.066 1 88.81 315 ASP B O 1
ATOM 5520 N N . VAL B 1 316 ? -7.32 8.43 -3.129 1 88 316 VAL B N 1
ATOM 5521 C CA . VAL B 1 316 ? -6.461 8.836 -2.021 1 88 316 VAL B CA 1
ATOM 5522 C C . VAL B 1 316 ? -7.301 9.078 -0.771 1 88 316 VAL B C 1
ATOM 5524 O O . VAL B 1 316 ? -6.891 8.727 0.337 1 88 316 VAL B O 1
ATOM 5527 N N . PHE B 1 317 ? -8.461 9.664 -0.938 1 87.44 317 PHE B N 1
ATOM 5528 C CA . PHE B 1 317 ? -9.328 9.93 0.201 1 87.44 317 PHE B CA 1
ATOM 5529 C C . PHE B 1 317 ? -9.648 8.633 0.948 1 87.44 317 PHE B C 1
ATOM 5531 O O . PHE B 1 317 ? -9.484 8.562 2.166 1 87.44 317 PHE B O 1
ATOM 5538 N N . THR B 1 318 ? -10.016 7.684 0.191 1 86.38 318 THR B N 1
ATOM 5539 C CA . THR B 1 318 ? -10.375 6.398 0.781 1 86.38 318 THR B CA 1
ATOM 5540 C C . THR B 1 318 ? -9.156 5.723 1.401 1 86.38 318 THR B C 1
ATOM 5542 O O . THR B 1 318 ? -9.234 5.195 2.512 1 86.38 318 THR B O 1
ATOM 5545 N N . GLN B 1 319 ? -8.07 5.703 0.712 1 90.56 319 GLN B N 1
ATOM 5546 C CA . GLN B 1 319 ? -6.867 5.043 1.202 1 90.56 319 GLN B CA 1
ATOM 5547 C C . GLN B 1 319 ? -6.387 5.676 2.506 1 90.56 319 GLN B C 1
ATOM 5549 O O . GLN B 1 319 ? -5.977 4.969 3.43 1 90.56 319 GLN B O 1
ATOM 5554 N N . VAL B 1 320 ? -6.469 7.004 2.564 1 89.38 320 VAL B N 1
ATOM 5555 C CA . VAL B 1 320 ? -5.973 7.703 3.744 1 89.38 320 VAL B CA 1
ATOM 5556 C C . VAL B 1 320 ? -6.965 7.543 4.895 1 89.38 320 VAL B C 1
ATOM 5558 O O . VAL B 1 320 ? -6.582 7.156 6.004 1 89.38 320 VAL B O 1
ATOM 5561 N N . THR B 1 321 ? -8.242 7.773 4.625 1 88.06 321 THR B N 1
ATOM 5562 C CA . THR B 1 321 ? -9.227 7.789 5.695 1 88.06 321 THR B CA 1
ATOM 5563 C C . THR B 1 321 ? -9.398 6.395 6.297 1 88.06 321 THR B C 1
ATOM 5565 O O . THR B 1 321 ? -9.633 6.258 7.496 1 88.06 321 THR B O 1
ATOM 5568 N N . LYS B 1 322 ? -9.211 5.355 5.457 1 90.06 322 LYS B N 1
ATOM 5569 C CA . LYS B 1 322 ? -9.312 3.988 5.957 1 90.06 322 LYS B CA 1
ATOM 5570 C C . LYS B 1 322 ? -7.945 3.422 6.312 1 90.06 322 LYS B C 1
ATOM 5572 O O . LYS B 1 322 ? -7.84 2.297 6.805 1 90.06 322 LYS B O 1
ATOM 5577 N N . SER B 1 323 ? -6.93 4.215 6.016 1 92.69 323 SER B N 1
ATOM 5578 C CA . SER B 1 323 ? -5.559 3.773 6.25 1 92.69 323 SER B CA 1
ATOM 5579 C C . SER B 1 323 ? -5.281 2.436 5.57 1 92.69 323 SER B C 1
ATOM 5581 O O . SER B 1 323 ? -4.727 1.524 6.188 1 92.69 323 SER B O 1
ATOM 5583 N N . VAL B 1 324 ? -5.707 2.314 4.344 1 94.38 324 VAL B N 1
ATOM 5584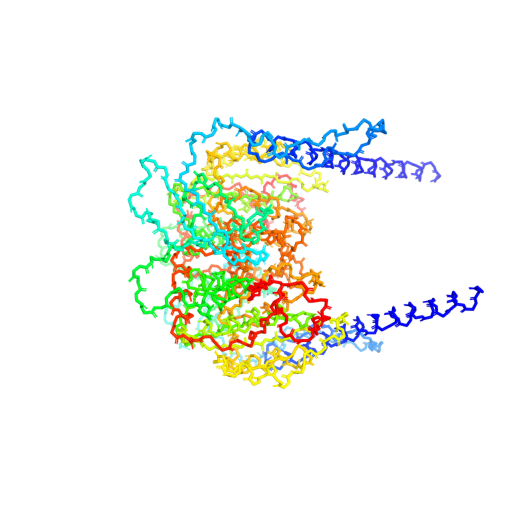 C CA . VAL B 1 324 ? -5.559 1.083 3.576 1 94.38 324 VAL B CA 1
ATOM 5585 C C . VAL B 1 324 ? -4.125 0.965 3.066 1 94.38 324 VAL B C 1
ATOM 5587 O O . VAL B 1 324 ? -3.506 1.966 2.695 1 94.38 324 VAL B O 1
ATOM 5590 N N . SER B 1 325 ? -3.625 -0.25 3.037 1 96.31 325 SER B N 1
ATOM 5591 C CA . SER B 1 325 ? -2.324 -0.56 2.455 1 96.31 325 SER B CA 1
ATOM 5592 C C . SER B 1 325 ? -2.473 -1.288 1.124 1 96.31 325 SER B C 1
ATOM 5594 O O . SER B 1 325 ? -3.236 -2.25 1.019 1 96.31 325 SER B O 1
ATOM 5596 N N . ILE B 1 326 ? -1.793 -0.824 0.121 1 96.75 326 ILE B N 1
ATOM 5597 C CA . ILE B 1 326 ? -1.673 -1.546 -1.142 1 96.75 326 ILE B CA 1
ATOM 5598 C C . ILE B 1 326 ? -0.23 -2.008 -1.336 1 96.75 326 ILE B C 1
ATOM 5600 O O . ILE B 1 326 ? 0.673 -1.188 -1.511 1 96.75 326 ILE B O 1
ATOM 5604 N N . ILE B 1 327 ? -0.026 -3.314 -1.348 1 96.62 327 ILE B N 1
ATOM 5605 C CA . ILE B 1 327 ? 1.346 -3.811 -1.343 1 96.62 327 ILE B CA 1
ATOM 5606 C C . ILE B 1 327 ? 1.581 -4.691 -2.568 1 96.62 327 ILE B C 1
ATOM 5608 O O . ILE B 1 327 ? 0.676 -5.398 -3.014 1 96.62 327 ILE B O 1
ATOM 5612 N N . GLY B 1 328 ? 2.771 -4.562 -3.07 1 94.12 328 GLY B N 1
ATOM 5613 C CA . GLY B 1 328 ? 3.229 -5.504 -4.078 1 94.12 328 GLY B CA 1
ATOM 5614 C C . GLY B 1 328 ? 3.867 -6.746 -3.49 1 94.12 328 GLY B C 1
ATOM 5615 O O . GLY B 1 328 ? 4.625 -6.66 -2.521 1 94.12 328 GLY B O 1
ATOM 5616 N N . SER B 1 329 ? 3.52 -7.812 -4.027 1 92.56 329 SER B N 1
ATOM 5617 C CA . SER B 1 329 ? 4.09 -9.086 -3.611 1 92.56 329 SER B CA 1
ATOM 5618 C C . SER B 1 329 ? 4.734 -9.812 -4.785 1 92.56 329 SER B C 1
ATOM 5620 O O . SER B 1 329 ? 4.035 -10.312 -5.672 1 92.56 329 SER B O 1
ATOM 5622 N N . ASN B 1 330 ? 6.039 -9.664 -4.699 1 81.94 330 ASN B N 1
ATOM 5623 C CA . ASN B 1 330 ? 6.789 -10.305 -5.77 1 81.94 330 ASN B CA 1
ATOM 5624 C C . ASN B 1 330 ? 6.828 -11.82 -5.594 1 81.94 330 ASN B C 1
ATOM 5626 O O . ASN B 1 330 ? 6.586 -12.328 -4.5 1 81.94 330 ASN B O 1
ATOM 5630 N N . GLU B 1 331 ? 7.242 -12.445 -6.738 1 72.56 331 GLU B N 1
ATOM 5631 C CA . GLU B 1 331 ? 7.219 -13.906 -6.805 1 72.56 331 GLU B CA 1
ATOM 5632 C C . GLU B 1 331 ? 7.73 -14.523 -5.512 1 72.56 331 GLU B C 1
ATOM 5634 O O . GLU B 1 331 ? 8.461 -13.883 -4.75 1 72.56 331 GLU B O 1
ATOM 5639 N N . GLY B 1 332 ? 7.207 -15.586 -4.914 1 78.81 332 GLY B N 1
ATOM 5640 C CA . GLY B 1 332 ? 7.418 -16.344 -3.689 1 78.81 332 GLY B CA 1
ATOM 5641 C C . GLY B 1 332 ? 8.844 -16.844 -3.535 1 78.81 332 GLY B C 1
ATOM 5642 O O . GLY B 1 332 ? 9.711 -16.531 -4.352 1 78.81 332 GLY B O 1
ATOM 5643 N N . THR B 1 333 ? 9.297 -17.266 -2.494 1 81.31 333 THR B N 1
ATOM 5644 C CA . THR B 1 333 ? 10.602 -17.812 -2.121 1 81.31 333 THR B CA 1
ATOM 5645 C C . THR B 1 333 ? 10.625 -19.328 -2.295 1 81.31 333 THR B C 1
ATOM 5647 O O . THR B 1 333 ? 9.609 -19.938 -2.635 1 81.31 333 THR B O 1
ATOM 5650 N N . ARG B 1 334 ? 11.781 -19.906 -2.297 1 85.81 334 ARG B N 1
ATOM 5651 C CA . ARG B 1 334 ? 11.914 -21.359 -2.344 1 85.81 334 ARG B CA 1
ATOM 5652 C C . ARG B 1 334 ? 11.094 -22.016 -1.24 1 85.81 334 ARG B C 1
ATOM 5654 O O . ARG B 1 334 ? 10.586 -23.125 -1.413 1 85.81 334 ARG B O 1
ATOM 5661 N N . PHE B 1 335 ? 10.93 -21.266 -0.197 1 87.69 335 PHE B N 1
ATOM 5662 C CA . PHE B 1 335 ? 10.07 -21.766 0.875 1 87.69 335 PHE B CA 1
ATOM 5663 C C . PHE B 1 335 ? 8.641 -21.938 0.384 1 87.69 335 PHE B C 1
ATOM 5665 O O . PHE B 1 335 ? 7.996 -22.953 0.692 1 87.69 335 PHE B O 1
ATOM 5672 N N . ASP B 1 336 ? 8.203 -21.031 -0.371 1 90.56 336 ASP B N 1
ATOM 5673 C CA . ASP B 1 336 ? 6.848 -21.109 -0.91 1 90.56 336 ASP B CA 1
ATOM 5674 C C . ASP B 1 336 ? 6.703 -22.297 -1.862 1 90.56 336 ASP B C 1
ATOM 5676 O O . ASP B 1 336 ? 5.676 -22.984 -1.863 1 90.56 336 ASP B O 1
ATOM 5680 N N . VAL B 1 337 ? 7.707 -22.5 -2.684 1 88.88 337 VAL B N 1
ATOM 5681 C CA . VAL B 1 337 ? 7.672 -23.625 -3.621 1 88.88 337 VAL B CA 1
ATOM 5682 C C . VAL B 1 337 ? 7.605 -24.938 -2.854 1 88.88 337 VAL B C 1
ATOM 5684 O O . VAL B 1 337 ? 6.832 -25.828 -3.209 1 88.88 337 VAL B O 1
ATOM 5687 N N . ARG B 1 338 ? 8.359 -25.078 -1.844 1 88.44 338 ARG B N 1
ATOM 5688 C CA . ARG B 1 338 ? 8.352 -26.297 -1.024 1 88.44 338 ARG B CA 1
ATOM 5689 C C . ARG B 1 338 ? 6.98 -26.516 -0.396 1 88.44 338 ARG B C 1
ATOM 5691 O O . ARG B 1 338 ? 6.477 -27.641 -0.389 1 88.44 338 ARG B O 1
ATOM 5698 N N . GLN B 1 339 ? 6.41 -25.484 0.079 1 90.94 339 GLN B N 1
ATOM 5699 C CA . GLN B 1 339 ? 5.098 -25.609 0.707 1 90.94 339 GLN B CA 1
ATOM 5700 C C . GLN B 1 339 ? 4.043 -26.047 -0.307 1 90.94 339 GLN B C 1
ATOM 5702 O O . GLN B 1 339 ? 3.268 -26.969 -0.05 1 90.94 339 GLN B O 1
ATOM 5707 N N . VAL B 1 340 ? 4.055 -25.359 -1.418 1 91.62 340 VAL B N 1
ATOM 5708 C CA . VAL B 1 340 ? 3.082 -25.688 -2.453 1 91.62 340 VAL B CA 1
ATOM 5709 C C . VAL B 1 340 ? 3.293 -27.125 -2.916 1 91.62 340 VAL B C 1
ATOM 5711 O O . VAL B 1 340 ? 2.33 -27.875 -3.096 1 91.62 340 VAL B O 1
ATOM 5714 N N . SER B 1 341 ? 4.559 -27.469 -3.062 1 89.75 341 SER B N 1
ATOM 5715 C CA . SER B 1 341 ? 4.879 -28.844 -3.439 1 89.75 341 SER B CA 1
ATOM 5716 C C . SER B 1 341 ? 4.348 -29.844 -2.41 1 89.75 341 SER B C 1
ATOM 5718 O O . SER B 1 341 ? 3.84 -30.906 -2.771 1 89.75 341 SER B O 1
ATOM 5720 N N . GLY B 1 342 ? 4.496 -29.5 -1.171 1 88.94 342 GLY B N 1
ATOM 5721 C CA . GLY B 1 342 ? 3.959 -30.344 -0.108 1 88.94 342 GLY B CA 1
ATOM 5722 C C . GLY B 1 342 ? 2.449 -30.469 -0.154 1 88.94 342 GLY B C 1
ATOM 5723 O O . GLY B 1 342 ? 1.908 -31.562 0.055 1 88.94 342 GLY B O 1
ATOM 5724 N N . PHE B 1 343 ? 1.764 -29.406 -0.448 1 91 343 PHE B N 1
ATOM 5725 C CA . PHE B 1 343 ? 0.309 -29.422 -0.547 1 91 343 PHE B CA 1
ATOM 5726 C C . PHE B 1 343 ? -0.137 -30.328 -1.699 1 91 343 PHE B C 1
ATOM 5728 O O . PHE B 1 343 ? -1.111 -31.062 -1.573 1 91 343 PHE B O 1
ATOM 5735 N N . VAL B 1 344 ? 0.545 -30.203 -2.805 1 88.19 344 VAL B N 1
ATOM 5736 C CA . VAL B 1 344 ? 0.22 -31.031 -3.961 1 88.19 344 VAL B CA 1
ATOM 5737 C C . VAL B 1 344 ? 0.461 -32.5 -3.625 1 88.19 344 VAL B C 1
ATOM 5739 O O . VAL B 1 344 ? -0.358 -33.344 -3.955 1 88.19 344 VAL B O 1
ATOM 5742 N N . GLY B 1 345 ? 1.568 -32.781 -2.973 1 86.25 345 GLY B N 1
ATOM 5743 C CA . GLY B 1 345 ? 1.896 -34.156 -2.588 1 86.25 345 GLY B CA 1
ATOM 5744 C C . GLY B 1 345 ? 0.861 -34.781 -1.671 1 86.25 345 GLY B C 1
ATOM 5745 O O . GLY B 1 345 ? 0.614 -35.969 -1.737 1 86.25 345 GLY B O 1
ATOM 5746 N N . ARG B 1 346 ? 0.229 -33.969 -0.901 1 88.38 346 ARG B N 1
ATOM 5747 C CA . ARG B 1 346 ? -0.785 -34.438 0.037 1 88.38 346 ARG B CA 1
ATOM 5748 C C . ARG B 1 346 ? -2.172 -34.406 -0.596 1 88.38 346 ARG B C 1
ATOM 5750 O O . ARG B 1 346 ? -3.174 -34.656 0.079 1 88.38 346 ARG B O 1
ATOM 5757 N N . LYS B 1 347 ? -2.205 -34.031 -1.898 1 86.38 347 LYS B N 1
ATOM 5758 C CA . LYS B 1 347 ? -3.418 -34.031 -2.709 1 86.38 347 LYS B CA 1
ATOM 5759 C C . LYS B 1 347 ? -4.457 -33.062 -2.162 1 86.38 347 LYS B C 1
ATOM 5761 O O . LYS B 1 347 ? -5.641 -33.375 -2.07 1 86.38 347 LYS B O 1
ATOM 5766 N N . LEU B 1 348 ? -3.945 -31.953 -1.756 1 87.25 348 LEU B N 1
ATOM 5767 C CA . LEU B 1 348 ? -4.84 -30.953 -1.159 1 87.25 348 LEU B CA 1
ATOM 5768 C C . LEU B 1 348 ? -5.43 -30.047 -2.227 1 87.25 348 LEU B C 1
ATOM 5770 O O . LEU B 1 348 ? -6.273 -29.203 -1.927 1 87.25 348 LEU B O 1
ATOM 5774 N N . PHE B 1 349 ? -5.016 -30.172 -3.424 1 81.56 349 PHE B N 1
ATOM 5775 C CA . PHE B 1 349 ? -5.598 -29.438 -4.535 1 81.56 349 PHE B CA 1
ATOM 5776 C C . PHE B 1 349 ? -6.508 -30.328 -5.367 1 81.56 349 PHE B C 1
ATOM 5778 O O . PHE B 1 349 ? -6.117 -31.438 -5.754 1 81.56 349 PHE B O 1
ATOM 5785 N N . GLN B 1 350 ? -7.777 -29.906 -5.496 1 72.38 350 GLN B N 1
ATOM 5786 C CA . GLN B 1 350 ? -8.688 -30.609 -6.387 1 72.38 350 GLN B CA 1
ATOM 5787 C C . GLN B 1 350 ? -8.945 -29.812 -7.656 1 72.38 350 GLN B C 1
ATOM 5789 O O . GLN B 1 350 ? -9.891 -29.016 -7.715 1 72.38 350 GLN B O 1
ATOM 5794 N N . LEU B 1 351 ? -8.008 -29.672 -8.453 1 66.44 351 LEU B N 1
ATOM 5795 C CA . LEU B 1 351 ? -8.156 -28.922 -9.695 1 66.44 351 LEU B CA 1
ATOM 5796 C C . LEU B 1 351 ? -8.438 -29.859 -10.867 1 66.44 351 LEU B C 1
ATOM 5798 O O . LEU B 1 351 ? -7.902 -30.969 -10.922 1 66.44 351 LEU B O 1
ATOM 5802 N N . PRO B 1 352 ? -9.484 -29.453 -11.57 1 56.72 352 PRO B N 1
ATOM 5803 C CA . PRO B 1 352 ? -9.695 -30.25 -12.781 1 56.72 352 PRO B CA 1
ATOM 5804 C C . PRO B 1 352 ? -8.562 -30.109 -13.789 1 56.72 352 PRO B C 1
ATOM 5806 O O . PRO B 1 352 ? -8.289 -29 -14.266 1 56.72 352 PRO B O 1
ATOM 5809 N N . ILE B 1 353 ? -7.688 -31.016 -13.797 1 59.56 353 ILE B N 1
ATOM 5810 C CA . ILE B 1 353 ? -6.562 -30.953 -14.719 1 59.56 353 ILE B CA 1
ATOM 5811 C C . ILE B 1 353 ? -6.812 -31.891 -15.898 1 59.56 353 ILE B C 1
ATOM 5813 O O . ILE B 1 353 ? -7.16 -33.062 -15.719 1 59.56 353 ILE B O 1
ATOM 5817 N N . THR B 1 354 ? -7.004 -31.266 -17.078 1 55.41 354 THR B N 1
ATOM 5818 C CA . THR B 1 354 ? -7.047 -32.094 -18.281 1 55.41 354 THR B CA 1
ATOM 5819 C C . THR B 1 354 ? -5.668 -32.156 -18.938 1 55.41 354 THR B C 1
ATOM 5821 O O . THR B 1 354 ? -5.039 -31.141 -19.203 1 55.41 354 THR B O 1
ATOM 5824 N N . VAL B 1 355 ? -5.156 -33.344 -19.016 1 52.66 355 VAL B N 1
ATOM 5825 C CA . VAL B 1 355 ? -3.852 -33.562 -19.641 1 52.66 355 VAL B CA 1
ATOM 5826 C C . VAL B 1 355 ? -4.023 -33.844 -21.125 1 52.66 355 VAL B C 1
ATOM 5828 O O . VAL B 1 355 ? -4.789 -34.719 -21.531 1 52.66 355 VAL B O 1
ATOM 5831 N N . ILE B 1 356 ? -3.646 -32.781 -21.906 1 55.91 356 ILE B N 1
ATOM 5832 C CA . ILE B 1 356 ? -3.742 -32.969 -23.359 1 55.91 356 ILE B CA 1
ATOM 5833 C C . ILE B 1 356 ? -2.375 -33.375 -23.906 1 55.91 356 ILE B C 1
ATOM 5835 O O . ILE B 1 356 ? -1.345 -32.844 -23.453 1 55.91 356 ILE B O 1
ATOM 5839 N N . GLN B 1 357 ? -2.385 -34.406 -24.562 1 45.81 357 GLN B N 1
ATOM 5840 C CA . GLN B 1 357 ? -1.146 -34.875 -25.188 1 45.81 357 GLN B CA 1
ATOM 5841 C C . GLN B 1 357 ? -0.617 -33.844 -26.172 1 45.81 357 GLN B C 1
ATOM 5843 O O . GLN B 1 357 ? -1.394 -33.219 -26.891 1 45.81 357 GLN B O 1
ATOM 5848 N N . ALA B 1 358 ? 0.664 -33.469 -26.078 1 48.47 358 ALA B N 1
ATOM 5849 C CA . ALA B 1 358 ? 1.315 -32.531 -26.984 1 48.47 358 ALA B CA 1
ATOM 5850 C C . ALA B 1 358 ? 1.077 -32.938 -28.438 1 48.47 358 ALA B C 1
ATOM 5852 O O . ALA B 1 358 ? 1.1 -34.125 -28.781 1 48.47 358 ALA B O 1
ATOM 5853 N N . GLY B 1 359 ? 0.644 -31.969 -29.422 1 45 359 GLY B N 1
ATOM 5854 C CA . GLY B 1 359 ? 0.453 -32.219 -30.844 1 45 359 GLY B CA 1
ATOM 5855 C C . GLY B 1 359 ? -1.006 -32.344 -31.25 1 45 359 GLY B C 1
ATOM 5856 O O . GLY B 1 359 ? -1.33 -32.438 -32.438 1 45 359 GLY B O 1
ATOM 5857 N N . THR B 1 360 ? -1.854 -32.812 -30.406 1 42.09 360 THR B N 1
ATOM 5858 C CA . THR B 1 360 ? -3.236 -32.969 -30.859 1 42.09 360 THR B CA 1
ATOM 5859 C C . THR B 1 360 ? -3.895 -31.594 -31.031 1 42.09 360 THR B C 1
ATOM 5861 O O . THR B 1 360 ? -3.543 -30.641 -30.344 1 42.09 360 THR B O 1
ATOM 5864 N N . THR B 1 361 ? -4.211 -31.25 -32.312 1 38.47 361 THR B N 1
ATOM 5865 C CA . THR B 1 361 ? -4.961 -30.078 -32.75 1 38.47 361 THR B CA 1
ATOM 5866 C C . THR B 1 361 ? -6.215 -29.891 -31.906 1 38.47 361 THR B C 1
ATOM 5868 O O . THR B 1 361 ? -7.109 -29.125 -32.281 1 38.47 361 THR B O 1
ATOM 5871 N N . GLU B 1 362 ? -6.605 -30.766 -31.172 1 38.19 362 GLU B N 1
ATOM 5872 C CA . GLU B 1 362 ? -7.957 -30.609 -30.641 1 38.19 362 GLU B CA 1
ATOM 5873 C C . GLU B 1 362 ? -8.117 -29.266 -29.938 1 38.19 362 GLU B C 1
ATOM 5875 O O . GLU B 1 362 ? -7.207 -28.812 -29.25 1 38.19 362 GLU B O 1
ATOM 5880 N N . ALA B 1 363 ? -9.055 -28.484 -30.547 1 36.66 363 ALA B N 1
ATOM 5881 C CA . ALA B 1 363 ? -9.586 -27.219 -30.031 1 36.66 363 ALA B CA 1
ATOM 5882 C C . ALA B 1 363 ? -9.75 -27.297 -28.516 1 36.66 363 ALA B C 1
ATOM 5884 O O . ALA B 1 363 ? -10.469 -28.156 -28 1 36.66 363 ALA B O 1
ATOM 5885 N N . VAL B 1 364 ? -8.82 -27.156 -27.812 1 38.22 364 VAL B N 1
ATOM 5886 C CA . VAL B 1 364 ? -8.93 -27.062 -26.359 1 38.22 364 VAL B CA 1
ATOM 5887 C C . VAL B 1 364 ? -10.141 -26.203 -25.984 1 38.22 364 VAL B C 1
ATOM 5889 O O . VAL B 1 364 ? -10.312 -25.094 -26.5 1 38.22 364 VAL B O 1
ATOM 5892 N N . ASN B 1 365 ? -11.297 -26.828 -25.812 1 34.59 365 ASN B N 1
ATOM 5893 C CA . ASN B 1 365 ? -12.484 -26.141 -25.328 1 34.59 365 ASN B CA 1
ATOM 5894 C C . ASN B 1 365 ? -12.109 -24.984 -24.406 1 34.59 365 ASN B C 1
ATOM 5896 O O . ASN B 1 365 ? -11.391 -25.188 -23.422 1 34.59 365 ASN B O 1
ATOM 5900 N N . PRO B 1 366 ? -12.352 -23.797 -24.906 1 32.59 366 PRO B N 1
ATOM 5901 C CA . PRO B 1 366 ? -12.117 -22.562 -24.156 1 32.59 366 PRO B CA 1
ATOM 5902 C C . PRO B 1 366 ? -12.555 -22.672 -22.703 1 32.59 366 PRO B C 1
ATOM 5904 O O . PRO B 1 366 ? -12.062 -21.938 -21.844 1 32.59 366 PRO B O 1
ATOM 5907 N N . THR B 1 367 ? -13.75 -23.172 -22.594 1 31.73 367 THR B N 1
ATOM 5908 C CA . THR B 1 367 ? -14.359 -23.219 -21.266 1 31.73 367 THR B CA 1
ATOM 5909 C C . THR B 1 367 ? -13.609 -24.203 -20.359 1 31.73 367 THR B C 1
ATOM 5911 O O . THR B 1 367 ? -13.945 -24.344 -19.188 1 31.73 367 THR B O 1
ATOM 5914 N N . ALA B 1 368 ? -13.227 -25.312 -20.953 1 32.03 368 ALA B N 1
ATOM 5915 C CA . ALA B 1 368 ? -12.523 -26.266 -20.094 1 32.03 368 ALA B CA 1
ATOM 5916 C C . ALA B 1 368 ? -11.312 -25.609 -19.422 1 32.03 368 ALA B C 1
ATOM 5918 O O . ALA B 1 368 ? -10.672 -24.734 -20 1 32.03 368 ALA B O 1
ATOM 5919 N N . LEU B 1 369 ? -11.414 -25.406 -18.094 1 32.44 369 LEU B N 1
ATOM 5920 C CA . LEU B 1 369 ? -10.266 -24.906 -17.328 1 32.44 369 LEU B CA 1
ATOM 5921 C C . LEU B 1 369 ? -8.961 -25.234 -18.047 1 32.44 369 LEU B C 1
ATOM 5923 O O . LEU B 1 369 ? -8.5 -26.375 -18.031 1 32.44 369 LEU B O 1
ATOM 5927 N N . LYS B 1 370 ? -8.875 -24.797 -19.266 1 30.14 370 LYS B N 1
ATOM 5928 C CA . LYS B 1 370 ? -7.621 -24.891 -20 1 30.14 370 LYS B CA 1
ATOM 5929 C C . LYS B 1 370 ? -6.434 -24.516 -19.125 1 30.14 370 LYS B C 1
ATOM 5931 O O . LYS B 1 370 ? -6.203 -23.328 -18.844 1 30.14 370 LYS B O 1
ATOM 5936 N N . VAL B 1 371 ? -6.195 -25.016 -18.094 1 31.39 371 VAL B N 1
ATOM 5937 C CA . VAL B 1 371 ? -4.789 -24.891 -17.719 1 31.39 371 VAL B CA 1
ATOM 5938 C C . VAL B 1 371 ? -3.91 -25.047 -18.953 1 31.39 371 VAL B C 1
ATOM 5940 O O . VAL B 1 371 ? -3.883 -26.125 -19.578 1 31.39 371 VAL B O 1
ATOM 5943 N N . ASN B 1 372 ? -3.873 -24.234 -19.984 1 30.2 372 ASN B N 1
ATOM 5944 C CA . ASN B 1 372 ? -3.209 -24.344 -21.281 1 30.2 372 ASN B CA 1
ATOM 5945 C C . ASN B 1 372 ? -2.164 -25.453 -21.281 1 30.2 372 ASN B C 1
ATOM 5947 O O . ASN B 1 372 ? -1.756 -25.922 -20.219 1 30.2 372 ASN B O 1
ATOM 5951 N N . GLU B 1 373 ? -1.076 -25.297 -22.438 1 32.22 373 GLU B N 1
ATOM 5952 C CA . GLU B 1 373 ? -0.1 -26.234 -22.969 1 32.22 373 GLU B CA 1
ATOM 5953 C C . GLU B 1 373 ? 0.787 -26.797 -21.859 1 32.22 373 GLU B C 1
ATOM 5955 O O . GLU B 1 373 ? 1.776 -26.172 -21.469 1 32.22 373 GLU B O 1
ATOM 5960 N N . ILE B 1 374 ? 0.562 -27.062 -20.953 1 29.58 374 ILE B N 1
ATOM 5961 C CA . ILE B 1 374 ? 1.517 -27.969 -20.312 1 29.58 374 ILE B CA 1
ATOM 5962 C C . ILE B 1 374 ? 1.929 -29.062 -21.297 1 29.58 374 ILE B C 1
ATOM 5964 O O . ILE B 1 374 ? 1.253 -29.281 -22.312 1 29.58 374 ILE B O 1
ATOM 5968 N N . ILE B 1 375 ? 2.205 -30.422 -20.719 1 30.25 375 ILE B N 1
ATOM 5969 C CA . ILE B 1 375 ? 2.914 -31.688 -20.906 1 30.25 375 ILE B CA 1
ATOM 5970 C C . ILE B 1 375 ? 2.129 -32.562 -21.875 1 30.25 375 ILE B C 1
ATOM 5972 O O . ILE B 1 375 ? 1.033 -33.031 -21.547 1 30.25 375 ILE B O 1
ATOM 5976 N N . HIS B 1 376 ? 2.055 -32.25 -23.078 1 26.62 376 HIS B N 1
ATOM 5977 C CA . HIS B 1 376 ? 1.831 -33.469 -23.844 1 26.62 376 HIS B CA 1
ATOM 5978 C C . HIS B 1 376 ? 2.982 -34.438 -23.672 1 26.62 376 HIS B C 1
ATOM 5980 O O . HIS B 1 376 ? 4.125 -34.156 -24.031 1 26.62 376 HIS B O 1
ATOM 5986 N N . ILE B 1 377 ? 3.297 -35.094 -22.438 1 24.25 377 ILE B N 1
ATOM 5987 C CA . ILE B 1 377 ? 4.129 -36.281 -22.531 1 24.25 377 ILE B CA 1
ATOM 5988 C C . ILE B 1 377 ? 3.424 -37.344 -23.375 1 24.25 377 ILE B C 1
ATOM 5990 O O . ILE B 1 377 ? 2.314 -37.781 -23.047 1 24.25 377 ILE B O 1
ATOM 5994 N N . ASN B 1 378 ? 3.748 -37.406 -24.688 1 20.2 378 ASN B N 1
ATOM 5995 C CA . ASN B 1 378 ? 3.633 -38.625 -25.516 1 20.2 378 ASN B CA 1
ATOM 5996 C C . ASN B 1 378 ? 4.02 -39.875 -24.734 1 20.2 378 ASN B C 1
ATOM 5998 O O . ASN B 1 378 ? 5.031 -39.875 -24.031 1 20.2 378 ASN B O 1
ATOM 6002 N N . GLU B 1 379 ? 3.014 -40.781 -24.375 1 19.03 379 GLU B N 1
ATOM 6003 C CA . GLU B 1 379 ? 3.453 -42.156 -24.578 1 19.03 379 GLU B CA 1
ATOM 6004 C C . GLU B 1 379 ? 4.066 -42.344 -25.969 1 19.03 379 GLU B C 1
ATOM 6006 O O . GLU B 1 379 ? 3.564 -41.781 -26.953 1 19.03 379 GLU B O 1
#

Solvent-accessible surface area (backbone atoms only — not comparable to full-atom values): 41468 Å² total; per-residue (Å²): 115,68,68,63,53,51,54,53,50,51,52,50,50,51,52,47,49,52,52,48,48,52,50,49,49,52,53,51,51,57,54,50,58,59,53,64,71,47,68,57,94,57,84,83,79,80,72,86,71,70,75,84,77,74,73,70,71,74,65,74,76,52,88,63,70,48,75,70,53,62,101,76,65,45,37,32,32,27,32,29,62,39,52,51,94,47,36,31,37,26,30,29,71,43,67,38,90,86,50,64,78,87,67,48,74,56,17,34,36,31,33,69,33,88,86,58,90,76,53,79,71,34,75,43,77,40,62,55,78,85,59,52,53,44,76,44,62,61,81,54,76,82,58,69,85,38,67,69,47,47,52,50,43,54,51,45,50,64,43,43,43,32,25,41,50,32,48,60,61,37,78,85,37,73,64,48,64,69,39,38,35,36,38,58,31,45,41,53,42,38,54,43,45,51,25,44,45,51,42,37,28,57,42,28,76,55,43,28,39,30,32,38,35,39,35,74,41,87,80,38,82,49,68,66,60,62,64,63,50,48,54,51,38,46,73,33,47,38,73,42,84,40,41,61,88,51,67,38,68,58,54,47,24,58,76,41,75,65,50,26,30,46,24,34,46,38,76,55,49,48,60,91,84,39,56,69,57,49,32,50,50,52,44,59,53,58,71,46,43,16,75,63,11,27,37,36,40,22,34,45,91,43,98,43,34,42,78,78,62,37,56,44,51,43,44,42,36,57,28,13,73,30,25,25,31,41,31,21,30,39,55,40,54,54,66,30,45,52,50,52,49,50,40,48,69,68,59,68,64,90,68,75,70,56,78,43,50,62,84,64,77,68,73,72,55,74,80,46,55,44,45,70,67,39,44,42,71,79,129,116,67,67,63,52,51,52,55,50,51,51,51,48,50,52,48,48,51,52,49,48,54,50,49,48,52,54,50,51,57,53,50,58,58,50,61,71,46,65,62,83,68,83,87,79,79,74,86,71,72,74,83,76,75,73,69,73,73,65,71,76,52,88,61,69,48,74,69,53,65,99,73,73,46,36,31,32,27,33,30,68,38,49,44,92,46,38,31,38,25,31,28,71,42,65,37,88,84,51,64,76,87,66,47,75,55,17,34,36,31,32,69,33,88,88,58,92,79,53,80,70,33,76,42,77,39,65,56,77,84,58,51,52,44,77,44,61,63,81,54,78,81,62,58,92,37,65,68,50,48,52,50,44,55,50,45,50,64,43,42,43,31,26,41,50,30,48,60,61,37,76,84,37,74,63,51,64,69,40,38,35,36,39,59,31,46,41,53,41,28,49,42,44,52,24,45,46,51,41,38,28,56,41,29,75,55,43,28,40,31,32,38,37,39,34,75,40,87,81,36,83,49,70,65,59,63,64,64,50,47,54,52,38,47,73,33,46,37,73,42,85,40,42,62,88,53,67,39,67,58,54,47,23,59,76,42,76,66,50,26,29,44,23,35,46,39,75,55,50,48,61,92,82,40,58,68,57,51,31,51,48,52,44,58,52,57,72,45,42,14,73,62,10,26,37,36,38,22,32,45,91,42,97,46,35,42,77,77,64,38,55,44,51,42,43,42,36,56,29,14,73,32,25,24,32,42,32,21,27,38,57,38,52,54,66,30,45,51,50,52,50,50,40,48,67,69,59,71,63,89,67,82,75,72,82,52,54,60,84,65,77,67,76,71,55,70,79,46,53,40,66,66,72,44,51,29,67,74,128

Foldseek 3Di:
DVVVVVVVVVVVVVVVVVVVVVVVVVVVVVVVVVVVVPPPPDDDDPDPPDDDPPPPPPPPPPVPPPVCPDVQAFAFKWFWAWDDPFKTKIFTQDGDPPRDPVDDGRKIFMATCQVPDDDHRDIDGHRDPVRTLDIGGPPPPDQPPDPVLVLVLVLCVVLQLQQLLQCQPDVLQVDAAAFEEEEEFEPQALSRLLSSLSSLLSCVVRNHAYEYEYEYDPPRPQPQPLVVSVVSSVVSPYDHYYYPVDPVLVVQCVVVVNQAGQEYEYEPQQPPPDQPPSQVVLAVNLSRHGQQHEYEYTYEPHPGDDPPSHDHDYDPVSCVVSVYYYDYGYGHHSVSSVVSSVCSSVVSDDDQDDADAPPPPPPPPRNRSPSDHRHDDDD/DVVVVVVVVVVVVVVVVVVVVVVVVVVVVVVVVVVVVVPPPDDDDPDPPDDDPPPPPPPPPPVPPPVCPPPPQFAFKWFWAWDDPFKTKTFTQDGHPPRDPVDDGRKIFMATCQVPDDDHRDIDRHHDPVRTLDIHGPPPPAFPPDPVLVQVLVLLVLLQLQQLLQCQPDVLQVDAAAFEEEEEFEPQFLSRLLSSLSSLLSCVVRNHAYEYEYEYDPPRPQPQPLVVSVVSSVVSPYDHYYYPVDPVLVVQCVVVVNQAGQEYEYEPQQPPDPQPPSQVVLAVNLSRHGQQHEYEYTYEPHPRDDPPSHDHDYDPVSCVVSVYYYDYGYGHHSVSSVVSSVCSRVVSDDDPDDDDAPPPPPPPPRNPSCSDDIDNPDD

Secondary structure (DSSP, 8-state):
-HHHHHHHHHHHHHHHHHHHHHHHHHHHHHHHHHHHTT-SS-S--SGGGS------------TT-S----TT--SEEEEEEEE-SSEEEEEEEEE-TTS-TT--TT-EEEEE-TT----TT-EEEE--GGGEEEEE-TT--SSTT-HHHHHHHHHHHHTTHHHHHHHHHSGGG---TT-EEEEEEESSSHHHHHHHHHHHHHHHHTT-EEEEEEE--TT------HHHHHHHHHHTT-SEEEETTS-HHHHHHHHTTTS-EEEEEEE----TT-HHHHHHHHHHHHTTEEEEEEEEEEE-BTTTB-TTT-EEEEEHHHHHHTT-EEEEEES--HHHHHHHHHHHHTT--------EETT------TTS------EE---/-HHHHHHHHHHHHHHHHHHHHHHHHHHHHHHHHHHHTT-SSSS--SGGGS---S--------TT-S----TT--SEEEEEEEE-SSEEEEEEEEE-TTS-TT--TT-EEEEE-TT----TT-EEEE--GGGEEEEE-TT--SSSS-HHHHHHHHHHHHTTHHHHHHHHHSGGG---TT-EEEEEEETTSHHHHHHHHHHHHHHHHTT-EEEEEEE--TT------HHHHHHHHHHTT-SEEEETTS-HHHHHHHHTTTS-EEEEEEE----TT-HHHHHHHHHHHHTTEEEEEEEEEE--BTTTB-TTTSEEEEEHHHHHHTT-EEEEE-S--HHHHHHHHHHHHTT--------PPTT------TTS----S------

Radius of gyration: 31.03 Å; Cα contacts (8 Å, |Δi|>4): 1365; chains: 2; bounding box: 74×90×88 Å

Sequence (758 aa):
MILYLISVILLVILLLITNLKNFIIRKLKFKNLKQMTKSSELLPRYNDIQNSSGSQNISTLSLNEIDTYPETHYQLKIKIIYINNRYTIARIISKRIGVHPIWEINDLIILSINNLKLKLDENFNFTNTTNVLFRIPFNSISLSHNHDYLVKLLTVLNVNAIGWNHALNQPRSQLRPGKWVLIPALTDNVDNITSALVGVRLAALRGLRVALVLFHDVLSNHVANTDDLKEKFLEAGGELFLTGEEDWVFQTMDATDGEGVHSIVVDCNEFQTGKDAIESMIIDCLVVSRKNGTLILTGQESQDLKPHDLKCISDVFTQVTKSVSIIGSNEGTRFDVRQVSGFVGRKLFQLPITVIQAGTTEAVNPTALKVNEIIHINEMILYLISVILLVILLLITNLKNFIIRKLKFKNLKQMTKSSELLPRYNDIQNSSGSQNISTLSLNEIDTYPETHYQLKIKIIYINNRYTIARIISKRIGVHPIWEINDLIILSINNLKLKLDENFNFTNTTNVLFRIPFNSISLSHNHDYLVKLLTVLNVNAIGWNHALNQPRSQLRPGKWVLIPALTDNVDNITSALVGVRLAALRGLRVALVLFHDVLSNHVANTDDLKEKFLEAGGELFLTGEEDWVFQTMDATDGEGVHSIVVDCNEFQTGKDAIESMIIDCLVVSRKNGTLILTGQESQDLKPHDLKCISDVFTQVTKSVSIIGSNEGTRFDVRQVSGFVGRKLFQLPITVIQAGTTEAVNPTALKVNEIIHINE

Nearest PDB structures (foldseek):
  5ahw-assembly2_D  TM=4.588E-01  e=2.255E-03  Mycolicibacterium smegmatis MC2 155
  6kpb-assembly1_C-2  TM=4.593E-01  e=4.319E-02  Arabidopsis thaliana
  6kpd-assembly1_C-2  TM=4.317E-01  e=1.671E-01  Arabidopsis thaliana
  3ua4-assembly1_B  TM=5.369E-01  e=1.272E+00  Caenorhabditis elegans
  3loq-assembly1_A  TM=4.910E-01  e=7.573E+00  Archaeoglobus fulgidus

pLDDT: mean 71.23, std 24.59, range [19.03, 98.62]